Protein AF-0000000079472221 (afdb_homodimer)

Solvent-accessible surface area (backbone atoms only — not comparable to full-atom values): 28780 Å² total; per-residue (Å²): 134,81,76,73,74,73,69,71,73,80,81,75,68,73,44,75,20,65,43,86,76,27,29,28,32,70,46,74,36,81,76,69,71,46,50,29,30,34,33,38,31,68,40,67,71,76,47,96,68,21,25,32,34,39,39,28,46,52,11,60,56,41,32,51,29,51,51,36,52,39,63,61,59,20,52,22,78,91,79,65,36,44,21,38,30,30,43,35,16,46,28,56,69,81,77,53,60,68,56,70,63,62,47,39,19,38,22,27,62,69,69,64,90,84,57,50,72,69,50,60,74,45,33,27,36,23,66,41,43,50,46,38,50,70,42,61,49,41,53,55,48,53,76,77,40,60,63,21,83,80,41,26,31,39,38,17,49,31,51,37,10,33,29,52,50,48,37,48,51,73,64,53,73,47,35,31,36,44,28,28,45,43,45,53,48,49,81,83,34,50,68,64,77,46,59,68,93,60,70,74,33,65,83,28,39,37,37,42,32,38,22,51,57,37,58,52,58,92,36,71,69,38,48,73,42,32,50,50,62,53,50,52,51,47,49,51,52,42,42,73,26,46,25,49,67,44,80,47,70,39,80,92,14,33,83,85,52,28,59,60,69,41,45,51,58,50,47,52,53,49,31,64,74,43,50,108,134,81,77,71,75,73,69,71,74,79,80,75,67,74,44,74,20,66,42,86,76,26,29,30,32,72,46,74,37,82,76,69,72,46,51,30,28,35,35,37,32,71,41,67,70,75,47,95,67,20,22,31,34,38,39,27,46,52,11,60,55,41,32,53,30,52,50,37,53,38,63,61,57,21,51,21,78,90,79,65,34,42,21,38,30,30,43,34,16,46,28,55,69,82,76,53,60,66,56,70,64,61,47,39,19,38,22,28,62,69,70,63,91,83,57,52,72,68,51,60,73,44,34,28,36,24,66,42,41,51,47,39,51,70,42,59,50,41,54,55,49,54,74,78,40,59,62,21,85,81,40,25,31,40,39,16,51,30,51,37,10,33,28,51,49,48,37,47,50,73,63,54,74,46,35,30,36,43,27,29,44,42,44,52,47,50,82,83,34,48,67,65,76,44,58,69,94,62,71,73,34,65,83,29,38,37,36,41,34,41,20,50,56,38,56,55,56,92,36,70,68,40,48,71,43,30,50,49,62,52,50,53,51,48,49,53,54,42,40,73,24,45,25,49,68,44,78,47,72,38,82,92,15,32,84,83,52,27,58,61,69,41,44,51,57,51,49,52,54,49,30,63,74,42,51,108

Sequence (552 aa):
MTEERNIMKTTYTTQAARLPQAFETEISSAGTGRTYRIQTAAIGEMPPEGYPVLFVLDGEAFFPALFNIMQSLMNNPVTRSRAPCLIVGVGYAGGGVRDLAQRAADYTPPLRSNASEDEQRQFGQADRFAEFIDSELTAFLESKYRLDKNETAVFGHSFGALFGLYSLLSHRRFRRHWLVSPSIWWHNRRILDFMPSENRLNGIDVCLNIGALERRSDCKRREERDMAGLSERMVAELDKHGAAVFFREYPNANHGNVPFHSLTDCVEYLRKAWQRMTEERNIMKTTYTTQAARLPQAFETEISSAGTGRTYRIQTAAIGEMPPEGYPVLFVLDGEAFFPALFNIMQSLMNNPVTRSRAPCLIVGVGYAGGGVRDLAQRAADYTPPLRSNASEDEQRQFGQADRFAEFIDSELTAFLESKYRLDKNETAVFGHSFGALFGLYSLLSHRRFRRHWLVSPSIWWHNRRILDFMPSENRLNGIDVCLNIGALERRSDCKRREERDMAGLSERMVAELDKHGAAVFFREYPNANHGNVPFHSLTDCVEYLRKAWQR

Nearest PDB structures (foldseek):
  2qm0-assembly1_A  TM=8.572E-01  e=1.634E-21  Bacillus cereus ATCC 14579
  6gi2-assembly2_B  TM=8.687E-01  e=1.017E-17  Pseudomonas aeruginosa
  6gi0-assembly2_B  TM=8.442E-01  e=1.529E-17  Pseudomonas aeruginosa
  2gzr-assembly1_A  TM=8.153E-01  e=3.075E-17  Escherichia coli
  2gzs-assembly1_A  TM=8.093E-01  e=1.319E-16  Escherichia coli

pLDDT: mean 92.14, std 11.93, range [32.09, 98.94]

Radius of gyration: 24.87 Å; Cα contacts (8 Å, |Δi|>4): 1186; chains: 2; bounding box: 57×82×80 Å

InterPro domains:
  IPR000801 Esterase-like [PF00756] (48-260)
  IPR029058 Alpha/Beta hydrolase fold [G3DSA:3.40.50.1820] (13-273)
  IPR029058 Alpha/Beta hydrolase fold [SSF53474] (14-271)
  IPR052558 Siderophore Hydrolyzing Esterase D [PTHR40841] (16-276)

Secondary structure (DSSP, 8-state):
----------PPP-EEEEEEEEEEEEEE-TTTS-EEEEEEEEESPPPTT-EEEEEEESHHHHHHHHHHHHHHHTEETTTTEE--EEEEEEEETT-SS--HHHHHHHHSPPPPTT--HHHHHHS--HHHHHHIIIIIIHHHHHTT--EEEEEEEEEEETHHHHHHHHHHHHH---SEEEEES--TTHHHHGGGGG--SS---TT-EEEEEEEGGGS--SSHHHHHH-HHHHHHHHHHHHHHTT-EEEEEEETT--TTTHHHHHHHHHHHHHHHHT--/----------PPP-EEEEEEEEEEEEEE-TTTS-EEEEEEEEESPPPTT-EEEEEEESHHHHHHHHHHHHHHHTEETTTTEE--EEEEEEEETT-SS--HHHHHHHHSPPPPTT--HHHHHHS--HHHHHHIIIIIIHHHHHTT--EEEEEEEEEEETHHHHHHHHHHHHH---SEEEEES--TTHHHHGGGGG--SS---TT-EEEEEEEGGGS--SSHHHHHH-HHHHHHHHHHHHHHTT-EEEEEEETT--TTTHHHHHHHHHHHHHHHHT--

Foldseek 3Di:
DPPPPPPVPPDDDDDDDDDPQKDWDWDQDPLLRFIKIKIKHKAADADPLWFQEEEEELQLQPVVVLVVLLNDPQDDVVVPFPFIHMYMYIGGPPPDSHDQQSLQAQLAAAADPPDDPVCNNRHHNVVSNVCCVVPVVVVVVVVPIRYNQQRYEYEAAASGLSSVLQCCLAPNRHQEYEHELYQCPPNNSVSVVSHDPALDNARHEYEYEYEPVLCDDPDVVSVSSNSVVVSVVVQVSNVVSHYHYHYYYDYPDHSVCRSVVCSNVVSVVSSVVRTD/DPPPPPPVPPDDDDDDDDDPQKDWDWDQDPLLRFIKIKIKHKAADADPLWFQEEEEELQLQPVVVLVVLLNDPQDDVVVPFPFIHMYMYIGGPPPDSHDQQSLQAQLAAAADPPDDPVCNNRHHNVVSNVCCVVPVVVVVVVVPIRYNQQRYEYEAAASGLSSVLQCCLAPNRHQEYEHELYQCPPNNSVSVVSHDPALPNASHEYEYEYEPVLCDPPDVVSVSSNSVVVSVVVQVSNVVSHYHYHYYYDYPDHSVCRSVVCSNVVSVVSSVVRTD

Organism: Neisseria cinerea (NCBI:txid483)

Structure (mmCIF, N/CA/C/O backbone):
data_AF-0000000079472221-model_v1
#
loop_
_entity.id
_entity.type
_entity.pdbx_description
1 polymer 'Alpha/beta hydrolase'
#
loop_
_atom_site.group_PDB
_atom_site.id
_atom_site.type_symbol
_atom_site.label_atom_id
_atom_site.label_alt_id
_atom_site.label_comp_id
_atom_site.label_asym_id
_atom_site.label_entity_id
_atom_site.label_seq_id
_atom_site.pdbx_PDB_ins_code
_atom_site.Cartn_x
_atom_site.Cartn_y
_atom_site.Cartn_z
_atom_site.occupancy
_atom_site.B_iso_or_equiv
_atom_site.auth_seq_id
_atom_site.auth_comp_id
_atom_site.auth_asym_id
_atom_site.auth_atom_id
_atom_site.pdbx_PDB_model_num
ATOM 1 N N . MET A 1 1 ? -32.906 44.625 -5.617 1 32.09 1 MET A N 1
ATOM 2 C CA . MET A 1 1 ? -32.125 44.031 -6.703 1 32.09 1 MET A CA 1
ATOM 3 C C . MET A 1 1 ? -30.984 43.156 -6.152 1 32.09 1 MET A C 1
ATOM 5 O O . MET A 1 1 ? -30.031 43.688 -5.555 1 32.09 1 MET A O 1
ATOM 9 N N . THR A 1 2 ? -31.281 41.969 -5.57 1 33.34 2 THR A N 1
ATOM 10 C CA . THR A 1 2 ? -30.438 41.031 -4.867 1 33.34 2 THR A CA 1
ATOM 11 C C . THR A 1 2 ? -29.297 40.531 -5.766 1 33.34 2 THR A C 1
ATOM 13 O O . THR A 1 2 ? -29.531 40.031 -6.863 1 33.34 2 THR A O 1
ATOM 16 N N . GLU A 1 3 ? -28.172 41.219 -5.812 1 33.16 3 GLU A N 1
ATOM 17 C CA . GLU A 1 3 ? -26.984 40.812 -6.551 1 33.16 3 GLU A CA 1
ATOM 18 C C . GLU A 1 3 ? -26.703 39.312 -6.359 1 33.16 3 GLU A C 1
ATOM 20 O O . GLU A 1 3 ? -26.469 38.875 -5.234 1 33.16 3 GLU A O 1
ATOM 25 N N . GLU A 1 4 ? -27.375 38.469 -7.09 1 38.38 4 GLU A N 1
ATOM 26 C CA . GLU A 1 4 ? -26.938 37.094 -7.191 1 38.38 4 GLU A CA 1
ATOM 27 C C . GLU A 1 4 ? -25.406 37 -7.293 1 38.38 4 GLU A C 1
ATOM 29 O O . GLU A 1 4 ? -24.812 37.531 -8.242 1 38.38 4 GLU A O 1
ATOM 34 N N . ARG A 1 5 ? -24.734 37.188 -6.211 1 35.75 5 ARG A N 1
ATOM 35 C CA . ARG A 1 5 ? -23.312 36.875 -6.227 1 35.75 5 ARG A CA 1
ATOM 36 C C . ARG A 1 5 ? -23.016 35.688 -7.16 1 35.75 5 ARG A C 1
ATOM 38 O O . ARG A 1 5 ? -23.578 34.625 -7.012 1 35.75 5 ARG A O 1
ATOM 45 N N . ASN A 1 6 ? -22.844 35.906 -8.375 1 38.22 6 ASN A N 1
ATOM 46 C CA . ASN A 1 6 ? -22.266 35 -9.359 1 38.22 6 ASN A CA 1
ATOM 47 C C . ASN A 1 6 ? -21.125 34.156 -8.773 1 38.22 6 ASN A C 1
ATOM 49 O O . ASN A 1 6 ? -19.984 34.625 -8.734 1 38.22 6 ASN A O 1
ATOM 53 N N . ILE A 1 7 ? -21.359 33.562 -7.727 1 42.47 7 ILE A N 1
ATOM 54 C CA . ILE A 1 7 ? -20.297 32.656 -7.281 1 42.47 7 ILE A CA 1
ATOM 55 C C . ILE A 1 7 ? -19.734 31.875 -8.477 1 42.47 7 ILE A C 1
ATOM 57 O O . ILE A 1 7 ? -20.469 31.125 -9.133 1 42.47 7 ILE A O 1
ATOM 61 N N . MET A 1 8 ? -18.969 32.531 -9.289 1 44.47 8 MET A N 1
ATOM 62 C CA . MET A 1 8 ? -18.234 31.844 -10.352 1 44.47 8 MET A CA 1
ATOM 63 C C . MET A 1 8 ? -17.938 30.391 -9.977 1 44.47 8 MET A C 1
ATOM 65 O O . MET A 1 8 ? -17.266 30.125 -8.977 1 44.47 8 MET A O 1
ATOM 69 N N . LYS A 1 9 ? -18.859 29.625 -10.375 1 57.19 9 LYS A N 1
ATOM 70 C CA . LYS A 1 9 ? -18.688 28.188 -10.219 1 57.19 9 LYS A CA 1
ATOM 71 C C . LYS A 1 9 ? -17.359 27.719 -10.805 1 57.19 9 LYS A C 1
ATOM 73 O O . LYS A 1 9 ? -17.156 27.781 -12.023 1 57.19 9 LYS A O 1
ATOM 78 N N . THR A 1 10 ? -16.172 27.969 -9.984 1 69.38 10 THR A N 1
ATOM 79 C CA . THR A 1 10 ? -14.914 27.406 -10.469 1 69.38 10 THR A CA 1
ATOM 80 C C . THR A 1 10 ? -15.133 26.016 -11.039 1 69.38 10 THR A C 1
ATOM 82 O O . THR A 1 10 ? -15.703 25.141 -10.375 1 69.38 10 THR A O 1
ATOM 85 N N . THR A 1 11 ? -15.047 25.875 -12.273 1 77.12 11 THR A N 1
ATOM 86 C CA . THR A 1 11 ? -15.195 24.594 -12.953 1 77.12 11 THR A CA 1
ATOM 87 C C . THR A 1 11 ? -13.914 23.781 -12.836 1 77.12 11 THR A C 1
ATOM 89 O O . THR A 1 11 ? -12.812 24.297 -13.047 1 77.12 11 THR A O 1
ATOM 92 N N . TYR A 1 12 ? -14.094 22.641 -12.164 1 85.44 12 TYR A N 1
ATOM 93 C CA . TYR A 1 12 ? -12.969 21.719 -12.023 1 85.44 12 TYR A CA 1
ATOM 94 C C . TYR A 1 12 ? -13.031 20.625 -13.078 1 85.44 12 TYR A C 1
ATOM 96 O O . TYR A 1 12 ? -14.102 20.078 -13.352 1 85.44 12 TYR A O 1
ATOM 104 N N . THR A 1 13 ? -11.945 20.5 -13.766 1 87.25 13 THR A N 1
ATOM 105 C CA . THR A 1 13 ? -11.844 19.344 -14.648 1 87.25 13 THR A CA 1
ATOM 106 C C . THR A 1 13 ? -11.367 18.109 -13.875 1 87.25 13 THR A C 1
ATOM 108 O O . THR A 1 13 ? -10.352 18.172 -13.172 1 87.25 13 THR A O 1
ATOM 111 N N . THR A 1 14 ? -12.18 17.047 -13.953 1 90.75 14 THR A N 1
ATOM 112 C CA . THR A 1 14 ? -11.875 15.812 -13.25 1 90.75 14 THR A CA 1
ATOM 113 C C . THR A 1 14 ? -11.68 14.664 -14.234 1 90.75 14 THR A C 1
ATOM 115 O O . THR A 1 14 ? -12.406 14.562 -15.227 1 90.75 14 THR A O 1
ATOM 118 N N . GLN A 1 15 ? -10.648 13.875 -14.031 1 92.31 15 GLN A N 1
ATOM 119 C CA . GLN A 1 15 ? -10.398 12.695 -14.852 1 92.31 15 GLN A CA 1
ATOM 120 C C . GLN A 1 15 ? -10.023 11.5 -13.984 1 92.31 15 GLN A C 1
ATOM 122 O O . GLN A 1 15 ? -9.805 11.641 -12.781 1 92.31 15 GLN A O 1
ATOM 127 N N . ALA A 1 16 ? -9.969 10.336 -14.578 1 92.69 16 ALA A N 1
ATOM 128 C CA . ALA A 1 16 ? -9.523 9.148 -13.859 1 92.69 16 ALA A CA 1
ATOM 129 C C . ALA A 1 16 ? -8.102 9.328 -13.328 1 92.69 16 ALA A C 1
ATOM 131 O O . ALA A 1 16 ? -7.234 9.859 -14.023 1 92.69 16 ALA A O 1
ATOM 132 N N . ALA A 1 17 ? -7.934 8.938 -12.102 1 95.19 17 ALA A N 1
ATOM 133 C CA . ALA A 1 17 ? -6.598 9.062 -11.531 1 95.19 17 ALA A CA 1
ATOM 134 C C . ALA A 1 17 ? -5.617 8.109 -12.203 1 95.19 17 ALA A C 1
ATOM 136 O O . ALA A 1 17 ? -5.945 6.945 -12.445 1 95.19 17 ALA A O 1
ATOM 137 N N . ARG A 1 18 ? -4.453 8.602 -12.422 1 92.44 18 ARG A N 1
ATOM 138 C CA . ARG A 1 18 ? -3.408 7.793 -13.047 1 92.44 18 ARG A CA 1
ATOM 139 C C . ARG A 1 18 ? -2.295 7.477 -12.047 1 92.44 18 ARG A C 1
ATOM 141 O O . ARG A 1 18 ? -2.133 8.18 -11.047 1 92.44 18 ARG A O 1
ATOM 148 N N . LEU A 1 19 ? -1.627 6.332 -12.266 1 93.12 19 LEU A N 1
ATOM 149 C CA . LEU A 1 19 ? -0.364 6.031 -11.602 1 93.12 19 LEU A CA 1
ATOM 150 C C . LEU A 1 19 ? 0.819 6.461 -12.461 1 93.12 19 LEU A C 1
ATOM 152 O O . LEU A 1 19 ? 1.166 5.785 -13.43 1 93.12 19 LEU A O 1
ATOM 156 N N . PRO A 1 20 ? 1.405 7.551 -12.008 1 88.38 20 PRO A N 1
ATOM 157 C CA . PRO A 1 20 ? 2.512 8.023 -12.844 1 88.38 20 PRO A CA 1
ATOM 158 C C . PRO A 1 20 ? 3.617 6.984 -13.008 1 88.38 20 PRO A C 1
ATOM 160 O O . PRO A 1 20 ? 3.963 6.289 -12.047 1 88.38 20 PRO A O 1
ATOM 163 N N . GLN A 1 21 ? 4.094 6.707 -14.156 1 90.62 21 GLN A N 1
ATOM 164 C CA . GLN A 1 21 ? 5.211 5.836 -14.508 1 90.62 21 GLN A CA 1
ATOM 165 C C . GLN A 1 21 ? 4.766 4.383 -14.609 1 90.62 21 GLN A C 1
ATOM 167 O O . GLN A 1 21 ? 5.594 3.482 -14.766 1 90.62 21 GLN A O 1
ATOM 172 N N . ALA A 1 22 ? 3.488 4.145 -14.344 1 96.44 22 ALA A N 1
ATOM 173 C CA . ALA A 1 22 ? 2.939 2.807 -14.57 1 96.44 22 ALA A CA 1
ATOM 174 C C . ALA A 1 22 ? 2.09 2.77 -15.836 1 96.44 22 ALA A C 1
ATOM 176 O O . ALA A 1 22 ? 1.464 3.768 -16.203 1 96.44 22 ALA A O 1
ATOM 177 N N . PHE A 1 23 ? 2.049 1.612 -16.438 1 97.94 23 PHE A N 1
ATOM 178 C CA . PHE A 1 23 ? 1.324 1.43 -17.703 1 97.94 23 PHE A CA 1
ATOM 179 C C . PHE A 1 23 ? 0.415 0.209 -17.625 1 97.94 23 PHE A C 1
ATOM 181 O O . PHE A 1 23 ? 0.603 -0.661 -16.766 1 97.94 23 PHE A O 1
ATOM 188 N N . GLU A 1 24 ? -0.598 0.242 -18.469 1 96.75 24 GLU A N 1
ATOM 189 C CA . GLU A 1 24 ? -1.482 -0.917 -18.531 1 96.75 24 GLU A CA 1
ATOM 190 C C . GLU A 1 24 ? -1.726 -1.353 -19.969 1 96.75 24 GLU A C 1
ATOM 192 O O . GLU A 1 24 ? -1.678 -0.532 -20.891 1 96.75 24 GLU A O 1
ATOM 197 N N . THR A 1 25 ? -1.893 -2.648 -20.109 1 97.25 25 THR A N 1
ATOM 198 C CA . THR A 1 25 ? -2.186 -3.299 -21.391 1 97.25 25 THR A CA 1
ATOM 199 C C . THR A 1 25 ? -3.137 -4.473 -21.188 1 97.25 25 THR A C 1
ATOM 201 O O . THR A 1 25 ? -3.01 -5.223 -20.219 1 97.25 25 THR A O 1
ATOM 204 N N . GLU A 1 26 ? -4.059 -4.613 -22.125 1 96.44 26 GLU A N 1
ATOM 205 C CA . GLU A 1 26 ? -4.891 -5.812 -22.141 1 96.44 26 GLU A CA 1
ATOM 206 C C . GLU A 1 26 ? -4.328 -6.863 -23.094 1 96.44 26 GLU A C 1
ATOM 208 O O . GLU A 1 26 ? -3.979 -6.551 -24.234 1 96.44 26 GLU A O 1
ATOM 213 N N . ILE A 1 27 ? -4.207 -8.047 -22.578 1 97.25 27 ILE A N 1
ATOM 214 C CA . ILE A 1 27 ? -3.746 -9.172 -23.391 1 97.25 27 ILE A CA 1
ATOM 215 C C . ILE A 1 27 ? -4.824 -10.25 -23.438 1 97.25 27 ILE A C 1
ATOM 217 O O . ILE A 1 27 ? -5.188 -10.82 -22.406 1 97.25 27 ILE A O 1
ATOM 221 N N . SER A 1 28 ? -5.328 -10.492 -24.578 1 96.62 28 SER A N 1
ATOM 222 C CA . SER A 1 28 ? -6.227 -11.625 -24.766 1 96.62 28 SER A CA 1
ATOM 223 C C . SER A 1 28 ? -5.453 -12.906 -25.062 1 96.62 28 SER A C 1
ATOM 225 O O . SER A 1 28 ? -4.797 -13.016 -26.109 1 96.62 28 SER A O 1
ATOM 227 N N . SER A 1 29 ? -5.605 -13.797 -24.188 1 96.88 29 SER A N 1
ATOM 228 C CA . SER A 1 29 ? -4.82 -15.023 -24.297 1 96.88 29 SER A CA 1
ATOM 229 C C . SER A 1 29 ? -5.578 -16.094 -25.078 1 96.88 29 SER A C 1
ATOM 231 O O . SER A 1 29 ? -6.703 -16.453 -24.719 1 96.88 29 SER A O 1
ATOM 233 N N . ALA A 1 30 ? -4.922 -16.656 -26.031 1 94.31 30 ALA A N 1
ATOM 234 C CA . ALA A 1 30 ? -5.477 -17.797 -26.734 1 94.31 30 ALA A CA 1
ATOM 235 C C . ALA A 1 30 ? -5.375 -19.078 -25.906 1 94.31 30 ALA A C 1
ATOM 237 O O . ALA A 1 30 ? -6.227 -19.969 -26 1 94.31 30 ALA A O 1
ATOM 238 N N . GLY A 1 31 ? -4.398 -19.094 -25.094 1 94.81 31 GLY A N 1
ATOM 239 C CA . GLY A 1 31 ? -4.145 -20.281 -24.297 1 94.81 31 GLY A CA 1
ATOM 240 C C . GLY A 1 31 ? -5.168 -20.484 -23.188 1 94.81 31 GLY A C 1
ATOM 241 O O . GLY A 1 31 ? -5.59 -21.609 -22.938 1 94.81 31 GLY A O 1
ATOM 242 N N . THR A 1 32 ? -5.617 -19.391 -22.547 1 96.94 32 THR A N 1
ATOM 243 C CA . THR A 1 32 ? -6.531 -19.5 -21.422 1 96.94 32 THR A CA 1
ATOM 244 C C . THR A 1 32 ? -7.949 -19.125 -21.828 1 96.94 32 THR A C 1
ATOM 246 O O . THR A 1 32 ? -8.914 -19.453 -21.141 1 96.94 32 THR A O 1
ATOM 249 N N . GLY A 1 33 ? -8.086 -18.359 -22.938 1 96.5 33 GLY A N 1
ATOM 250 C CA . GLY A 1 33 ? -9.375 -17.812 -23.359 1 96.5 33 GLY A CA 1
ATOM 251 C C . GLY A 1 33 ? -9.812 -16.609 -22.547 1 96.5 33 GLY A C 1
ATOM 252 O O . GLY A 1 33 ? -10.969 -16.203 -22.609 1 96.5 33 GLY A O 1
ATOM 253 N N . ARG A 1 34 ? -8.938 -16.031 -21.75 1 96.62 34 ARG A N 1
ATOM 254 C CA . ARG A 1 34 ? -9.242 -14.898 -20.891 1 96.62 34 ARG A CA 1
ATOM 255 C C . ARG A 1 34 ? -8.5 -13.648 -21.344 1 96.62 34 ARG A C 1
ATOM 257 O O . ARG A 1 34 ? -7.531 -13.734 -22.109 1 96.62 34 ARG A O 1
ATOM 264 N N . THR A 1 35 ? -9 -12.531 -20.953 1 96.75 35 THR A N 1
ATOM 265 C CA . THR A 1 35 ? -8.336 -11.25 -21.188 1 96.75 35 THR A CA 1
ATOM 266 C C . THR A 1 35 ? -7.777 -10.695 -19.875 1 96.75 35 THR A C 1
ATOM 268 O O . THR A 1 35 ? -8.523 -10.469 -18.922 1 96.75 35 THR A O 1
ATOM 271 N N . TYR A 1 36 ? -6.473 -10.5 -19.891 1 97.5 36 TYR A N 1
ATOM 272 C CA . TYR A 1 36 ? -5.781 -10.039 -18.688 1 97.5 36 TYR A CA 1
ATOM 273 C C . TYR A 1 36 ? -5.477 -8.547 -18.781 1 97.5 36 TYR A C 1
ATOM 275 O O . TYR A 1 36 ? -5.137 -8.031 -19.844 1 97.5 36 TYR A O 1
ATOM 283 N N . ARG A 1 37 ? -5.703 -7.84 -17.688 1 96.94 37 ARG A N 1
ATOM 284 C CA . ARG A 1 37 ? -5.172 -6.492 -17.516 1 96.94 37 ARG A CA 1
ATOM 285 C C . ARG A 1 37 ? -3.783 -6.527 -16.891 1 96.94 37 ARG A C 1
ATOM 287 O O . ARG A 1 37 ? -3.635 -6.883 -15.711 1 96.94 37 ARG A O 1
ATOM 294 N N . ILE A 1 38 ? -2.812 -6.133 -17.703 1 98.25 38 ILE A N 1
ATOM 295 C CA . ILE A 1 38 ? -1.42 -6.152 -17.266 1 98.25 38 ILE A CA 1
ATOM 296 C C . ILE A 1 38 ? -0.97 -4.738 -16.906 1 98.25 38 ILE A C 1
ATOM 298 O O . ILE A 1 38 ? -1.094 -3.816 -17.719 1 98.25 38 ILE A O 1
ATOM 302 N N . GLN A 1 39 ? -0.512 -4.574 -15.672 1 98 39 GLN A N 1
ATOM 303 C CA . GLN A 1 39 ? 0.078 -3.314 -15.234 1 98 39 GLN A CA 1
ATOM 304 C C . GLN A 1 39 ? 1.585 -3.451 -15.039 1 98 39 GLN A C 1
ATOM 306 O O . GLN A 1 39 ? 2.055 -4.434 -14.461 1 98 39 GLN A O 1
ATOM 311 N N . THR A 1 40 ? 2.354 -2.494 -15.586 1 98.69 40 THR A N 1
ATOM 312 C CA . THR A 1 40 ? 3.807 -2.584 -15.5 1 98.69 40 THR A CA 1
ATOM 313 C C . THR A 1 40 ? 4.406 -1.248 -15.07 1 98.69 40 THR A C 1
ATOM 315 O O . THR A 1 40 ? 3.855 -0.188 -15.375 1 98.69 40 THR A O 1
ATOM 318 N N . ALA A 1 41 ? 5.445 -1.333 -14.398 1 98.38 41 ALA A N 1
ATOM 319 C CA . ALA A 1 41 ? 6.254 -0.159 -14.078 1 98.38 41 ALA A CA 1
ATOM 320 C C . ALA A 1 41 ? 7.719 -0.54 -13.867 1 98.38 41 ALA A C 1
ATOM 322 O O . ALA A 1 41 ? 8.023 -1.497 -13.156 1 98.38 41 ALA A O 1
ATOM 323 N N . ALA A 1 42 ? 8.57 0.194 -14.516 1 98.06 42 ALA A N 1
ATOM 324 C CA . ALA A 1 42 ? 10.008 0.049 -14.289 1 98.06 42 ALA A CA 1
ATOM 325 C C . ALA A 1 42 ? 10.5 1.042 -13.242 1 98.06 42 ALA A C 1
ATOM 327 O O . ALA A 1 42 ? 10.156 2.227 -13.289 1 98.06 42 ALA A O 1
ATOM 328 N N . ILE A 1 43 ? 11.219 0.547 -12.305 1 96.69 43 ILE A N 1
ATOM 329 C CA . ILE A 1 43 ? 11.797 1.381 -11.258 1 96.69 43 ILE A CA 1
ATOM 330 C C . ILE A 1 43 ? 13.32 1.37 -11.375 1 96.69 43 ILE A C 1
ATOM 332 O O . ILE A 1 43 ? 13.945 0.305 -11.391 1 96.69 43 ILE A O 1
ATOM 336 N N . GLY A 1 4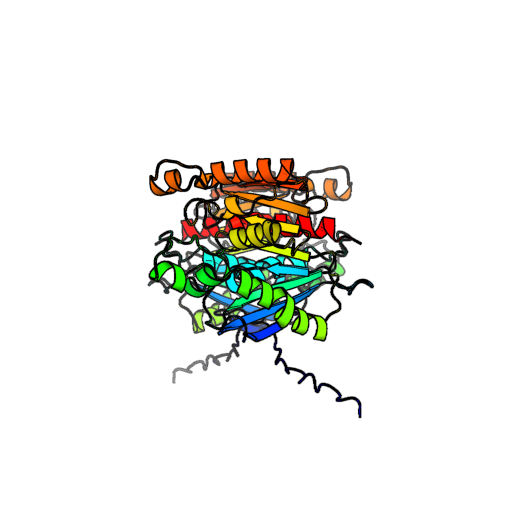4 ? 13.875 2.525 -11.453 1 95 44 GLY A N 1
ATOM 337 C CA . GLY A 1 44 ? 15.32 2.639 -11.562 1 95 44 GLY A CA 1
ATOM 338 C C . GLY A 1 44 ? 15.836 2.369 -12.961 1 95 44 GLY A C 1
ATOM 339 O O . GLY A 1 44 ? 15.078 1.947 -13.836 1 95 44 GLY A O 1
ATOM 340 N N . GLU A 1 45 ? 17.141 2.527 -13.117 1 94.56 45 GLU A N 1
ATOM 341 C CA . GLU A 1 45 ? 17.797 2.305 -14.406 1 94.56 45 GLU A CA 1
ATOM 342 C C . GLU A 1 45 ? 17.953 0.813 -14.688 1 94.56 45 GLU A C 1
ATOM 344 O O . GLU A 1 45 ? 18.297 0.038 -13.789 1 94.56 45 GLU A O 1
ATOM 349 N N . MET A 1 46 ? 17.719 0.473 -15.867 1 96.19 46 MET A N 1
ATOM 350 C CA . MET A 1 46 ? 17.797 -0.928 -16.266 1 96.19 46 MET A CA 1
ATOM 351 C C . MET A 1 46 ? 19.234 -1.445 -16.156 1 96.19 46 MET A C 1
ATOM 353 O O . MET A 1 46 ? 20.141 -0.906 -16.781 1 96.19 46 MET A O 1
ATOM 357 N N . PRO A 1 47 ? 19.406 -2.51 -15.438 1 96.12 47 PRO A N 1
ATOM 358 C CA . PRO A 1 47 ? 20.75 -3.113 -15.391 1 96.12 47 PRO A CA 1
ATOM 359 C C . PRO A 1 47 ? 21.156 -3.76 -16.719 1 96.12 47 PRO A C 1
ATOM 361 O O . PRO A 1 47 ? 20.297 -4.027 -17.562 1 96.12 47 PRO A O 1
ATOM 364 N N . PRO A 1 48 ? 22.469 -4.051 -16.797 1 95.75 48 PRO A N 1
ATOM 365 C CA . PRO A 1 48 ? 22.938 -4.703 -18.031 1 95.75 48 PRO A CA 1
ATOM 366 C C . PRO A 1 48 ? 22.297 -6.074 -18.25 1 95.75 48 PRO A C 1
ATOM 368 O O . PRO A 1 48 ? 22.016 -6.453 -19.391 1 95.75 48 PRO A O 1
ATOM 371 N N . GLU A 1 49 ? 22 -6.746 -17.219 1 96.56 49 GLU A N 1
ATOM 372 C CA . GLU A 1 49 ? 21.422 -8.086 -17.312 1 96.56 49 GLU A CA 1
ATOM 373 C C . GLU A 1 49 ? 19.906 -8.023 -17.531 1 96.56 49 GLU A C 1
ATOM 375 O O . GLU A 1 49 ? 19.266 -9.055 -17.75 1 96.56 49 GLU A O 1
ATOM 380 N N . GLY A 1 50 ? 19.359 -6.836 -17.438 1 98.25 50 GLY A N 1
ATOM 381 C CA . GLY A 1 50 ? 17.906 -6.668 -17.484 1 98.25 50 GLY A CA 1
ATOM 382 C C . GLY A 1 50 ? 17.297 -6.488 -16.109 1 98.25 50 GLY A C 1
ATOM 383 O O . GLY A 1 50 ? 17.953 -6.68 -15.094 1 98.25 50 GLY A O 1
ATOM 384 N N . TYR A 1 51 ? 16.031 -6.121 -16.062 1 98.56 51 TYR A N 1
ATOM 385 C CA . TYR A 1 51 ? 15.336 -5.91 -14.797 1 98.56 51 TYR A CA 1
ATOM 386 C C . TYR A 1 51 ? 15.047 -7.238 -14.102 1 98.56 51 TYR A C 1
ATOM 388 O O . TYR A 1 51 ? 14.508 -8.156 -14.727 1 98.56 51 TYR A O 1
ATOM 396 N N . PRO A 1 52 ? 15.438 -7.414 -12.836 1 98.62 52 PRO A N 1
ATOM 397 C CA . PRO A 1 52 ? 14.648 -8.375 -12.062 1 98.62 52 PRO A CA 1
ATOM 398 C C . PRO A 1 52 ? 13.148 -8.086 -12.109 1 98.62 52 PRO A C 1
ATOM 400 O O . PRO A 1 52 ? 12.742 -6.934 -12.273 1 98.62 52 PRO A O 1
ATOM 403 N N . VAL A 1 53 ? 12.305 -9.148 -12.016 1 98.75 53 VAL A N 1
ATOM 404 C CA . VAL A 1 53 ? 10.883 -8.961 -12.25 1 98.75 53 VAL A CA 1
ATOM 405 C C . VAL A 1 53 ? 10.078 -9.492 -11.07 1 98.75 53 VAL A C 1
ATOM 407 O O . VAL A 1 53 ? 10.32 -10.609 -10.602 1 98.75 53 VAL A O 1
ATOM 410 N N . LEU A 1 54 ? 9.219 -8.664 -10.547 1 98.88 54 LEU A N 1
ATOM 411 C CA . LEU A 1 54 ? 8.203 -9.109 -9.594 1 98.88 54 LEU A CA 1
ATOM 412 C C . LEU A 1 54 ? 6.852 -9.258 -10.281 1 98.88 54 LEU A C 1
ATOM 414 O O . LEU A 1 54 ? 6.277 -8.281 -10.758 1 98.88 54 LEU A O 1
ATOM 418 N N . PHE A 1 55 ? 6.324 -10.469 -10.359 1 98.94 55 PHE A N 1
ATOM 419 C CA . PHE A 1 55 ? 4.961 -10.734 -10.797 1 98.94 55 PHE A CA 1
ATOM 420 C C . PHE A 1 55 ? 3.994 -10.688 -9.625 1 98.94 55 PHE A C 1
ATOM 422 O O . PHE A 1 55 ? 4.172 -11.406 -8.633 1 98.94 55 PHE A O 1
ATOM 429 N N . VAL A 1 56 ? 3.01 -9.852 -9.742 1 98.88 56 VAL A N 1
ATOM 430 C CA . VAL A 1 56 ? 1.997 -9.688 -8.703 1 98.88 56 VAL A CA 1
ATOM 431 C C . VAL A 1 56 ? 0.677 -10.297 -9.164 1 98.88 56 VAL A C 1
ATOM 433 O O . VAL A 1 56 ? 0.023 -9.766 -10.07 1 98.88 56 VAL A O 1
ATOM 436 N N . LEU A 1 57 ? 0.291 -11.398 -8.539 1 98.62 57 LEU A N 1
ATOM 437 C CA . LEU A 1 57 ? -1.016 -11.984 -8.82 1 98.62 57 LEU A CA 1
ATOM 438 C C . LEU A 1 57 ? -2.125 -11.188 -8.141 1 98.62 57 LEU A C 1
ATOM 440 O O . LEU A 1 57 ? -1.885 -10.508 -7.141 1 98.62 57 LEU A O 1
ATOM 444 N N . ASP A 1 58 ? -3.365 -11.289 -8.742 1 97.62 58 ASP A N 1
ATOM 445 C CA . ASP A 1 58 ? -4.426 -10.375 -8.32 1 97.62 58 ASP A CA 1
ATOM 446 C C . ASP A 1 58 ? -3.973 -8.922 -8.422 1 97.62 58 ASP A C 1
ATOM 448 O O . ASP A 1 58 ? -4.035 -8.18 -7.438 1 97.62 58 ASP A O 1
ATOM 452 N N . GLY A 1 59 ? -3.598 -8.523 -9.633 1 97.44 59 GLY A N 1
ATOM 453 C CA . GLY A 1 59 ? -2.949 -7.246 -9.875 1 97.44 59 GLY A CA 1
ATOM 454 C C . GLY A 1 59 ? -3.764 -6.062 -9.383 1 97.44 59 GLY A C 1
ATOM 455 O O . GLY A 1 59 ? -3.215 -5.117 -8.805 1 97.44 59 GLY A O 1
ATOM 456 N N . GLU A 1 60 ? -5.039 -6.113 -9.531 1 95 60 GLU A N 1
ATOM 457 C CA . GLU A 1 60 ? -5.891 -5.004 -9.109 1 95 60 GLU A CA 1
ATOM 458 C C . GLU A 1 60 ? -5.848 -4.82 -7.594 1 95 60 GLU A C 1
ATOM 460 O O . GLU A 1 60 ? -5.941 -3.699 -7.094 1 95 60 GLU A O 1
ATOM 465 N N . ALA A 1 61 ? -5.676 -5.867 -6.953 1 95.81 61 ALA A N 1
ATOM 466 C CA . ALA A 1 61 ? -5.781 -5.852 -5.496 1 95.81 61 ALA A CA 1
ATOM 467 C C . ALA A 1 61 ? -4.461 -5.438 -4.855 1 95.81 61 ALA A C 1
ATOM 469 O O . ALA A 1 61 ? -4.441 -4.93 -3.729 1 95.81 61 ALA A O 1
ATOM 470 N N . PHE A 1 62 ? -3.34 -5.672 -5.641 1 98.12 62 PHE A N 1
ATOM 471 C CA . PHE A 1 62 ? -2.1 -5.527 -4.887 1 98.12 62 PHE A CA 1
ATOM 472 C C . PHE A 1 62 ? -1.099 -4.664 -5.648 1 98.12 62 PHE A C 1
ATOM 474 O O . PHE A 1 62 ? -0.186 -4.09 -5.051 1 98.12 62 PHE A O 1
ATOM 481 N N . PHE A 1 63 ? -1.225 -4.516 -6.965 1 98.19 63 PHE A N 1
ATOM 482 C CA . PHE A 1 63 ? -0.211 -3.842 -7.77 1 98.19 63 PHE A CA 1
ATOM 483 C C . PHE A 1 63 ? -0.08 -2.379 -7.367 1 98.19 63 PHE A C 1
ATOM 485 O O . PHE A 1 63 ? 1.026 -1.892 -7.125 1 98.19 63 PHE A O 1
ATOM 492 N N . PRO A 1 64 ? -1.184 -1.618 -7.23 1 97.38 64 PRO A N 1
ATOM 493 C CA . PRO A 1 64 ? -1.015 -0.199 -6.906 1 97.38 64 PRO A CA 1
ATOM 494 C C . PRO A 1 64 ? -0.265 0.024 -5.598 1 97.38 64 PRO A C 1
ATOM 496 O O . PRO A 1 64 ? 0.613 0.887 -5.523 1 97.38 64 PRO A O 1
ATOM 499 N N . ALA A 1 65 ? -0.6 -0.789 -4.609 1 98.31 65 ALA A N 1
ATOM 500 C CA . ALA A 1 65 ? 0.038 -0.613 -3.307 1 98.31 65 ALA A CA 1
ATOM 501 C C . ALA A 1 65 ? 1.513 -1 -3.361 1 98.31 65 ALA A C 1
ATOM 503 O O . ALA A 1 65 ? 2.375 -0.248 -2.902 1 98.31 65 ALA A O 1
ATOM 504 N N . LEU A 1 66 ? 1.821 -2.141 -3.967 1 98.69 66 LEU A N 1
ATOM 505 C CA . LEU A 1 66 ? 3.205 -2.59 -4.07 1 98.69 66 LEU A CA 1
ATOM 506 C C . LEU A 1 66 ? 4.039 -1.603 -4.883 1 98.69 66 LEU A C 1
ATOM 508 O O . LEU A 1 66 ? 5.137 -1.223 -4.469 1 98.69 66 LEU A O 1
ATOM 512 N N . PHE A 1 67 ? 3.455 -1.158 -5.945 1 98.25 67 PHE A N 1
ATOM 513 C CA . PHE A 1 67 ? 4.148 -0.209 -6.809 1 98.25 67 PHE A CA 1
ATOM 514 C C . PHE A 1 67 ? 4.461 1.078 -6.055 1 98.25 67 PHE A C 1
ATOM 516 O O . PHE A 1 67 ? 5.59 1.574 -6.105 1 98.25 67 PHE A O 1
ATOM 523 N N . ASN A 1 68 ? 3.477 1.562 -5.395 1 97 68 ASN A N 1
ATOM 524 C CA . ASN A 1 68 ? 3.641 2.816 -4.664 1 97 68 ASN A CA 1
ATOM 525 C C . ASN A 1 68 ? 4.719 2.707 -3.592 1 97 68 ASN A C 1
ATOM 527 O O . ASN A 1 68 ? 5.562 3.598 -3.457 1 97 68 ASN A O 1
ATOM 531 N N . ILE A 1 69 ? 4.746 1.626 -2.844 1 97.75 69 ILE A N 1
ATOM 532 C CA . ILE A 1 69 ? 5.758 1.386 -1.822 1 97.75 69 ILE A CA 1
ATOM 533 C C . ILE A 1 69 ? 7.129 1.244 -2.477 1 97.75 69 ILE A C 1
ATOM 535 O O . ILE A 1 69 ? 8.109 1.827 -2.01 1 97.75 69 ILE A O 1
ATOM 539 N N . MET A 1 70 ? 7.203 0.579 -3.572 1 97.69 70 MET A N 1
ATOM 540 C CA . MET A 1 70 ? 8.461 0.334 -4.27 1 97.69 70 MET A CA 1
ATOM 541 C C . MET A 1 70 ? 9.047 1.634 -4.816 1 97.69 70 MET A C 1
ATOM 543 O O . MET A 1 70 ? 10.258 1.825 -4.809 1 97.69 70 MET A O 1
ATOM 547 N N . GLN A 1 71 ? 8.195 2.518 -5.281 1 93.94 71 GLN A N 1
ATOM 548 C CA . GLN A 1 71 ? 8.656 3.803 -5.793 1 93.94 71 GLN A CA 1
ATOM 549 C C . GLN A 1 71 ? 9.453 4.559 -4.734 1 93.94 71 GLN A C 1
ATOM 551 O O . GLN A 1 71 ? 10.398 5.289 -5.059 1 93.94 71 GLN A O 1
ATOM 556 N N . SER A 1 72 ? 9.07 4.309 -3.535 1 92.06 72 SER A N 1
ATOM 557 C CA . SER A 1 72 ? 9.672 5.07 -2.445 1 92.06 72 SER A CA 1
ATOM 558 C C . SER A 1 72 ? 10.906 4.367 -1.889 1 92.06 72 SER A C 1
ATOM 560 O O . SER A 1 72 ? 11.82 5.02 -1.384 1 92.06 72 SER A O 1
ATOM 562 N N . LEU A 1 73 ? 10.93 3.051 -2.029 1 95.31 73 LEU A N 1
ATOM 563 C CA . LEU A 1 73 ? 11.914 2.338 -1.219 1 95.31 73 LEU A CA 1
ATOM 564 C C . LEU A 1 73 ? 12.984 1.702 -2.098 1 95.31 73 LEU A C 1
ATOM 566 O O . LEU A 1 73 ? 14.109 1.488 -1.651 1 95.31 73 LEU A O 1
ATOM 570 N N . MET A 1 74 ? 12.703 1.395 -3.332 1 96.06 74 MET A N 1
ATOM 571 C CA . MET A 1 74 ? 13.625 0.611 -4.156 1 96.06 74 MET A CA 1
ATOM 572 C C . MET A 1 74 ? 14.789 1.466 -4.641 1 96.06 74 MET A C 1
ATOM 574 O O . MET A 1 74 ? 15.922 0.993 -4.703 1 96.06 74 MET A O 1
ATOM 578 N N . ASN A 1 75 ? 14.492 2.656 -5.051 1 88.31 75 ASN A N 1
ATOM 579 C CA . ASN A 1 75 ? 15.492 3.635 -5.461 1 88.31 75 ASN A CA 1
ATOM 580 C C . ASN A 1 75 ? 15.359 4.938 -4.68 1 88.31 75 ASN A C 1
ATOM 582 O O . ASN A 1 75 ? 14.461 5.734 -4.941 1 88.31 75 ASN A O 1
ATOM 586 N N . ASN A 1 76 ? 16.203 5.078 -3.752 1 82.12 76 ASN A N 1
ATOM 587 C CA . ASN A 1 76 ? 16.141 6.23 -2.857 1 82.12 76 ASN A CA 1
ATOM 588 C C . ASN A 1 76 ? 17.531 6.801 -2.596 1 82.12 76 ASN A C 1
ATOM 590 O O . ASN A 1 76 ? 18.344 6.176 -1.91 1 82.12 76 ASN A O 1
ATOM 594 N N . PRO A 1 77 ? 17.734 7.938 -3.088 1 78.31 77 PRO A N 1
ATOM 595 C CA . PRO A 1 77 ? 19.078 8.516 -2.93 1 78.31 77 PRO A CA 1
ATOM 596 C C . PRO A 1 77 ? 19.406 8.844 -1.476 1 78.31 77 PRO A C 1
ATOM 598 O O . PRO A 1 77 ? 20.578 8.789 -1.076 1 78.31 77 PRO A O 1
ATOM 601 N N . VAL A 1 78 ? 18.438 9.148 -0.699 1 73.06 78 VAL A N 1
ATOM 602 C CA . VAL A 1 78 ? 18.656 9.516 0.694 1 73.06 78 VAL A CA 1
ATOM 603 C C . VAL A 1 78 ? 19.188 8.312 1.471 1 73.06 78 VAL A C 1
ATOM 605 O O . VAL A 1 78 ? 20.156 8.43 2.223 1 73.06 78 VAL A O 1
ATOM 608 N N . THR A 1 79 ? 18.641 7.125 1.146 1 75.75 79 THR A N 1
ATOM 609 C CA . THR A 1 79 ? 19.078 5.91 1.828 1 75.75 79 THR A CA 1
ATOM 610 C C . THR A 1 79 ? 20.141 5.18 1.012 1 75.75 79 THR A C 1
ATOM 612 O O . THR A 1 79 ? 20.625 4.121 1.416 1 75.75 79 THR A O 1
ATOM 615 N N . ARG A 1 80 ? 20.422 5.691 -0.131 1 81.56 80 ARG A N 1
ATOM 616 C CA . ARG A 1 80 ? 21.391 5.113 -1.059 1 81.56 80 ARG A CA 1
ATOM 617 C C . ARG A 1 80 ? 20.938 3.746 -1.548 1 81.56 80 ARG A C 1
ATOM 619 O O . ARG A 1 80 ? 21.75 2.84 -1.73 1 81.56 80 ARG A O 1
ATOM 626 N N . SER A 1 81 ? 19.656 3.613 -1.615 1 89 81 SER A N 1
ATOM 627 C CA . SER A 1 81 ? 19.094 2.383 -2.164 1 89 81 SER A CA 1
ATOM 628 C C . SER A 1 81 ? 19.062 2.416 -3.688 1 89 81 SER A C 1
ATOM 630 O O . SER A 1 81 ? 18.562 3.367 -4.285 1 89 81 SER A O 1
ATOM 632 N N . ARG A 1 82 ? 19.656 1.418 -4.324 1 94.56 82 ARG A N 1
ATOM 633 C CA . ARG A 1 82 ? 19.656 1.235 -5.77 1 94.56 82 ARG A CA 1
ATOM 634 C C . ARG A 1 82 ? 19.266 -0.192 -6.145 1 94.56 82 ARG A C 1
ATOM 636 O O . ARG A 1 82 ? 20.141 -1.031 -6.395 1 94.56 82 ARG A O 1
ATOM 643 N N . ALA A 1 83 ? 18.016 -0.433 -6.227 1 97.44 83 ALA A N 1
ATOM 644 C CA . ALA A 1 83 ? 17.469 -1.756 -6.504 1 97.44 83 ALA A CA 1
ATOM 645 C C . ALA A 1 83 ? 16.469 -1.703 -7.664 1 97.44 83 ALA A C 1
ATOM 647 O O . ALA A 1 83 ? 15.266 -1.821 -7.461 1 97.44 83 ALA A O 1
ATOM 648 N N . PRO A 1 84 ? 16.953 -1.596 -8.898 1 97.69 84 PRO A N 1
ATOM 649 C CA . PRO A 1 84 ? 16.062 -1.517 -10.055 1 97.69 84 PRO A CA 1
ATOM 650 C C . PRO A 1 84 ? 15.258 -2.795 -10.273 1 97.69 84 PRO A C 1
ATOM 652 O O . PRO A 1 84 ? 15.758 -3.895 -10.016 1 97.69 84 PRO A O 1
ATOM 655 N N . CYS A 1 85 ? 14.047 -2.602 -10.734 1 98.44 85 CYS A N 1
ATOM 656 C CA . CYS A 1 85 ? 13.211 -3.768 -10.992 1 98.44 85 CYS A CA 1
ATOM 657 C C . CYS A 1 85 ? 12.039 -3.404 -11.898 1 98.44 85 CYS A C 1
ATOM 659 O O . CYS A 1 85 ? 11.797 -2.225 -12.156 1 98.44 85 CYS A O 1
ATOM 661 N N . LEU A 1 86 ? 11.445 -4.414 -12.453 1 98.75 86 LEU A N 1
ATOM 662 C CA . LEU A 1 86 ? 10.156 -4.332 -13.141 1 98.75 86 LEU A CA 1
ATOM 663 C C . LEU A 1 86 ? 9.062 -5 -12.328 1 98.75 86 LEU A C 1
ATOM 665 O O . LEU A 1 86 ? 9.203 -6.156 -11.922 1 98.75 86 LEU A O 1
ATOM 669 N N . ILE A 1 87 ? 8.047 -4.238 -11.977 1 98.88 87 ILE A N 1
ATOM 670 C CA . ILE A 1 87 ? 6.883 -4.828 -11.328 1 98.88 87 ILE A CA 1
ATOM 671 C C . ILE A 1 87 ? 5.773 -5.047 -12.352 1 98.88 87 ILE A C 1
ATOM 673 O O . ILE A 1 87 ? 5.5 -4.168 -13.18 1 98.88 87 ILE A O 1
ATOM 677 N N . VAL A 1 88 ? 5.168 -6.238 -12.359 1 98.88 88 VAL A N 1
ATOM 678 C CA . VAL A 1 88 ? 4.137 -6.656 -13.297 1 98.88 88 VAL A CA 1
ATOM 679 C C . VAL A 1 88 ? 2.916 -7.168 -12.539 1 98.88 88 VAL A C 1
ATOM 681 O O . VAL A 1 88 ? 2.992 -8.188 -11.844 1 98.88 88 VAL A O 1
ATOM 684 N N . GLY A 1 89 ? 1.83 -6.418 -12.633 1 98.69 89 GLY A N 1
ATOM 685 C CA . GLY A 1 89 ? 0.568 -6.887 -12.086 1 98.69 89 GLY A CA 1
ATOM 686 C C . GLY A 1 89 ? -0.271 -7.652 -13.094 1 98.69 89 GLY A C 1
ATOM 687 O O . GLY A 1 89 ? -0.478 -7.195 -14.219 1 98.69 89 GLY A O 1
ATOM 688 N N . VAL A 1 90 ? -0.708 -8.797 -12.719 1 98.56 90 VAL A N 1
ATOM 689 C CA . VAL A 1 90 ? -1.554 -9.625 -13.578 1 98.56 90 VAL A CA 1
ATOM 690 C C . VAL A 1 90 ? -2.973 -9.672 -13.016 1 98.56 90 VAL A C 1
ATOM 692 O O . VAL A 1 90 ? -3.229 -10.344 -12.016 1 98.56 90 VAL A O 1
ATOM 695 N N . GLY A 1 91 ? -3.83 -8.891 -13.609 1 97.19 91 GLY A N 1
ATOM 696 C CA . GLY A 1 91 ? -5.242 -8.883 -13.266 1 97.19 91 GLY A CA 1
ATOM 697 C C . GLY A 1 91 ? -6.145 -9.25 -14.43 1 97.19 91 GLY A C 1
ATOM 698 O O . GLY A 1 91 ? -5.699 -9.883 -15.391 1 97.19 91 GLY A O 1
ATOM 699 N N . TYR A 1 92 ? -7.398 -8.945 -14.32 1 96.62 92 TYR A N 1
ATOM 700 C CA . TYR A 1 92 ? -8.383 -9.273 -15.344 1 96.62 92 TYR A CA 1
ATOM 701 C C . TYR A 1 92 ? -9.07 -8.023 -15.875 1 96.62 92 TYR A C 1
ATOM 703 O O . TYR A 1 92 ? -9.258 -7.055 -15.133 1 96.62 92 TYR A O 1
ATOM 711 N N . ALA A 1 93 ? -9.477 -7.883 -17.188 1 89.94 93 ALA A N 1
ATOM 712 C CA . ALA A 1 93 ? -10.078 -6.73 -17.844 1 89.94 93 ALA A CA 1
ATOM 713 C C . ALA A 1 93 ? -11.5 -6.496 -17.359 1 89.94 93 ALA A C 1
ATOM 715 O O . ALA A 1 93 ? -12.078 -5.43 -17.594 1 89.94 93 ALA A O 1
ATOM 716 N N . GLY A 1 94 ? -12.133 -6.879 -16.297 1 81.44 94 GLY A N 1
ATOM 717 C CA . GLY A 1 94 ? -13.516 -6.77 -15.875 1 81.44 94 GLY A CA 1
ATOM 718 C C . GLY A 1 94 ? -13.75 -5.656 -14.867 1 81.44 94 GLY A C 1
ATOM 719 O O . GLY A 1 94 ? -14.891 -5.316 -14.562 1 81.44 94 GLY A O 1
ATOM 720 N N . GLY A 1 95 ? -12.719 -4.973 -14.43 1 72.62 95 GLY A N 1
ATOM 721 C CA . GLY A 1 95 ? -12.82 -3.762 -13.633 1 72.62 95 GLY A CA 1
ATOM 722 C C . GLY A 1 95 ? -12.914 -4.035 -12.141 1 72.62 95 GLY A C 1
ATOM 723 O O . GLY A 1 95 ? -12.766 -3.125 -11.328 1 72.62 95 GLY A O 1
ATOM 724 N N . GLY A 1 96 ? -13.203 -5.238 -11.656 1 81.81 96 GLY A N 1
ATOM 725 C CA . GLY A 1 96 ? -13.289 -5.527 -10.234 1 81.81 96 GLY A CA 1
ATOM 726 C C . GLY A 1 96 ? -11.938 -5.715 -9.578 1 81.81 96 GLY A C 1
ATOM 727 O O . GLY A 1 96 ? -10.938 -5.93 -10.266 1 81.81 96 GLY A O 1
ATOM 728 N N . VAL A 1 97 ? -11.961 -5.461 -8.258 1 84.06 97 VAL A N 1
ATOM 729 C CA . VAL A 1 97 ? -10.734 -5.621 -7.496 1 84.06 97 VAL A CA 1
ATOM 730 C C . VAL A 1 97 ? -10.242 -7.066 -7.598 1 84.06 97 VAL A C 1
ATOM 732 O O . VAL A 1 97 ? -9.039 -7.316 -7.648 1 84.06 97 VAL A O 1
ATOM 735 N N . ARG A 1 98 ? -11.242 -7.988 -7.66 1 86.94 98 ARG A N 1
ATOM 736 C CA . ARG A 1 98 ? -10.961 -9.406 -7.84 1 86.94 98 ARG A CA 1
ATOM 737 C C . ARG A 1 98 ? -12.008 -10.07 -8.727 1 86.94 98 ARG A C 1
ATOM 739 O O . ARG A 1 98 ? -13.195 -9.727 -8.664 1 86.94 98 ARG A O 1
ATOM 746 N N . ASP A 1 99 ? -11.523 -10.891 -9.547 1 92.19 99 ASP A N 1
ATOM 747 C CA . ASP A 1 99 ? -12.414 -11.797 -10.273 1 92.19 99 ASP A CA 1
ATOM 748 C C . ASP A 1 99 ? -12.352 -13.203 -9.695 1 92.19 99 ASP A C 1
ATOM 750 O O . ASP A 1 99 ? -11.492 -14 -10.078 1 92.19 99 ASP A O 1
ATOM 754 N N . LEU A 1 100 ? -13.312 -13.531 -8.891 1 92.94 100 LEU A N 1
ATOM 755 C CA . LEU A 1 100 ? -13.25 -14.75 -8.078 1 92.94 100 LEU A CA 1
ATOM 756 C C . LEU A 1 100 ? -13.328 -15.992 -8.953 1 92.94 100 LEU A C 1
ATOM 758 O O . LEU A 1 100 ? -12.672 -17 -8.672 1 92.94 100 LEU A O 1
ATOM 762 N N . ALA A 1 101 ? -14.055 -15.906 -10.008 1 95 101 ALA A N 1
ATOM 763 C CA . ALA A 1 101 ? -14.219 -17.062 -10.883 1 95 101 ALA A CA 1
ATOM 764 C C . ALA A 1 101 ? -12.961 -17.297 -11.711 1 95 101 ALA A C 1
ATOM 766 O O . ALA A 1 101 ? -12.438 -18.422 -11.758 1 95 101 ALA A O 1
ATOM 767 N N . GLN A 1 102 ? -12.438 -16.297 -12.312 1 96.5 102 GLN A N 1
ATOM 768 C CA . GLN A 1 102 ? -11.289 -16.469 -13.195 1 96.5 102 GLN A CA 1
ATOM 769 C C . GLN A 1 102 ? -10.039 -16.828 -12.406 1 96.5 102 GLN A C 1
ATOM 771 O O . GLN A 1 102 ? -9.25 -17.672 -12.828 1 96.5 102 GLN A O 1
ATOM 776 N N . ARG A 1 103 ? -9.93 -16.219 -11.25 1 97.19 103 ARG A N 1
ATOM 777 C CA . ARG A 1 103 ? -8.742 -16.531 -10.469 1 97.19 103 ARG A CA 1
ATOM 778 C C . ARG A 1 103 ? -8.812 -17.953 -9.914 1 97.19 103 ARG A C 1
ATOM 780 O O . ARG A 1 103 ? -7.785 -18.609 -9.758 1 97.19 103 ARG A O 1
ATOM 787 N N . ALA A 1 104 ? -10.047 -18.422 -9.609 1 98 104 ALA A N 1
ATOM 788 C CA . ALA A 1 104 ? -10.18 -19.797 -9.148 1 98 104 ALA A CA 1
ATOM 789 C C . ALA A 1 104 ? -9.711 -20.781 -10.211 1 98 104 ALA A C 1
ATOM 791 O O . ALA A 1 104 ? -9.016 -21.75 -9.906 1 98 104 ALA A O 1
ATOM 792 N N . ALA A 1 105 ? -10 -20.5 -11.398 1 98.12 105 ALA A N 1
ATOM 793 C CA . ALA A 1 105 ? -9.578 -21.359 -12.508 1 98.12 105 ALA A CA 1
ATOM 794 C C . ALA A 1 105 ? -8.07 -21.25 -12.742 1 98.12 105 ALA A C 1
ATOM 796 O O . ALA A 1 105 ? -7.371 -22.266 -12.797 1 98.12 105 ALA A O 1
ATOM 797 N N . ASP A 1 106 ? -7.547 -20.047 -12.789 1 98.44 106 ASP A N 1
ATOM 798 C CA . ASP A 1 106 ? -6.16 -19.781 -13.156 1 98.44 106 ASP A CA 1
ATOM 799 C C . ASP A 1 106 ? -5.203 -20.234 -12.055 1 98.44 106 ASP A C 1
ATOM 801 O O . ASP A 1 106 ? -4.078 -20.656 -12.344 1 98.44 106 ASP A O 1
ATOM 805 N N . TYR A 1 107 ? -5.625 -20.172 -10.766 1 98.75 107 TYR A N 1
ATOM 806 C CA . TYR A 1 107 ? -4.652 -20.25 -9.688 1 98.75 107 TYR A CA 1
ATOM 807 C C . TYR A 1 107 ? -4.652 -21.641 -9.055 1 98.75 107 TYR A C 1
ATOM 809 O O . TYR A 1 107 ? -3.754 -21.984 -8.281 1 98.75 107 TYR A O 1
ATOM 817 N N . THR A 1 108 ? -5.621 -22.516 -9.438 1 98.75 108 THR A N 1
ATOM 818 C CA . THR A 1 108 ? -5.688 -23.812 -8.781 1 98.75 108 THR A CA 1
ATOM 819 C C . THR A 1 108 ? -5.016 -24.891 -9.641 1 98.75 108 THR A C 1
ATOM 821 O O . THR A 1 108 ? -5.145 -24.875 -10.867 1 98.75 108 THR A O 1
ATOM 824 N N . PRO A 1 109 ? -4.25 -25.797 -8.984 1 98.25 109 PRO A N 1
ATOM 825 C CA . PRO A 1 109 ? -3.604 -26.906 -9.688 1 98.25 109 PRO A CA 1
ATOM 826 C C . PRO A 1 109 ? -4.605 -27.859 -10.328 1 98.25 109 PRO A C 1
ATOM 828 O O . PRO A 1 109 ? -5.785 -27.859 -9.969 1 98.25 109 PRO A O 1
ATOM 831 N N . PRO A 1 110 ? -4.109 -28.672 -11.289 1 98 110 PRO A N 1
ATOM 832 C CA . PRO A 1 110 ? -4.988 -29.688 -11.875 1 98 110 PRO A CA 1
ATOM 833 C C . PRO A 1 110 ? -5.668 -30.562 -10.82 1 98 110 PRO A C 1
ATOM 835 O O . PRO A 1 110 ? -5.051 -30.922 -9.812 1 98 110 PRO A O 1
ATOM 838 N N . LEU A 1 111 ? -6.91 -30.875 -11.094 1 97.94 111 LEU A N 1
ATOM 839 C CA . LEU A 1 111 ? -7.719 -31.656 -10.156 1 97.94 111 LEU A CA 1
ATOM 840 C C . LEU A 1 111 ? -7.383 -33.125 -10.234 1 97.94 111 LEU A C 1
ATOM 842 O O . LEU A 1 111 ? -6.77 -33.594 -11.203 1 97.94 111 LEU A O 1
ATOM 846 N N . ARG A 1 112 ? -7.781 -33.844 -9.109 1 96.69 112 ARG A N 1
ATOM 847 C CA . ARG A 1 112 ? -7.688 -35.281 -9.141 1 96.69 112 ARG A CA 1
ATOM 848 C C . ARG A 1 112 ? -8.727 -35.875 -10.086 1 96.69 112 ARG A C 1
ATOM 850 O O . ARG A 1 112 ? -9.672 -35.188 -10.484 1 96.69 112 ARG A O 1
ATOM 857 N N . SER A 1 113 ? -8.5 -37.094 -10.414 1 93.56 113 SER A N 1
ATOM 858 C CA . SER A 1 113 ? -9.305 -37.781 -11.43 1 93.56 113 SER A CA 1
ATOM 859 C C . SER A 1 113 ? -10.758 -37.906 -10.984 1 93.56 113 SER A C 1
ATOM 861 O O . SER A 1 113 ? -11.664 -38 -11.812 1 93.56 113 SER A O 1
ATOM 863 N N . ASN A 1 114 ? -11.023 -37.875 -9.719 1 93.5 114 ASN A N 1
ATOM 864 C CA . ASN A 1 114 ? -12.367 -38.094 -9.203 1 93.5 114 ASN A CA 1
ATOM 865 C C . ASN A 1 114 ? -13.133 -36.781 -9.031 1 93.5 114 ASN A C 1
ATOM 867 O O . ASN A 1 114 ? -14.234 -36.781 -8.484 1 93.5 114 ASN A O 1
ATOM 871 N N . ALA A 1 115 ? -12.555 -35.688 -9.484 1 96 115 ALA A N 1
ATOM 872 C CA . ALA A 1 115 ? -13.227 -34.406 -9.359 1 96 115 ALA A CA 1
ATOM 873 C C . ALA A 1 115 ? -14.516 -34.375 -10.188 1 96 115 ALA A C 1
ATOM 875 O O . ALA A 1 115 ? -14.578 -34.938 -11.266 1 96 115 ALA A O 1
ATOM 876 N N . SER A 1 116 ? -15.586 -33.688 -9.734 1 96.56 116 SER A N 1
ATOM 877 C CA . SER A 1 116 ? -16.859 -33.531 -10.43 1 96.56 116 SER A CA 1
ATOM 878 C C . SER A 1 116 ? -16.719 -32.656 -11.68 1 96.56 116 SER A C 1
ATOM 880 O O . SER A 1 116 ? -15.734 -31.938 -11.82 1 96.56 116 SER A O 1
ATOM 882 N N . GLU A 1 117 ? -17.672 -32.75 -12.516 1 95.19 117 GLU A N 1
ATOM 883 C CA . GLU A 1 117 ? -17.703 -31.906 -13.719 1 95.19 117 GLU A CA 1
ATOM 884 C C . GLU A 1 117 ? -17.766 -30.422 -13.359 1 95.19 117 GLU A C 1
ATOM 886 O O . GLU A 1 117 ? -17.125 -29.594 -14.023 1 95.19 117 GLU A O 1
ATOM 891 N N . ASP A 1 118 ? -18.5 -30.156 -12.32 1 95.62 118 ASP A N 1
ATOM 892 C CA . ASP A 1 118 ? -18.609 -28.781 -11.875 1 95.62 118 ASP A CA 1
ATOM 893 C C . ASP A 1 118 ? -17.266 -28.234 -11.398 1 95.62 118 ASP A C 1
ATOM 895 O O . ASP A 1 118 ? -16.875 -27.109 -11.734 1 95.62 118 ASP A O 1
ATOM 899 N N . GLU A 1 119 ? -16.562 -28.984 -10.664 1 96.69 119 GLU A N 1
ATOM 900 C CA . GLU A 1 119 ? -15.227 -28.609 -10.203 1 96.69 119 GLU A CA 1
ATOM 901 C C . GLU A 1 119 ? -14.281 -28.391 -11.383 1 96.69 119 GLU A C 1
ATOM 903 O O . GLU A 1 119 ? -13.508 -27.438 -11.398 1 96.69 119 GLU A O 1
ATOM 908 N N . GLN A 1 120 ? -14.359 -29.25 -12.352 1 95.12 120 GLN A N 1
ATOM 909 C CA . GLN A 1 120 ? -13.469 -29.203 -13.508 1 95.12 120 GLN A CA 1
ATOM 910 C C . GLN A 1 120 ? -13.711 -27.922 -14.32 1 95.12 120 GLN A C 1
ATOM 912 O O . GLN A 1 120 ? -12.781 -27.391 -14.938 1 95.12 120 GLN A O 1
ATOM 917 N N . ARG A 1 121 ? -14.875 -27.469 -14.273 1 94.44 121 ARG A N 1
ATOM 918 C CA . ARG A 1 121 ? -15.219 -26.25 -15 1 94.44 121 ARG A CA 1
ATOM 919 C C . ARG A 1 121 ? -14.727 -25.016 -14.258 1 94.44 121 ARG A C 1
ATOM 921 O O . ARG A 1 121 ? -14.391 -24 -14.883 1 94.44 121 ARG A O 1
ATOM 928 N N . GLN A 1 122 ? -14.578 -25.109 -12.953 1 97.06 122 GLN A N 1
ATOM 929 C CA . GLN A 1 122 ? -14.359 -23.922 -12.133 1 97.06 122 GLN A CA 1
ATOM 930 C C . GLN A 1 122 ? -12.891 -23.797 -11.727 1 97.06 122 GLN A C 1
ATOM 932 O O . GLN A 1 122 ? -12.422 -22.703 -11.391 1 97.06 122 GLN A O 1
ATOM 937 N N . PHE A 1 123 ? -12.18 -24.891 -11.742 1 98.19 123 PHE A N 1
ATOM 938 C CA . PHE A 1 123 ? -10.859 -24.922 -11.109 1 98.19 123 PHE A CA 1
ATOM 939 C C . PHE A 1 123 ? -9.859 -25.672 -11.984 1 98.19 123 PHE A C 1
ATOM 941 O O . PHE A 1 123 ? -10.227 -26.234 -13.016 1 98.19 123 PHE A O 1
ATOM 948 N N . GLY A 1 124 ? -8.562 -25.578 -11.695 1 98.31 124 GLY A N 1
ATOM 949 C CA . GLY A 1 124 ? -7.578 -26.562 -12.133 1 98.31 124 GLY A CA 1
ATOM 950 C C . GLY A 1 124 ? -6.848 -26.156 -13.398 1 98.31 124 GLY A C 1
ATOM 951 O O . GLY A 1 124 ? -6.262 -26.984 -14.078 1 98.31 124 GLY A O 1
ATOM 952 N N . GLN A 1 125 ? -6.812 -24.875 -13.727 1 98.06 125 GLN A N 1
ATOM 953 C CA . GLN A 1 125 ? -6.234 -24.453 -15 1 98.06 125 GLN A CA 1
ATOM 954 C C . GLN A 1 125 ? -4.898 -23.75 -14.797 1 98.06 125 GLN A C 1
ATOM 956 O O . GLN A 1 125 ? -4.496 -22.922 -15.609 1 98.06 125 GLN A O 1
ATOM 961 N N . ALA A 1 126 ? -4.176 -24.109 -13.734 1 98.31 126 ALA A N 1
ATOM 962 C CA . ALA A 1 126 ? -2.918 -23.469 -13.383 1 98.31 126 ALA A CA 1
ATOM 963 C C . ALA A 1 126 ? -1.871 -23.672 -14.477 1 98.31 126 ALA A C 1
ATOM 965 O O . ALA A 1 126 ? -1.039 -22.781 -14.719 1 98.31 126 ALA A O 1
ATOM 966 N N . ASP A 1 127 ? -1.899 -24.812 -15.18 1 98 127 ASP A N 1
ATOM 967 C CA . ASP A 1 127 ? -0.931 -25.062 -16.25 1 98 127 ASP A CA 1
ATOM 968 C C . ASP A 1 127 ? -1.123 -24.094 -17.406 1 98 127 ASP A C 1
ATOM 970 O O . ASP A 1 127 ? -0.15 -23.562 -17.953 1 98 127 ASP A O 1
ATOM 974 N N . ARG A 1 128 ? -2.334 -23.891 -17.75 1 97.75 128 ARG A N 1
ATOM 975 C CA . ARG A 1 128 ? -2.617 -22.953 -18.828 1 97.75 128 ARG A CA 1
ATOM 976 C C . ARG A 1 128 ? -2.205 -21.531 -18.438 1 97.75 128 ARG A C 1
ATOM 978 O O . ARG A 1 128 ? -1.665 -20.797 -19.266 1 97.75 128 ARG A O 1
ATOM 985 N N . PHE A 1 129 ? -2.488 -21.172 -17.234 1 98.12 129 PHE A N 1
ATOM 986 C CA . PHE A 1 129 ? -2.117 -19.844 -16.75 1 98.12 129 PHE A CA 1
ATOM 987 C C . PHE A 1 129 ? -0.602 -19.688 -16.719 1 98.12 129 PHE A C 1
ATOM 989 O O . PHE A 1 129 ? -0.074 -18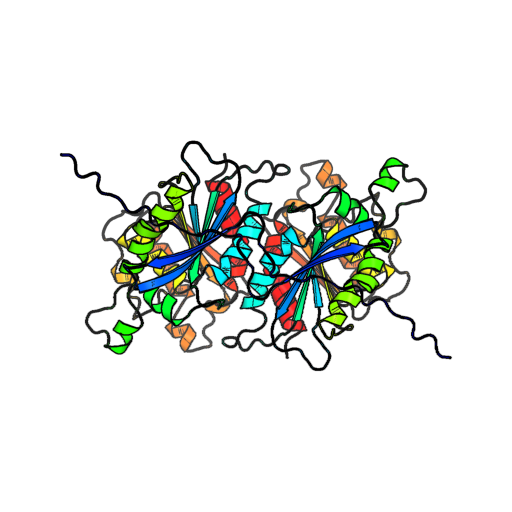.641 -17.125 1 98.12 129 PHE A O 1
ATOM 996 N N . ALA A 1 130 ? 0.114 -20.719 -16.266 1 97.81 130 ALA A N 1
ATOM 997 C CA . ALA A 1 130 ? 1.574 -20.703 -16.266 1 97.81 130 ALA A CA 1
ATOM 998 C C . ALA A 1 130 ? 2.123 -20.516 -17.672 1 97.81 130 ALA A C 1
ATOM 1000 O O . ALA A 1 130 ? 3.07 -19.75 -17.875 1 97.81 130 ALA A O 1
ATOM 1001 N N . GLU A 1 131 ? 1.529 -21.188 -18.578 1 97.12 131 GLU A N 1
ATOM 1002 C CA . GLU A 1 131 ? 1.949 -21.047 -19.969 1 97.12 131 GLU A CA 1
ATOM 1003 C C . GLU A 1 131 ? 1.702 -19.641 -20.484 1 97.12 131 GLU A C 1
ATOM 1005 O O . GLU A 1 131 ? 2.504 -19.094 -21.25 1 97.12 131 GLU A O 1
ATOM 1010 N N . PHE A 1 132 ? 0.595 -19.062 -20.109 1 97.62 132 PHE A N 1
ATOM 1011 C CA . PHE A 1 132 ? 0.329 -17.672 -20.469 1 97.62 132 PHE A CA 1
ATOM 1012 C C . PHE A 1 132 ? 1.455 -16.766 -19.984 1 97.62 132 PHE A C 1
ATOM 1014 O O . PHE A 1 132 ? 1.959 -15.938 -20.75 1 97.62 132 PHE A O 1
ATOM 1021 N N . ILE A 1 133 ? 1.893 -16.906 -18.719 1 97.69 133 ILE A N 1
ATOM 1022 C CA . ILE A 1 133 ? 2.947 -16.078 -18.141 1 97.69 133 ILE A CA 1
ATOM 1023 C C . ILE A 1 133 ? 4.254 -16.312 -18.891 1 97.69 133 ILE A C 1
ATOM 1025 O O . ILE A 1 133 ? 4.914 -15.359 -19.312 1 97.69 133 ILE A O 1
ATOM 1029 N N . ASP A 1 134 ? 4.598 -17.547 -19.188 1 96.25 134 ASP A N 1
ATOM 1030 C CA . ASP A 1 134 ? 5.895 -17.938 -19.75 1 96.25 134 ASP A CA 1
ATOM 1031 C C . ASP A 1 134 ? 6.012 -17.531 -21.219 1 96.25 134 ASP A C 1
ATOM 1033 O O . ASP A 1 134 ? 7.109 -17.266 -21.703 1 96.25 134 ASP A O 1
ATOM 1037 N N . SER A 1 135 ? 4.879 -17.453 -21.859 1 96.12 135 SER A N 1
ATOM 1038 C CA . SER A 1 135 ? 4.938 -17.25 -23.297 1 96.12 135 SER A CA 1
ATOM 1039 C C . SER A 1 135 ? 4.363 -15.898 -23.688 1 96.12 135 SER A C 1
ATOM 1041 O O . SER A 1 135 ? 5.102 -14.922 -23.844 1 96.12 135 SER A O 1
ATOM 1043 N N . GLU A 1 136 ? 3.035 -15.766 -23.547 1 96.88 136 GLU A N 1
ATOM 1044 C CA . GLU A 1 136 ? 2.381 -14.57 -24.062 1 96.88 136 GLU A CA 1
ATOM 1045 C C . GLU A 1 136 ? 2.789 -13.336 -23.266 1 96.88 136 GLU A C 1
ATOM 1047 O O . GLU A 1 136 ? 3.182 -12.32 -23.844 1 96.88 136 GLU A O 1
ATOM 1052 N N . LEU A 1 137 ? 2.711 -13.422 -22 1 97.62 137 LEU A N 1
ATOM 1053 C CA . LEU A 1 137 ? 3.049 -12.273 -21.156 1 97.62 137 LEU A CA 1
ATOM 1054 C C . LEU A 1 137 ? 4.535 -11.938 -21.266 1 97.62 137 LEU A C 1
ATOM 1056 O O . LEU A 1 137 ? 4.906 -10.773 -21.422 1 97.62 137 LEU A O 1
ATOM 1060 N N . THR A 1 138 ? 5.398 -12.945 -21.219 1 96.81 138 THR A N 1
ATOM 1061 C CA . THR A 1 138 ? 6.84 -12.727 -21.297 1 96.81 138 THR A CA 1
ATOM 1062 C C . THR A 1 138 ? 7.219 -12.109 -22.641 1 96.81 138 THR A C 1
ATOM 1064 O O . THR A 1 138 ? 8.055 -11.203 -22.703 1 96.81 138 THR A O 1
ATOM 1067 N N . ALA A 1 139 ? 6.586 -12.602 -23.719 1 96.44 139 ALA A N 1
ATOM 1068 C CA . ALA A 1 139 ? 6.852 -12.023 -25.031 1 96.44 139 ALA A CA 1
ATOM 1069 C C . ALA A 1 139 ? 6.508 -10.539 -25.062 1 96.44 139 ALA A C 1
ATOM 1071 O O . ALA A 1 139 ? 7.27 -9.727 -25.594 1 96.44 139 ALA A O 1
ATOM 1072 N N . PHE A 1 140 ? 5.406 -10.203 -24.484 1 97.19 140 PHE A N 1
ATOM 1073 C CA . PHE A 1 140 ? 5.008 -8.805 -24.391 1 97.19 140 PHE A CA 1
ATOM 1074 C C . PHE A 1 140 ? 6.023 -8 -23.594 1 97.19 140 PHE A C 1
ATOM 1076 O O . PHE A 1 140 ? 6.477 -6.941 -24.047 1 97.19 140 PHE A O 1
ATOM 1083 N N . LEU A 1 141 ? 6.387 -8.461 -22.453 1 98.06 141 LEU A N 1
ATOM 1084 C CA . LEU A 1 141 ? 7.324 -7.746 -21.594 1 98.06 141 LEU A CA 1
ATOM 1085 C C . LEU A 1 141 ? 8.672 -7.562 -22.281 1 98.06 141 LEU A C 1
ATOM 1087 O O . LEU A 1 141 ? 9.258 -6.48 -22.234 1 98.06 141 LEU A O 1
ATOM 1091 N N . GLU A 1 142 ? 9.109 -8.57 -22.984 1 96.94 142 GLU A N 1
ATOM 1092 C CA . GLU A 1 142 ? 10.414 -8.539 -23.656 1 96.94 142 GLU A CA 1
ATOM 1093 C C . GLU A 1 142 ? 10.398 -7.602 -24.859 1 96.94 142 GLU A C 1
ATOM 1095 O O . GLU A 1 142 ? 11.461 -7.188 -25.328 1 96.94 142 GLU A O 1
ATOM 1100 N N . SER A 1 143 ? 9.242 -7.359 -25.359 1 96 143 SER A N 1
ATOM 1101 C CA . SER A 1 143 ? 9.148 -6.383 -26.453 1 96 143 SER A CA 1
ATOM 1102 C C . SER A 1 143 ? 9.422 -4.969 -25.938 1 96 143 SER A C 1
ATOM 1104 O O . SER A 1 143 ? 9.703 -4.066 -26.734 1 96 143 SER A O 1
ATOM 1106 N N . LYS A 1 144 ? 9.43 -4.785 -24.625 1 95.25 144 LYS A N 1
ATOM 1107 C CA . LYS A 1 144 ? 9.547 -3.445 -24.047 1 95.25 144 LYS A CA 1
ATOM 1108 C C . LYS A 1 144 ? 10.781 -3.332 -23.156 1 95.25 144 LYS A C 1
ATOM 1110 O O . LYS A 1 144 ? 11.359 -2.254 -23.031 1 95.25 144 LYS A O 1
ATOM 1115 N N . TYR A 1 145 ? 11.094 -4.492 -22.562 1 96.81 145 TYR A N 1
ATOM 1116 C CA . TYR A 1 145 ? 12.148 -4.484 -21.547 1 96.81 145 TYR A CA 1
ATOM 1117 C C . TYR A 1 145 ? 13.117 -5.645 -21.766 1 96.81 145 TYR A C 1
ATOM 1119 O O . TYR A 1 145 ? 12.766 -6.645 -22.391 1 96.81 145 TYR A O 1
ATOM 1127 N N . ARG A 1 146 ? 14.344 -5.441 -21.312 1 98.12 146 ARG A N 1
ATOM 1128 C CA . ARG A 1 146 ? 15.195 -6.602 -21.047 1 98.12 146 ARG A CA 1
ATOM 1129 C C . ARG A 1 146 ? 14.93 -7.188 -19.672 1 98.12 146 ARG A C 1
ATOM 1131 O O . ARG A 1 146 ? 14.852 -6.453 -18.688 1 98.12 146 ARG A O 1
ATOM 1138 N N . LEU A 1 147 ? 14.75 -8.406 -19.594 1 98.31 147 LEU A N 1
ATOM 1139 C CA . LEU A 1 147 ? 14.406 -9.062 -18.344 1 98.31 147 LEU A CA 1
ATOM 1140 C C . LEU A 1 147 ? 15.562 -9.93 -17.844 1 98.31 147 LEU A C 1
ATOM 1142 O O . LEU A 1 147 ? 16.219 -10.609 -18.641 1 98.31 147 LEU A O 1
ATOM 1146 N N . ASP A 1 148 ? 15.875 -9.883 -16.609 1 97.81 148 ASP A N 1
ATOM 1147 C CA . ASP A 1 148 ? 16.75 -10.867 -15.969 1 97.81 148 ASP A CA 1
ATOM 1148 C C . ASP A 1 148 ? 15.977 -12.125 -15.602 1 97.81 148 ASP A C 1
ATOM 1150 O O . ASP A 1 148 ? 15.359 -12.195 -14.531 1 97.81 148 ASP A O 1
ATOM 1154 N N . LYS A 1 149 ? 16.062 -13.086 -16.375 1 94.12 149 LYS A N 1
ATOM 1155 C CA . LYS A 1 149 ? 15.258 -14.297 -16.234 1 94.12 149 LYS A CA 1
ATOM 1156 C C . LYS A 1 149 ? 15.695 -15.102 -15.016 1 94.12 149 LYS A C 1
ATOM 1158 O O . LYS A 1 149 ? 14.984 -16 -14.562 1 94.12 149 LYS A O 1
ATOM 1163 N N . ASN A 1 150 ? 16.859 -14.789 -14.461 1 95.38 150 ASN A N 1
ATOM 1164 C CA . ASN A 1 150 ? 17.359 -15.5 -13.289 1 95.38 150 ASN A CA 1
ATOM 1165 C C . ASN A 1 150 ? 16.891 -14.836 -12 1 95.38 150 ASN A C 1
ATOM 1167 O O . ASN A 1 150 ? 17.078 -15.383 -10.914 1 95.38 150 ASN A O 1
ATOM 1171 N N . GLU A 1 151 ? 16.312 -13.641 -12.094 1 97.56 151 GLU A N 1
ATOM 1172 C CA . GLU A 1 151 ? 15.82 -12.906 -10.93 1 97.56 151 GLU A CA 1
ATOM 1173 C C . GLU A 1 151 ? 14.352 -12.531 -11.086 1 97.56 151 GLU A C 1
ATOM 1175 O O . GLU A 1 151 ? 14.023 -11.375 -11.336 1 97.56 151 GLU A O 1
ATOM 1180 N N . THR A 1 152 ? 13.562 -13.555 -10.867 1 98 152 THR A N 1
ATOM 1181 C CA . THR A 1 152 ? 12.109 -13.398 -10.938 1 98 152 THR A CA 1
ATOM 1182 C C . THR A 1 152 ? 11.469 -13.727 -9.594 1 98 152 THR A C 1
ATOM 1184 O O . THR A 1 152 ? 11.914 -14.633 -8.891 1 98 152 THR A O 1
ATOM 1187 N N . ALA A 1 153 ? 10.531 -12.953 -9.242 1 98.75 153 ALA A N 1
ATOM 1188 C CA . ALA A 1 153 ? 9.781 -13.133 -8 1 98.75 153 ALA A CA 1
ATOM 1189 C C . ALA A 1 153 ? 8.273 -13.141 -8.266 1 98.75 153 ALA A C 1
ATOM 1191 O O . ALA A 1 153 ? 7.809 -12.562 -9.25 1 98.75 153 ALA A O 1
ATOM 1192 N N . VAL A 1 154 ? 7.508 -13.836 -7.418 1 98.81 154 VAL A N 1
ATOM 1193 C CA . VAL A 1 154 ? 6.051 -13.844 -7.508 1 98.81 154 VAL A CA 1
ATOM 1194 C C . VAL A 1 154 ? 5.449 -13.531 -6.141 1 98.81 154 VAL A C 1
ATOM 1196 O O . VAL A 1 154 ? 5.938 -14.008 -5.113 1 98.81 154 VAL A O 1
ATOM 1199 N N . PHE A 1 155 ? 4.516 -12.617 -6.117 1 98.94 155 PHE A N 1
ATOM 1200 C CA . PHE A 1 155 ? 3.68 -12.32 -4.961 1 98.94 155 PHE A CA 1
ATOM 1201 C C . PHE A 1 155 ? 2.283 -12.906 -5.141 1 98.94 155 PHE A C 1
ATOM 1203 O O . PHE A 1 155 ? 1.632 -12.664 -6.16 1 98.94 155 PHE A O 1
ATOM 1210 N N . GLY A 1 156 ? 1.823 -13.656 -4.137 1 98.81 156 GLY A N 1
ATOM 1211 C CA . GLY A 1 156 ? 0.485 -14.219 -4.203 1 98.81 156 GLY A CA 1
ATOM 1212 C C . GLY A 1 156 ? -0.17 -14.359 -2.844 1 98.81 156 GLY A C 1
ATOM 1213 O O . GLY A 1 156 ? 0.511 -14.602 -1.843 1 98.81 156 GLY A O 1
ATOM 1214 N N . HIS A 1 157 ? -1.464 -14.258 -2.832 1 98.44 157 HIS A N 1
ATOM 1215 C CA . HIS A 1 157 ? -2.289 -14.398 -1.639 1 98.44 157 HIS A CA 1
ATOM 1216 C C . HIS A 1 157 ? -3.377 -15.445 -1.84 1 98.44 157 HIS A C 1
ATOM 1218 O O . HIS A 1 157 ? -4.039 -15.469 -2.879 1 98.44 157 HIS A O 1
ATOM 1224 N N . SER A 1 158 ? -3.604 -16.328 -0.797 1 97.62 158 SER A N 1
ATOM 1225 C CA . SER A 1 158 ? -4.66 -17.328 -0.854 1 97.62 158 SER A CA 1
ATOM 1226 C C . SER A 1 158 ? -4.504 -18.234 -2.072 1 97.62 158 SER A C 1
ATOM 1228 O O . SER A 1 158 ? -3.463 -18.875 -2.248 1 97.62 158 SER A O 1
ATOM 1230 N N . PHE A 1 159 ? -5.422 -18.188 -3.047 1 98.44 159 PHE A N 1
ATOM 1231 C CA . PHE A 1 159 ? -5.297 -18.969 -4.27 1 98.44 159 PHE A CA 1
ATOM 1232 C C . PHE A 1 159 ? -4.098 -18.5 -5.086 1 98.44 159 PHE A C 1
ATOM 1234 O O . PHE A 1 159 ? -3.436 -19.312 -5.742 1 98.44 159 PHE A O 1
ATOM 1241 N N . GLY A 1 160 ? -3.764 -17.172 -4.996 1 98.69 160 GLY A N 1
ATOM 1242 C CA . GLY A 1 160 ? -2.549 -16.703 -5.641 1 98.69 160 GLY A CA 1
ATOM 1243 C C . GLY A 1 160 ? -1.29 -17.328 -5.078 1 98.69 160 GLY A C 1
ATOM 1244 O O . GLY A 1 160 ? -0.375 -17.688 -5.828 1 98.69 160 GLY A O 1
ATOM 1245 N N . ALA A 1 161 ? -1.3 -17.5 -3.803 1 98.81 161 ALA A N 1
ATOM 1246 C CA . ALA A 1 161 ? -0.171 -18.156 -3.148 1 98.81 161 ALA A CA 1
ATOM 1247 C C . ALA A 1 161 ? -0.148 -19.656 -3.465 1 98.81 161 ALA A C 1
ATOM 1249 O O . ALA A 1 161 ? 0.924 -20.25 -3.576 1 98.81 161 ALA A O 1
ATOM 1250 N N . LEU A 1 162 ? -1.316 -20.234 -3.615 1 98.69 162 LEU A N 1
ATOM 1251 C CA . LEU A 1 162 ? -1.412 -21.625 -4.047 1 98.69 162 LEU A CA 1
ATOM 1252 C C . LEU A 1 162 ? -0.785 -21.812 -5.422 1 98.69 162 LEU A C 1
ATOM 1254 O O . LEU A 1 162 ? -0.007 -22.75 -5.633 1 98.69 162 LEU A O 1
ATOM 1258 N N . PHE A 1 163 ? -1.041 -20.922 -6.309 1 98.75 163 PHE A N 1
ATOM 1259 C CA . PHE A 1 163 ? -0.408 -20.969 -7.621 1 98.75 163 PHE A CA 1
ATOM 1260 C C . PHE A 1 163 ? 1.104 -20.812 -7.496 1 98.75 163 PHE A C 1
ATOM 1262 O O . PHE A 1 163 ? 1.859 -21.5 -8.188 1 98.75 163 PHE A O 1
ATOM 1269 N N . GLY A 1 164 ? 1.515 -19.859 -6.648 1 98.5 164 GLY A N 1
ATOM 1270 C CA . GLY A 1 164 ? 2.939 -19.703 -6.402 1 98.5 164 GLY A CA 1
ATOM 1271 C C . GLY A 1 164 ? 3.613 -21 -5.988 1 98.5 164 GLY A C 1
ATOM 1272 O O . GLY A 1 164 ? 4.684 -21.344 -6.5 1 98.5 164 GLY A O 1
ATOM 1273 N N . LEU A 1 165 ? 2.984 -21.703 -5.09 1 97.81 165 LEU A N 1
ATOM 1274 C CA . LEU A 1 165 ? 3.514 -23 -4.66 1 97.81 165 LEU A CA 1
ATOM 1275 C C . LEU A 1 165 ? 3.525 -24 -5.816 1 97.81 165 LEU A C 1
ATOM 1277 O O . LEU A 1 165 ? 4.5 -24.719 -6 1 97.81 165 LEU A O 1
ATOM 1281 N N . TYR A 1 166 ? 2.477 -24.031 -6.539 1 97.62 166 TYR A N 1
ATOM 1282 C CA . TYR A 1 166 ? 2.391 -24.953 -7.664 1 97.62 166 TYR A CA 1
ATOM 1283 C C . TYR A 1 166 ? 3.48 -24.656 -8.688 1 97.62 166 TYR A C 1
ATOM 1285 O O . TYR A 1 166 ? 4.125 -25.578 -9.195 1 97.62 166 TYR A O 1
ATOM 1293 N N . SER A 1 167 ? 3.646 -23.375 -8.953 1 95 167 SER A N 1
ATOM 1294 C CA . SER A 1 167 ? 4.684 -22.953 -9.898 1 95 167 SER A CA 1
ATOM 1295 C C . SER A 1 167 ? 6.066 -23.375 -9.414 1 95 167 SER A C 1
ATOM 1297 O O . SER A 1 167 ? 6.926 -23.75 -10.219 1 95 167 SER A O 1
ATOM 1299 N N . LEU A 1 168 ? 6.273 -23.328 -8.18 1 94.88 168 LEU A N 1
ATOM 1300 C CA . LEU A 1 168 ? 7.527 -23.734 -7.551 1 94.88 168 LEU A CA 1
ATOM 1301 C C . LEU A 1 168 ? 7.73 -25.234 -7.66 1 94.88 168 LEU A C 1
ATOM 1303 O O . LEU A 1 168 ? 8.781 -25.703 -8.117 1 94.88 168 LEU A O 1
ATOM 1307 N N . LEU A 1 169 ? 6.738 -25.984 -7.371 1 94.25 169 LEU A N 1
ATOM 1308 C CA . LEU A 1 169 ? 6.867 -27.422 -7.188 1 94.25 169 LEU A CA 1
ATOM 1309 C C . LEU A 1 169 ? 6.789 -28.156 -8.523 1 94.25 169 LEU A C 1
ATOM 1311 O O . LEU A 1 169 ? 7.367 -29.234 -8.688 1 94.25 169 LEU A O 1
ATOM 1315 N N . SER A 1 170 ? 6.18 -27.562 -9.461 1 89.75 170 SER A N 1
ATOM 1316 C CA . SER A 1 170 ? 6 -28.234 -10.75 1 89.75 170 SER A CA 1
ATOM 1317 C C . SER A 1 170 ? 7.027 -27.766 -11.766 1 89.75 170 SER A C 1
ATOM 1319 O O . SER A 1 170 ? 7.523 -28.562 -12.57 1 89.75 170 SER A O 1
ATOM 1321 N N . HIS A 1 171 ? 7.328 -26.469 -11.797 1 83.81 171 HIS A N 1
ATOM 1322 C CA . HIS A 1 171 ? 8.094 -25.953 -12.93 1 83.81 171 HIS A CA 1
ATOM 1323 C C . HIS A 1 171 ? 9.227 -25.047 -12.461 1 83.81 171 HIS A C 1
ATOM 1325 O O . HIS A 1 171 ? 10.047 -24.609 -13.273 1 83.81 171 HIS A O 1
ATOM 1331 N N . ARG A 1 172 ? 9.367 -24.766 -11.273 1 85.56 172 ARG A N 1
ATOM 1332 C CA . ARG A 1 172 ? 10.375 -23.859 -10.719 1 85.56 172 ARG A CA 1
ATOM 1333 C C . ARG A 1 172 ? 10.469 -22.578 -11.547 1 85.56 172 ARG A C 1
ATOM 1335 O O . ARG A 1 172 ? 11.562 -22.188 -11.961 1 85.56 172 ARG A O 1
ATOM 1342 N N . ARG A 1 173 ? 9.383 -21.922 -11.695 1 88 173 ARG A N 1
ATOM 1343 C CA . ARG A 1 173 ? 9.234 -20.812 -12.641 1 88 173 ARG A CA 1
ATOM 1344 C C . ARG A 1 173 ? 9.898 -19.547 -12.102 1 88 173 ARG A C 1
ATOM 1346 O O . ARG A 1 173 ? 10.43 -18.75 -12.875 1 88 173 ARG A O 1
ATOM 1353 N N . PHE A 1 174 ? 9.906 -19.359 -10.805 1 96.25 174 PHE A N 1
ATOM 1354 C CA . PHE A 1 174 ? 10.43 -18.141 -10.188 1 96.25 174 PHE A CA 1
ATOM 1355 C C . PHE A 1 174 ? 11.539 -18.484 -9.203 1 96.25 174 PHE A C 1
ATOM 1357 O O . PHE A 1 174 ? 11.516 -19.531 -8.562 1 96.25 174 PHE A O 1
ATOM 1364 N N . ARG A 1 175 ? 12.5 -17.578 -9.102 1 97.25 175 ARG A N 1
ATOM 1365 C CA . ARG A 1 175 ? 13.586 -17.734 -8.141 1 97.25 175 ARG A CA 1
ATOM 1366 C C . ARG A 1 175 ? 13.125 -17.406 -6.73 1 97.25 175 ARG A C 1
ATOM 1368 O O . ARG A 1 175 ? 13.602 -17.984 -5.758 1 97.25 175 ARG A O 1
ATOM 1375 N N . ARG A 1 176 ? 12.203 -16.469 -6.613 1 98.38 176 ARG A N 1
ATOM 1376 C CA . ARG A 1 176 ? 11.75 -15.969 -5.312 1 98.38 176 ARG A CA 1
ATOM 1377 C C . ARG A 1 176 ? 10.234 -15.984 -5.219 1 98.38 176 ARG A C 1
ATOM 1379 O O . ARG A 1 176 ? 9.539 -15.656 -6.188 1 98.38 176 ARG A O 1
ATOM 1386 N N . HIS A 1 177 ? 9.734 -16.406 -3.996 1 98.69 177 HIS A N 1
ATOM 1387 C CA . HIS A 1 177 ? 8.297 -16.562 -3.779 1 98.69 177 HIS A CA 1
ATOM 1388 C C . HIS A 1 177 ? 7.855 -15.852 -2.5 1 98.69 177 HIS A C 1
ATOM 1390 O O . HIS A 1 177 ? 8.352 -16.172 -1.414 1 98.69 177 HIS A O 1
ATOM 1396 N N . TRP A 1 178 ? 7.051 -14.875 -2.623 1 98.88 178 TRP A N 1
ATOM 1397 C CA . TRP A 1 178 ? 6.371 -14.281 -1.474 1 98.88 178 TRP A CA 1
ATOM 1398 C C . TRP A 1 178 ? 4.906 -14.711 -1.428 1 98.88 178 TRP A C 1
ATOM 1400 O O . TRP A 1 178 ? 4.066 -14.125 -2.111 1 98.88 178 TRP A O 1
ATOM 1410 N N . LEU A 1 179 ? 4.625 -15.695 -0.62 1 98.88 179 LEU A N 1
ATOM 1411 C CA . LEU A 1 179 ? 3.34 -16.375 -0.619 1 98.88 179 LEU A CA 1
ATOM 1412 C C . LEU A 1 179 ? 2.611 -16.172 0.704 1 98.88 179 LEU A C 1
ATOM 1414 O O . LEU A 1 179 ? 3.076 -16.625 1.753 1 98.88 179 LEU A O 1
ATOM 1418 N N . VAL A 1 180 ? 1.458 -15.516 0.601 1 98.69 180 VAL A N 1
ATOM 1419 C CA . VAL A 1 180 ? 0.734 -15.094 1.795 1 98.69 180 VAL A CA 1
ATOM 1420 C C . VAL A 1 180 ? -0.519 -15.953 1.971 1 98.69 180 VAL A C 1
ATOM 1422 O O . VAL A 1 180 ? -1.407 -15.945 1.115 1 98.69 180 VAL A O 1
ATOM 1425 N N . SER A 1 181 ? -0.585 -16.688 3.066 1 97.88 181 SER A N 1
ATOM 1426 C CA . SER A 1 181 ? -1.722 -17.531 3.443 1 97.88 181 SER A CA 1
ATOM 1427 C C . SER A 1 181 ? -2.133 -18.453 2.303 1 97.88 181 SER A C 1
ATOM 1429 O O . SER A 1 181 ? -3.297 -18.469 1.899 1 97.88 181 SER A O 1
ATOM 1431 N N . PRO A 1 182 ? -1.221 -19.266 1.877 1 98.44 182 PRO A N 1
ATOM 1432 C CA . PRO A 1 182 ? -1.551 -20.156 0.76 1 98.44 182 PRO A CA 1
ATOM 1433 C C . PRO A 1 182 ? -2.689 -21.109 1.088 1 98.44 182 PRO A C 1
ATOM 1435 O O . PRO A 1 182 ? -2.768 -21.625 2.209 1 98.44 182 PRO A O 1
ATOM 1438 N N . SER A 1 183 ? -3.537 -21.344 0.137 1 98 183 SER A N 1
ATOM 1439 C CA . SER A 1 183 ? -4.676 -22.234 0.297 1 98 183 SER A CA 1
ATOM 1440 C C . SER A 1 183 ? -4.262 -23.688 0.109 1 98 183 SER A C 1
ATOM 1442 O O . SER A 1 183 ? -4.809 -24.391 -0.746 1 98 183 SER A O 1
ATOM 1444 N N . ILE A 1 184 ? -3.455 -24.156 0.968 1 97.69 184 ILE A N 1
ATOM 1445 C CA . ILE A 1 184 ? -2.9 -25.5 0.883 1 97.69 184 ILE A CA 1
ATOM 1446 C C . ILE A 1 184 ? -4.004 -26.531 1.108 1 97.69 184 ILE A C 1
ATOM 1448 O O . ILE A 1 184 ? -3.965 -27.641 0.544 1 97.69 184 ILE A O 1
ATOM 1452 N N . TRP A 1 185 ? -5.07 -26.219 1.834 1 95.94 185 TRP A N 1
ATOM 1453 C CA . TRP A 1 185 ? -6.207 -27.062 2.172 1 95.94 185 TRP A CA 1
ATOM 1454 C C . TRP A 1 185 ? -7.008 -27.422 0.926 1 95.94 185 TRP A C 1
ATOM 1456 O O . TRP A 1 185 ? -7.758 -28.406 0.924 1 95.94 185 TRP A O 1
ATOM 1466 N N . TRP A 1 186 ? -6.918 -26.688 -0.091 1 96.88 186 TRP A N 1
ATOM 1467 C CA . TRP A 1 186 ? -7.777 -26.766 -1.268 1 96.88 186 TRP A CA 1
ATOM 1468 C C . TRP A 1 186 ? -7.727 -28.141 -1.896 1 96.88 186 TRP A C 1
ATOM 1470 O O . TRP A 1 186 ? -6.652 -28.734 -2.029 1 96.88 186 TRP A O 1
ATOM 1480 N N . HIS A 1 187 ? -8.93 -28.672 -2.211 1 96.88 187 HIS A N 1
ATOM 1481 C CA . HIS A 1 187 ? -9.102 -29.953 -2.889 1 96.88 187 HIS A CA 1
ATOM 1482 C C . HIS A 1 187 ? -8.32 -31.062 -2.191 1 96.88 187 HIS A C 1
ATOM 1484 O O . HIS A 1 187 ? -7.523 -31.75 -2.826 1 96.88 187 HIS A O 1
ATOM 1490 N N . ASN A 1 188 ? -8.523 -31.156 -0.863 1 94.88 188 ASN A N 1
ATOM 1491 C CA . ASN A 1 188 ? -7.91 -32.188 -0.016 1 94.88 188 ASN A CA 1
ATOM 1492 C C . ASN A 1 188 ? -6.387 -32.125 -0.09 1 94.88 188 ASN A C 1
ATOM 1494 O O . ASN A 1 188 ? -5.734 -33.125 -0.321 1 94.88 188 ASN A O 1
ATOM 1498 N N . ARG A 1 189 ? -5.797 -30.891 -0.02 1 96.62 189 ARG A N 1
ATOM 1499 C CA . ARG A 1 189 ? -4.359 -30.641 0.023 1 96.62 189 ARG A CA 1
ATOM 1500 C C . ARG A 1 189 ? -3.684 -31.125 -1.258 1 96.62 189 ARG A C 1
ATOM 1502 O O . ARG A 1 189 ? -2.596 -31.703 -1.212 1 96.62 189 ARG A O 1
ATOM 1509 N N . ARG A 1 190 ? -4.309 -30.844 -2.365 1 97.25 190 ARG A N 1
ATOM 1510 C CA . ARG A 1 190 ? -3.873 -31.266 -3.693 1 97.25 190 ARG A CA 1
ATOM 1511 C C . ARG A 1 190 ? -2.426 -30.859 -3.949 1 97.25 190 ARG A C 1
ATOM 1513 O O . ARG A 1 190 ? -1.666 -31.609 -4.57 1 97.25 190 ARG A O 1
ATOM 1520 N N . ILE A 1 191 ? -1.979 -29.766 -3.424 1 97.38 191 ILE A N 1
ATOM 1521 C CA . ILE A 1 191 ? -0.667 -29.203 -3.717 1 97.38 191 ILE A CA 1
ATOM 1522 C C . ILE A 1 191 ? 0.427 -30.125 -3.197 1 97.38 191 ILE A C 1
ATOM 1524 O O . ILE A 1 191 ? 1.522 -30.188 -3.762 1 97.38 191 ILE A O 1
ATOM 1528 N N . LEU A 1 192 ? 0.14 -30.922 -2.205 1 94.81 192 LEU A N 1
ATOM 1529 C CA . LEU A 1 192 ? 1.131 -31.797 -1.594 1 94.81 192 LEU A CA 1
ATOM 1530 C C . LEU A 1 192 ? 1.488 -32.938 -2.529 1 94.81 192 LEU A C 1
ATOM 1532 O O . LEU A 1 192 ? 2.559 -33.531 -2.404 1 94.81 192 LEU A O 1
ATOM 1536 N N . ASP A 1 193 ? 0.641 -33.25 -3.492 1 94.75 193 ASP A N 1
ATOM 1537 C CA . ASP A 1 193 ? 0.892 -34.312 -4.457 1 94.75 193 ASP A CA 1
ATOM 1538 C C . ASP A 1 193 ? 2.029 -33.938 -5.406 1 94.75 193 ASP A C 1
ATOM 1540 O O . ASP A 1 193 ? 2.576 -34.781 -6.098 1 94.75 193 ASP A O 1
ATOM 1544 N N . PHE A 1 194 ? 2.4 -32.656 -5.414 1 94.25 194 PHE A N 1
ATOM 1545 C CA . PHE A 1 194 ? 3.393 -32.219 -6.379 1 94.25 194 PHE A CA 1
ATOM 1546 C C . PHE A 1 194 ? 4.754 -32.031 -5.715 1 94.25 194 PHE A C 1
ATOM 1548 O O . PHE A 1 194 ? 5.703 -31.578 -6.344 1 94.25 194 PHE A O 1
ATOM 1555 N N . MET A 1 195 ? 4.832 -32.438 -4.453 1 91.44 195 MET A N 1
ATOM 1556 C CA . MET A 1 195 ? 6.117 -32.344 -3.76 1 91.44 195 MET A CA 1
ATOM 1557 C C . MET A 1 195 ? 7.156 -33.219 -4.453 1 91.44 195 MET A C 1
ATOM 1559 O O . MET A 1 195 ? 6.859 -34.344 -4.852 1 91.44 195 MET A O 1
ATOM 1563 N N . PRO A 1 196 ? 8.297 -32.656 -4.684 1 83.06 196 PRO A N 1
ATOM 1564 C CA . PRO A 1 196 ? 9.336 -33.438 -5.352 1 83.06 196 PRO A CA 1
ATOM 1565 C C . PRO A 1 196 ? 9.898 -34.531 -4.465 1 83.06 196 PRO A C 1
ATOM 1567 O O . PRO A 1 196 ? 9.812 -34.469 -3.236 1 83.06 196 PRO A O 1
ATOM 1570 N N . SER A 1 197 ? 10.391 -35.625 -5.117 1 74.62 197 SER A N 1
ATOM 1571 C CA . SER A 1 197 ? 11.023 -36.719 -4.387 1 74.62 197 SER A CA 1
ATOM 1572 C C . SER A 1 197 ? 12.422 -36.344 -3.924 1 74.62 197 SER A C 1
ATOM 1574 O O . SER A 1 197 ? 12.875 -36.781 -2.865 1 74.62 197 SER A O 1
ATOM 1576 N N . GLU A 1 198 ? 13.234 -35.531 -4.75 1 73.38 198 GLU A N 1
ATOM 1577 C CA . GLU A 1 198 ? 14.617 -35.219 -4.422 1 73.38 198 GLU A CA 1
ATOM 1578 C C . GLU A 1 198 ? 14.781 -33.719 -4.137 1 73.38 198 GLU A C 1
ATOM 1580 O O . GLU A 1 198 ? 13.859 -32.938 -4.363 1 73.38 198 GLU A O 1
ATOM 1585 N N . ASN A 1 199 ? 15.883 -33.438 -3.48 1 65.81 199 ASN A N 1
ATOM 1586 C CA . ASN A 1 199 ? 16.266 -32.094 -3.107 1 65.81 199 ASN A CA 1
ATOM 1587 C C . ASN A 1 199 ? 16.531 -31.234 -4.336 1 65.81 199 ASN A C 1
ATOM 1589 O O . ASN A 1 199 ? 17.672 -31.141 -4.797 1 65.81 199 ASN A O 1
ATOM 1593 N N . ARG A 1 200 ? 15.484 -30.734 -4.82 1 81.81 200 ARG A N 1
ATOM 1594 C CA . ARG A 1 200 ? 15.641 -30.031 -6.09 1 81.81 200 ARG A CA 1
ATOM 1595 C C 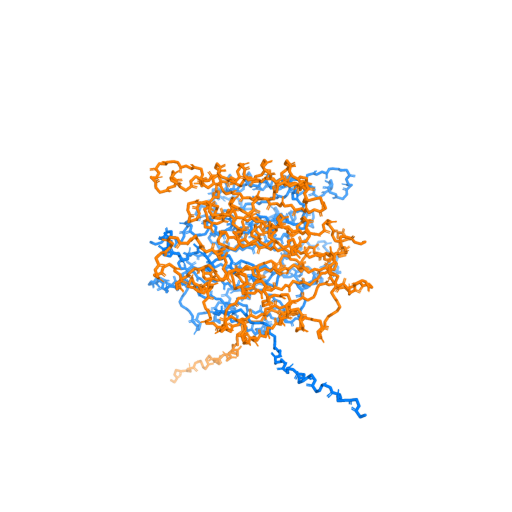. ARG A 1 200 ? 15.234 -28.562 -5.961 1 81.81 200 ARG A C 1
ATOM 1597 O O . ARG A 1 200 ? 14.922 -27.906 -6.961 1 81.81 200 ARG A O 1
ATOM 1604 N N . LEU A 1 201 ? 15.242 -28.047 -4.684 1 91.44 201 LEU A N 1
ATOM 1605 C CA . LEU A 1 201 ? 14.75 -26.672 -4.57 1 91.44 201 LEU A CA 1
ATOM 1606 C C . LEU A 1 201 ? 15.875 -25.734 -4.156 1 91.44 201 LEU A C 1
ATOM 1608 O O . LEU A 1 201 ? 15.609 -24.625 -3.67 1 91.44 201 LEU A O 1
ATOM 1612 N N . ASN A 1 202 ? 17.125 -26.156 -4.414 1 90.94 202 ASN A N 1
ATOM 1613 C CA . ASN A 1 202 ? 18.266 -25.297 -4.105 1 90.94 202 ASN A CA 1
ATOM 1614 C C . ASN A 1 202 ? 18.234 -24.016 -4.938 1 90.94 202 ASN A C 1
ATOM 1616 O O . ASN A 1 202 ? 17.953 -24.047 -6.133 1 90.94 202 ASN A O 1
ATOM 1620 N N . GLY A 1 203 ? 18.484 -22.938 -4.27 1 92.81 203 GLY A N 1
ATOM 1621 C CA . GLY A 1 203 ? 18.562 -21.656 -4.969 1 92.81 203 GLY A CA 1
ATOM 1622 C C . GLY A 1 203 ? 17.234 -20.922 -5.02 1 92.81 203 GLY A C 1
ATOM 1623 O O . GLY A 1 203 ? 17.156 -19.797 -5.523 1 92.81 203 GLY A O 1
ATOM 1624 N N . ILE A 1 204 ? 16.234 -21.531 -4.48 1 95.94 204 ILE A N 1
ATOM 1625 C CA . ILE A 1 204 ? 14.906 -20.922 -4.484 1 95.94 204 ILE A CA 1
ATOM 1626 C C . ILE A 1 204 ? 14.602 -20.344 -3.105 1 95.94 204 ILE A C 1
ATOM 1628 O O . ILE A 1 204 ? 14.844 -21 -2.084 1 95.94 204 ILE A O 1
ATOM 1632 N N . ASP A 1 205 ? 14.133 -19.109 -3.074 1 97.94 205 ASP A N 1
ATOM 1633 C CA . ASP A 1 205 ? 13.695 -18.453 -1.846 1 97.94 205 ASP A CA 1
ATOM 1634 C C . ASP A 1 205 ? 12.172 -18.453 -1.729 1 97.94 205 ASP A C 1
ATOM 1636 O O . ASP A 1 205 ? 11.469 -18.141 -2.689 1 97.94 205 ASP A O 1
ATOM 1640 N N . VAL A 1 206 ? 11.719 -18.891 -0.548 1 98.25 206 VAL A N 1
ATOM 1641 C CA . VAL A 1 206 ? 10.281 -18.891 -0.312 1 98.25 206 VAL A CA 1
ATOM 1642 C C . VAL A 1 206 ? 9.969 -18.188 1.008 1 98.25 206 VAL A C 1
ATOM 1644 O O . VAL A 1 206 ? 10.406 -18.641 2.072 1 98.25 206 VAL A O 1
ATOM 1647 N N . CYS A 1 207 ? 9.25 -17.094 0.916 1 98.25 207 CYS A N 1
ATOM 1648 C CA . CYS A 1 207 ? 8.688 -16.453 2.1 1 98.25 207 CYS A CA 1
ATOM 1649 C C . CYS A 1 207 ? 7.215 -16.812 2.262 1 98.25 207 CYS A C 1
ATOM 1651 O O . CYS A 1 207 ? 6.383 -16.391 1.457 1 98.25 207 CYS A O 1
ATOM 1653 N N . LEU A 1 208 ? 6.953 -17.578 3.266 1 98 208 LEU A N 1
ATOM 1654 C CA . LEU A 1 208 ? 5.578 -17.953 3.58 1 98 208 LEU A CA 1
ATOM 1655 C C . LEU A 1 208 ? 5.07 -17.203 4.801 1 98 208 LEU A C 1
ATOM 1657 O O . LEU A 1 208 ? 5.746 -17.141 5.828 1 98 208 LEU A O 1
ATOM 1661 N N . ASN A 1 209 ? 3.865 -16.578 4.641 1 96.81 209 ASN A N 1
ATOM 1662 C CA . ASN A 1 209 ? 3.305 -15.766 5.711 1 96.81 209 ASN A CA 1
ATOM 1663 C C . ASN A 1 209 ? 1.855 -16.141 6 1 96.81 209 ASN A C 1
ATOM 1665 O O . ASN A 1 209 ? 1.151 -16.641 5.121 1 96.81 209 ASN A O 1
ATOM 1669 N N . ILE A 1 210 ? 1.494 -15.922 7.277 1 97.12 210 ILE A N 1
ATOM 1670 C CA . ILE A 1 210 ? 0.101 -16.094 7.672 1 97.12 210 ILE A CA 1
ATOM 1671 C C . ILE A 1 210 ? -0.286 -15.016 8.68 1 97.12 210 ILE A C 1
ATOM 1673 O O . ILE A 1 210 ? 0.579 -14.312 9.211 1 97.12 210 ILE A O 1
ATOM 1677 N N . GLY A 1 211 ? -1.562 -14.828 8.797 1 96.19 211 GLY A N 1
ATOM 1678 C CA . GLY A 1 211 ? -2.068 -14.062 9.93 1 96.19 211 GLY A CA 1
ATOM 1679 C C . GLY A 1 211 ? -2.326 -14.906 11.156 1 96.19 211 GLY A C 1
ATOM 1680 O O . GLY A 1 211 ? -2.848 -16.016 11.055 1 96.19 211 GLY A O 1
ATOM 1681 N N . ALA A 1 212 ? -2.014 -14.359 12.297 1 94 212 ALA A N 1
ATOM 1682 C CA . ALA A 1 212 ? -2.152 -15.094 13.555 1 94 212 ALA A CA 1
ATOM 1683 C C . ALA A 1 212 ? -3.607 -15.469 13.812 1 94 212 ALA A C 1
ATOM 1685 O O . ALA A 1 212 ? -3.891 -16.516 14.406 1 94 212 ALA A O 1
ATOM 1686 N N . LEU A 1 213 ? -4.535 -14.688 13.32 1 90.38 213 LEU A N 1
ATOM 1687 C CA . LEU A 1 213 ? -5.953 -14.922 13.57 1 90.38 213 LEU A CA 1
ATOM 1688 C C . LEU A 1 213 ? -6.488 -16.031 12.664 1 90.38 213 LEU A C 1
ATOM 1690 O O . LEU A 1 213 ? -7.648 -16.422 12.789 1 90.38 213 LEU A O 1
ATOM 1694 N N . GLU A 1 214 ? -5.641 -16.516 11.812 1 92 214 GLU A N 1
ATOM 1695 C CA . GLU A 1 214 ? -6.023 -17.656 10.984 1 92 214 GLU A CA 1
ATOM 1696 C C . GLU A 1 214 ? -5.883 -18.969 11.742 1 92 214 GLU A C 1
ATOM 1698 O O . GLU A 1 214 ? -6.344 -20.016 11.281 1 92 214 GLU A O 1
ATOM 1703 N N . ARG A 1 215 ? -5.152 -18.875 12.891 1 86.69 215 ARG A N 1
ATOM 1704 C CA . ARG A 1 215 ? -4.988 -20.062 13.719 1 86.69 215 ARG A CA 1
ATOM 1705 C C . ARG A 1 215 ? -6.285 -20.406 14.445 1 86.69 215 ARG A C 1
ATOM 1707 O O . ARG A 1 215 ? -6.551 -21.578 14.727 1 86.69 215 ARG A O 1
ATOM 1714 N N . ARG A 1 216 ? -7.082 -19.359 14.789 1 70.38 216 ARG A N 1
ATOM 1715 C CA . ARG A 1 216 ? -8.141 -19.484 15.789 1 70.38 216 ARG A CA 1
ATOM 1716 C C . ARG A 1 216 ? -9.211 -20.469 15.344 1 70.38 216 ARG A C 1
ATOM 1718 O O . ARG A 1 216 ? -9.516 -20.578 14.156 1 70.38 216 ARG A O 1
ATOM 1725 N N . SER A 1 217 ? -9.461 -21.328 16.266 1 64.12 217 SER A N 1
ATOM 1726 C CA . SER A 1 217 ? -10.164 -22.594 16.109 1 64.12 217 SER A CA 1
ATOM 1727 C C . SER A 1 217 ? -11.641 -22.469 16.469 1 64.12 217 SER A C 1
ATOM 1729 O O . SER A 1 217 ? -12.414 -23.422 16.312 1 64.12 217 SER A O 1
ATOM 1731 N N . ASP A 1 218 ? -12.055 -21.281 16.75 1 67.19 218 ASP A N 1
ATOM 1732 C CA . ASP A 1 218 ? -13.422 -21.344 17.25 1 67.19 218 ASP A CA 1
ATOM 1733 C C . ASP A 1 218 ? -14.422 -21.516 16.109 1 67.19 218 ASP A C 1
ATOM 1735 O O . ASP A 1 218 ? -15.633 -21.531 16.328 1 67.19 218 ASP A O 1
ATOM 1739 N N . CYS A 1 219 ? -13.891 -21.688 14.914 1 68.44 219 CYS A N 1
ATOM 1740 C CA . CYS A 1 219 ? -14.758 -21.891 13.758 1 68.44 219 CYS A CA 1
ATOM 1741 C C . CYS A 1 219 ? -14.43 -23.188 13.039 1 68.44 219 CYS A C 1
ATOM 1743 O O . CYS A 1 219 ? -13.258 -23.469 12.758 1 68.44 219 CYS A O 1
ATOM 1745 N N . LYS A 1 220 ? -15.414 -24.062 12.953 1 72.31 220 LYS A N 1
ATOM 1746 C CA . LYS A 1 220 ? -15.25 -25.375 12.336 1 72.31 220 LYS A CA 1
ATOM 1747 C C . LYS A 1 220 ? -14.547 -25.25 10.984 1 72.31 220 LYS A C 1
ATOM 1749 O O . LYS A 1 220 ? -13.656 -26.031 10.672 1 72.31 220 LYS A O 1
ATOM 1754 N N . ARG A 1 221 ? -14.938 -24.25 10.258 1 72.31 221 ARG A N 1
ATOM 1755 C CA . ARG A 1 221 ? -14.344 -24.062 8.938 1 72.31 221 ARG A CA 1
ATOM 1756 C C . ARG A 1 221 ? -12.844 -23.781 9.047 1 72.31 221 ARG A C 1
ATOM 1758 O O . ARG A 1 221 ? -12.055 -24.312 8.266 1 72.31 221 ARG A O 1
ATOM 1765 N N . ARG A 1 222 ? -12.477 -23.016 9.953 1 75.06 222 ARG A N 1
ATOM 1766 C CA . ARG A 1 222 ? -11.07 -22.656 10.156 1 75.06 222 ARG A CA 1
ATOM 1767 C C . ARG A 1 222 ? -10.281 -23.859 10.672 1 75.06 222 ARG A C 1
ATOM 1769 O O . ARG A 1 222 ? -9.125 -24.047 10.297 1 75.06 222 ARG A O 1
ATOM 1776 N N . GLU A 1 223 ? -10.984 -24.578 11.398 1 74.88 223 GLU A N 1
ATOM 1777 C CA . GLU A 1 223 ? -10.352 -25.797 11.898 1 74.88 223 GLU A CA 1
ATOM 1778 C C . GLU A 1 223 ? -10.07 -26.781 10.773 1 74.88 223 GLU A C 1
ATOM 1780 O O . GLU A 1 223 ? -8.992 -27.375 10.719 1 74.88 223 GLU A O 1
ATOM 1785 N N . GLU A 1 224 ? -10.953 -26.859 9.977 1 78.31 224 GLU A N 1
ATOM 1786 C CA . GLU A 1 224 ? -10.82 -27.797 8.867 1 78.31 224 GLU A CA 1
ATOM 1787 C C . GLU A 1 224 ? -9.742 -27.344 7.891 1 78.31 224 GLU A C 1
ATOM 1789 O O . GLU A 1 224 ? -8.992 -28.172 7.355 1 78.31 224 GLU A O 1
ATOM 1794 N N . ARG A 1 225 ? -9.609 -26.094 7.734 1 82.38 225 ARG A N 1
ATOM 1795 C CA . ARG A 1 225 ? -8.648 -25.578 6.773 1 82.38 225 ARG A CA 1
ATOM 1796 C C . ARG A 1 225 ? -7.246 -25.547 7.367 1 82.38 225 ARG A C 1
ATOM 1798 O O . ARG A 1 225 ? -6.254 -25.641 6.641 1 82.38 225 ARG A O 1
ATOM 1805 N N . ASP A 1 226 ? -7.176 -25.453 8.609 1 89.31 226 ASP A N 1
ATOM 1806 C CA . ASP A 1 226 ? -5.91 -25.453 9.328 1 89.31 226 ASP A CA 1
ATOM 1807 C C . ASP A 1 226 ? -4.832 -24.688 8.562 1 89.31 226 ASP A C 1
ATOM 1809 O O . ASP A 1 226 ? -3.756 -25.219 8.289 1 89.31 226 ASP A O 1
ATOM 1813 N N . MET A 1 227 ? -5.109 -23.406 8.227 1 90.94 227 MET A N 1
ATOM 1814 C CA . MET A 1 227 ? -4.227 -22.578 7.414 1 90.94 227 MET A CA 1
ATOM 1815 C C . MET A 1 227 ? -2.832 -22.5 8.031 1 90.94 227 MET A C 1
ATOM 1817 O O . MET A 1 227 ? -1.833 -22.688 7.336 1 90.94 227 MET A O 1
ATOM 1821 N N . ALA A 1 228 ? -2.811 -22.266 9.32 1 92.06 228 ALA A N 1
ATOM 1822 C CA . ALA A 1 228 ? -1.533 -22.094 10.008 1 92.06 228 ALA A CA 1
ATOM 1823 C C . ALA A 1 228 ? -0.754 -23.406 10.055 1 92.06 228 ALA A C 1
ATOM 1825 O O . ALA A 1 228 ? 0.422 -23.453 9.688 1 92.06 228 ALA A O 1
ATOM 1826 N N . GLY A 1 229 ? -1.417 -24.5 10.461 1 93.69 229 GLY A N 1
ATOM 1827 C CA . GLY A 1 229 ? -0.753 -25.797 10.547 1 93.69 229 GLY A CA 1
ATOM 1828 C C . GLY A 1 229 ? -0.239 -26.281 9.203 1 93.69 229 GLY A C 1
ATOM 1829 O O . GLY A 1 229 ? 0.883 -26.797 9.117 1 93.69 229 GLY A O 1
ATOM 1830 N N . LEU A 1 230 ? -0.974 -26.141 8.219 1 95.5 230 LEU A N 1
ATOM 1831 C CA . LEU A 1 230 ? -0.573 -26.578 6.887 1 95.5 230 LEU A CA 1
ATOM 1832 C C . LEU A 1 230 ? 0.575 -25.719 6.355 1 95.5 230 LEU A C 1
ATOM 1834 O O . LEU A 1 230 ? 1.474 -26.234 5.684 1 95.5 230 LEU A O 1
ATOM 1838 N N . SER A 1 231 ? 0.576 -24.438 6.621 1 96.62 231 SER A N 1
ATOM 1839 C CA . SER A 1 231 ? 1.677 -23.562 6.215 1 96.62 231 SER A CA 1
ATOM 1840 C C . SER A 1 231 ? 2.977 -23.953 6.91 1 96.62 231 SER A C 1
ATOM 1842 O O . SER A 1 231 ? 4.031 -24.016 6.273 1 96.62 231 SER A O 1
ATOM 1844 N N . GLU A 1 232 ? 2.865 -24.281 8.18 1 96.06 232 GLU A N 1
ATOM 1845 C CA . GLU A 1 232 ? 4.043 -24.703 8.93 1 96.06 232 GLU A CA 1
ATOM 1846 C C . GLU A 1 232 ? 4.598 -26.031 8.391 1 96.06 232 GLU A C 1
ATOM 1848 O O . GLU A 1 232 ? 5.816 -26.188 8.273 1 96.06 232 GLU A O 1
ATOM 1853 N N . ARG A 1 233 ? 3.738 -26.922 8.078 1 95.44 233 ARG A N 1
ATOM 1854 C CA . ARG A 1 233 ? 4.168 -28.188 7.492 1 95.44 233 ARG A CA 1
ATOM 1855 C C . ARG A 1 233 ? 4.816 -27.969 6.133 1 95.44 233 ARG A C 1
ATOM 1857 O O . ARG A 1 233 ? 5.828 -28.594 5.812 1 95.44 233 ARG A O 1
ATOM 1864 N N . MET A 1 234 ? 4.258 -27.094 5.371 1 97.19 234 MET A N 1
ATOM 1865 C CA . MET A 1 234 ? 4.82 -26.781 4.062 1 97.19 234 MET A CA 1
ATOM 1866 C C . MET A 1 234 ? 6.215 -26.172 4.199 1 97.19 234 MET A C 1
ATOM 1868 O O . MET A 1 234 ? 7.129 -26.531 3.453 1 97.19 234 MET A O 1
ATOM 1872 N N . VAL A 1 235 ? 6.375 -25.281 5.152 1 97.12 235 VAL A N 1
ATOM 1873 C CA . VAL A 1 235 ? 7.668 -24.656 5.43 1 97.12 235 VAL A CA 1
ATOM 1874 C C . VAL A 1 235 ? 8.703 -25.75 5.715 1 97.12 235 VAL A C 1
ATOM 1876 O O . VAL A 1 235 ? 9.797 -25.734 5.137 1 97.12 235 VAL A O 1
ATOM 1879 N N . ALA A 1 236 ? 8.344 -26.688 6.531 1 95.38 236 ALA A N 1
ATOM 1880 C CA . ALA A 1 236 ? 9.25 -27.781 6.898 1 95.38 236 ALA A CA 1
ATOM 1881 C C . ALA A 1 236 ? 9.609 -28.625 5.68 1 95.38 236 ALA A C 1
ATOM 1883 O O . ALA A 1 236 ? 10.773 -28.984 5.488 1 95.38 236 ALA A O 1
ATOM 1884 N N . GLU A 1 237 ? 8.641 -28.891 4.875 1 94.62 237 GLU A N 1
ATOM 1885 C CA . GLU A 1 237 ? 8.867 -29.719 3.686 1 94.62 237 GLU A CA 1
ATOM 1886 C C . GLU A 1 237 ? 9.773 -29 2.686 1 94.62 237 GLU A C 1
ATOM 1888 O O . GLU A 1 237 ? 10.695 -29.609 2.129 1 94.62 237 GLU A O 1
ATOM 1893 N N . LEU A 1 238 ? 9.516 -27.719 2.453 1 96.5 238 LEU A N 1
ATOM 1894 C CA . LEU A 1 238 ? 10.328 -26.953 1.517 1 96.5 238 LEU A CA 1
ATOM 1895 C C . LEU A 1 238 ? 11.773 -26.859 1.993 1 96.5 238 LEU A C 1
ATOM 1897 O O . LEU A 1 238 ? 12.703 -26.984 1.196 1 96.5 238 LEU A O 1
ATOM 1901 N N . ASP A 1 239 ? 11.898 -26.656 3.297 1 94.94 239 ASP A N 1
ATOM 1902 C CA . ASP A 1 239 ? 13.227 -26.578 3.885 1 94.94 239 ASP A CA 1
ATOM 1903 C C . ASP A 1 239 ? 13.977 -27.891 3.715 1 94.94 239 ASP A C 1
ATOM 1905 O O . ASP A 1 239 ? 15.148 -27.906 3.334 1 94.94 239 ASP A O 1
ATOM 1909 N N . LYS A 1 240 ? 13.305 -28.969 3.951 1 92.94 240 LYS A N 1
ATOM 1910 C CA . LYS A 1 240 ? 13.875 -30.297 3.811 1 92.94 240 LYS A CA 1
ATOM 1911 C C . LYS A 1 240 ? 14.367 -30.547 2.385 1 92.94 240 LYS A C 1
ATOM 1913 O O . LYS A 1 240 ? 15.344 -31.266 2.174 1 92.94 240 LYS A O 1
ATOM 1918 N N . HIS A 1 241 ? 13.742 -29.906 1.47 1 93.5 241 HIS A N 1
ATOM 1919 C CA . HIS A 1 241 ? 14.062 -30.156 0.069 1 93.5 241 HIS A CA 1
ATOM 1920 C C . HIS A 1 241 ? 15.023 -29.094 -0.464 1 93.5 241 HIS A C 1
ATOM 1922 O O . HIS A 1 241 ? 15.242 -29 -1.674 1 93.5 241 HIS A O 1
ATOM 1928 N N . GLY A 1 242 ? 15.5 -28.156 0.417 1 93.5 242 GLY A N 1
ATOM 1929 C CA . GLY A 1 242 ? 16.656 -27.344 0.07 1 93.5 242 GLY A CA 1
ATOM 1930 C C . GLY A 1 242 ? 16.312 -25.891 -0.163 1 93.5 242 GLY A C 1
ATOM 1931 O O . GLY A 1 242 ? 17.203 -25.062 -0.37 1 93.5 242 GLY A O 1
ATOM 1932 N N . ALA A 1 243 ? 15.016 -25.516 -0.17 1 95.69 243 ALA A N 1
ATOM 1933 C CA . ALA A 1 243 ? 14.641 -24.125 -0.36 1 95.69 243 ALA A CA 1
ATOM 1934 C C . ALA A 1 243 ? 15.078 -23.266 0.829 1 95.69 243 ALA A C 1
ATOM 1936 O O . ALA A 1 243 ? 15.156 -23.766 1.957 1 95.69 243 ALA A O 1
ATOM 1937 N N . ALA A 1 244 ? 15.484 -22.062 0.539 1 97 244 ALA A N 1
ATOM 1938 C CA . ALA A 1 244 ? 15.625 -21.094 1.615 1 97 244 ALA A CA 1
ATOM 1939 C C . ALA A 1 244 ? 14.266 -20.531 2.031 1 97 244 ALA A C 1
ATOM 1941 O O . ALA A 1 244 ? 13.68 -19.719 1.315 1 97 244 ALA A O 1
ATOM 1942 N N . VAL A 1 245 ? 13.781 -20.922 3.229 1 97.38 245 VAL A N 1
ATOM 1943 C CA . VAL A 1 245 ? 12.406 -20.609 3.604 1 97.38 245 VAL A CA 1
ATOM 1944 C C . VAL A 1 245 ? 12.398 -19.641 4.785 1 97.38 245 VAL A C 1
ATOM 1946 O O . VAL A 1 245 ? 13.156 -19.812 5.746 1 97.38 245 VAL A O 1
ATOM 1949 N N . PHE A 1 246 ? 11.578 -18.625 4.598 1 95.62 246 PHE A N 1
ATOM 1950 C CA . PHE A 1 246 ? 11.281 -17.688 5.676 1 95.62 246 PHE A CA 1
ATOM 1951 C C . PHE A 1 246 ? 9.789 -17.719 6.012 1 95.62 246 PHE A C 1
ATOM 1953 O O . PHE A 1 246 ? 8.945 -17.609 5.125 1 95.62 246 PHE A O 1
ATOM 1960 N N . PHE A 1 247 ? 9.516 -17.953 7.289 1 97.06 247 PHE A N 1
ATOM 1961 C CA . PHE A 1 247 ? 8.133 -17.984 7.746 1 97.06 247 PHE A CA 1
ATOM 1962 C C . PHE A 1 247 ? 7.836 -16.812 8.672 1 97.06 247 PHE A C 1
ATOM 1964 O O . PHE A 1 247 ? 8.625 -16.516 9.578 1 97.06 247 PHE A O 1
ATOM 1971 N N . ARG A 1 248 ? 6.715 -16.156 8.43 1 95.75 248 ARG A N 1
ATOM 1972 C CA . ARG A 1 248 ? 6.328 -15.023 9.273 1 95.75 248 ARG A CA 1
ATOM 1973 C C . ARG A 1 248 ? 4.84 -15.078 9.602 1 95.75 248 ARG A C 1
ATOM 1975 O O . ARG A 1 248 ? 4.016 -15.367 8.734 1 95.75 248 ARG A O 1
ATOM 1982 N N . GLU A 1 249 ? 4.594 -14.82 10.852 1 96.19 249 GLU A N 1
ATOM 1983 C CA . GLU A 1 249 ? 3.223 -14.664 11.328 1 96.19 249 GLU A CA 1
ATOM 1984 C C . GLU A 1 249 ? 2.955 -13.227 11.773 1 96.19 249 GLU A C 1
ATOM 1986 O O . GLU A 1 249 ? 3.715 -12.664 12.555 1 96.19 249 GLU A O 1
ATOM 1991 N N . TYR A 1 250 ? 1.992 -12.57 11.227 1 95.25 250 TYR A N 1
ATOM 1992 C CA . TYR A 1 250 ? 1.641 -11.195 11.578 1 95.25 250 TYR A CA 1
ATOM 1993 C C . TYR A 1 250 ? 0.589 -11.172 12.68 1 95.25 250 TYR A C 1
ATOM 1995 O O . TYR A 1 250 ? -0.519 -11.68 12.5 1 95.25 250 TYR A O 1
ATOM 2003 N N . PRO A 1 251 ? 0.96 -10.391 13.688 1 90.94 251 PRO A N 1
ATOM 2004 C CA . PRO A 1 251 ? 0.005 -10.344 14.797 1 90.94 251 PRO A CA 1
ATOM 2005 C C . PRO A 1 251 ? -1.268 -9.57 14.438 1 90.94 251 PRO A C 1
ATOM 2007 O O . PRO A 1 251 ? -1.223 -8.625 13.648 1 90.94 251 PRO A O 1
ATOM 2010 N N . ASN A 1 252 ? -2.396 -9.859 14.805 1 86 252 ASN A N 1
ATOM 2011 C CA . ASN A 1 252 ? -3.701 -9.219 14.664 1 86 252 ASN A CA 1
ATOM 2012 C C . ASN A 1 252 ? -4.184 -9.25 13.219 1 86 252 ASN A C 1
ATOM 2014 O O . ASN A 1 252 ? -5.035 -8.445 12.828 1 86 252 ASN A O 1
ATOM 2018 N N . ALA A 1 253 ? -3.521 -10.094 12.414 1 94.06 253 ALA A N 1
ATOM 2019 C CA . ALA A 1 253 ? -3.926 -10.195 11.016 1 94.06 253 ALA A CA 1
ATOM 2020 C C . ALA A 1 253 ? -4.77 -11.438 10.773 1 94.06 253 ALA A C 1
ATOM 2022 O O . ALA A 1 253 ? -4.516 -12.492 11.367 1 94.06 253 ALA A O 1
ATOM 2023 N N . ASN A 1 254 ? -5.777 -11.281 10.008 1 92.19 254 ASN A N 1
ATOM 2024 C CA . ASN A 1 254 ? -6.617 -12.375 9.523 1 92.19 254 ASN A CA 1
ATOM 2025 C C . ASN A 1 254 ? -6.398 -12.633 8.039 1 92.19 254 ASN A C 1
ATOM 2027 O O . ASN A 1 254 ? -5.527 -12.023 7.414 1 92.19 254 ASN A O 1
ATOM 2031 N N . HIS A 1 255 ? -7.152 -13.57 7.477 1 92.88 255 HIS A N 1
ATOM 2032 C CA . HIS A 1 255 ? -6.953 -13.984 6.094 1 92.88 255 HIS A CA 1
ATOM 2033 C C . HIS A 1 255 ? -7.125 -12.812 5.133 1 92.88 255 HIS A C 1
ATOM 2035 O O . HIS A 1 255 ? -6.441 -12.734 4.109 1 92.88 255 HIS A O 1
ATOM 2041 N N . GLY A 1 256 ? -7.969 -11.898 5.516 1 93 256 GLY A N 1
ATOM 2042 C CA . GLY A 1 256 ? -8.305 -10.805 4.613 1 93 256 GLY A CA 1
ATOM 2043 C C . GLY A 1 256 ? -7.281 -9.68 4.633 1 93 256 GLY A C 1
ATOM 2044 O O . GLY A 1 256 ? -7 -9.078 3.6 1 93 256 GLY A O 1
ATOM 2045 N N . ASN A 1 257 ? -6.652 -9.383 5.789 1 95.38 257 ASN A N 1
ATOM 2046 C CA . ASN A 1 257 ? -5.812 -8.195 5.863 1 95.38 257 ASN A CA 1
ATOM 2047 C C . ASN A 1 257 ? -4.332 -8.555 5.922 1 95.38 257 ASN A C 1
ATOM 2049 O O . ASN A 1 257 ? -3.467 -7.695 5.754 1 95.38 257 ASN A O 1
ATOM 2053 N N . VAL A 1 258 ? -3.971 -9.82 6.039 1 96.94 258 VAL A N 1
ATOM 2054 C CA . VAL A 1 258 ? -2.586 -10.234 6.23 1 96.94 258 VAL A CA 1
ATOM 2055 C C . VAL A 1 258 ? -1.762 -9.883 4.996 1 96.94 258 VAL A C 1
ATOM 2057 O O . VAL A 1 258 ? -0.597 -9.492 5.109 1 96.94 258 VAL A O 1
ATOM 2060 N N . PRO A 1 259 ? -2.301 -10 3.768 1 97.88 259 PRO A N 1
ATOM 2061 C CA . PRO A 1 259 ? -1.437 -9.625 2.645 1 97.88 259 PRO A CA 1
ATOM 2062 C C . PRO A 1 259 ? -0.988 -8.164 2.705 1 97.88 259 PRO A C 1
ATOM 2064 O O . PRO A 1 259 ? 0.132 -7.844 2.303 1 97.88 259 PRO A O 1
ATOM 2067 N N . PHE A 1 260 ? -1.789 -7.305 3.264 1 97.75 260 PHE A N 1
ATOM 2068 C CA . PHE A 1 260 ? -1.456 -5.887 3.305 1 97.75 260 PHE A CA 1
ATOM 2069 C C . PHE A 1 260 ? -0.448 -5.598 4.41 1 97.75 260 PHE A C 1
ATOM 2071 O O . PHE A 1 260 ? 0.372 -4.684 4.289 1 97.75 260 PHE A O 1
ATOM 2078 N N . HIS A 1 261 ? -0.464 -6.375 5.457 1 96.75 261 HIS A N 1
ATOM 2079 C CA . HIS A 1 261 ? 0.562 -6.266 6.488 1 96.75 261 HIS A CA 1
ATOM 2080 C C . HIS A 1 261 ? 1.916 -6.738 5.969 1 96.75 261 HIS A C 1
ATOM 2082 O O . HIS A 1 261 ? 2.959 -6.332 6.488 1 96.75 261 HIS A O 1
ATOM 2088 N N . SER A 1 262 ? 1.892 -7.504 4.906 1 97.5 262 SER A N 1
ATOM 2089 C CA . SER A 1 262 ? 3.121 -8.141 4.449 1 97.5 262 SER A CA 1
ATOM 2090 C C . SER A 1 262 ? 3.766 -7.352 3.314 1 97.5 262 SER A C 1
ATOM 2092 O O . SER A 1 262 ? 4.902 -7.625 2.928 1 97.5 262 SER A O 1
ATOM 2094 N N . LEU A 1 263 ? 3.111 -6.348 2.76 1 98.12 263 LEU A N 1
ATOM 2095 C CA . LEU A 1 263 ? 3.551 -5.68 1.539 1 98.12 263 LEU A CA 1
ATOM 2096 C C . LEU A 1 263 ? 4.934 -5.066 1.723 1 98.12 263 LEU A C 1
ATOM 2098 O O . LEU A 1 263 ? 5.824 -5.27 0.893 1 98.12 263 LEU A O 1
ATOM 2102 N N . THR A 1 264 ? 5.078 -4.328 2.797 1 97.62 264 THR A N 1
ATOM 2103 C CA . THR A 1 264 ? 6.332 -3.613 3 1 97.62 264 THR A CA 1
ATOM 2104 C C . THR A 1 264 ? 7.48 -4.59 3.225 1 97.62 264 THR A C 1
ATOM 2106 O O . THR A 1 264 ? 8.594 -4.371 2.736 1 97.62 264 THR A O 1
ATOM 2109 N N . ASP A 1 265 ? 7.207 -5.684 3.945 1 97.31 265 ASP A N 1
ATOM 2110 C CA . ASP A 1 265 ? 8.227 -6.707 4.145 1 97.31 265 ASP A CA 1
ATOM 2111 C C . ASP A 1 265 ? 8.633 -7.344 2.82 1 97.31 265 ASP A C 1
ATOM 2113 O O . ASP A 1 265 ? 9.812 -7.645 2.605 1 97.31 265 ASP A O 1
ATOM 2117 N N . CYS A 1 266 ? 7.68 -7.547 1.963 1 98.44 266 CYS A N 1
ATOM 2118 C CA . CYS A 1 266 ? 7.98 -8.07 0.634 1 98.44 266 CYS A CA 1
ATOM 2119 C C . CYS A 1 266 ? 8.922 -7.137 -0.121 1 98.44 266 CYS A C 1
ATOM 2121 O O . CYS A 1 266 ? 9.93 -7.578 -0.666 1 98.44 266 CYS A O 1
ATOM 2123 N N . VAL A 1 267 ? 8.633 -5.852 -0.083 1 98.38 267 VAL A N 1
ATOM 2124 C CA . VAL A 1 267 ? 9.422 -4.855 -0.806 1 98.38 267 VAL A CA 1
ATOM 2125 C C . VAL A 1 267 ? 10.828 -4.781 -0.22 1 98.38 267 VAL A C 1
ATOM 2127 O O . VAL A 1 267 ? 11.812 -4.734 -0.961 1 98.38 267 VAL A O 1
ATOM 2130 N N . GLU A 1 268 ? 10.914 -4.816 1.107 1 96.88 268 GLU A N 1
ATOM 2131 C CA . GLU A 1 268 ? 12.219 -4.75 1.756 1 96.88 268 GLU A CA 1
ATOM 2132 C C . GLU A 1 268 ? 13.062 -5.977 1.424 1 96.88 268 GLU A C 1
ATOM 2134 O O . GLU A 1 268 ? 14.273 -5.867 1.209 1 96.88 268 GLU A O 1
ATOM 2139 N N . TYR A 1 269 ? 12.445 -7.141 1.389 1 97.56 269 TYR A N 1
ATOM 2140 C CA . TYR A 1 269 ? 13.133 -8.367 1.016 1 97.56 269 TYR A CA 1
ATOM 2141 C C . TYR A 1 269 ? 13.703 -8.273 -0.395 1 97.56 269 TYR A C 1
ATOM 2143 O O . TYR A 1 269 ? 14.875 -8.57 -0.621 1 97.56 269 TYR A O 1
ATOM 2151 N N . LEU A 1 270 ? 12.898 -7.805 -1.336 1 98.38 270 LEU A N 1
ATOM 2152 C CA . LEU A 1 270 ? 13.32 -7.711 -2.73 1 98.38 270 LEU A CA 1
ATOM 2153 C C . LEU A 1 270 ? 14.375 -6.617 -2.906 1 98.38 270 LEU A C 1
ATOM 2155 O O . LEU A 1 270 ? 15.289 -6.762 -3.715 1 98.38 270 LEU A O 1
ATOM 2159 N N . ARG A 1 271 ? 14.148 -5.5 -2.193 1 97.25 271 ARG A N 1
ATOM 2160 C CA . ARG A 1 271 ? 15.125 -4.418 -2.234 1 97.25 271 ARG A CA 1
ATOM 2161 C C . ARG A 1 271 ? 16.516 -4.926 -1.871 1 97.25 271 ARG A C 1
ATOM 2163 O O . ARG A 1 271 ? 17.5 -4.613 -2.555 1 97.25 271 ARG A O 1
ATOM 2170 N N . LYS A 1 272 ? 16.625 -5.719 -0.815 1 95.88 272 LYS A N 1
ATOM 2171 C CA . LYS A 1 272 ? 17.891 -6.285 -0.388 1 95.88 272 LYS A CA 1
ATOM 2172 C C . LYS A 1 272 ? 18.438 -7.262 -1.426 1 95.88 272 LYS A C 1
ATOM 2174 O O . LYS A 1 272 ? 19.625 -7.238 -1.746 1 95.88 272 LYS A O 1
ATOM 2179 N N . ALA A 1 273 ? 17.594 -8.07 -1.997 1 97 273 ALA A N 1
ATOM 2180 C CA . ALA A 1 273 ? 18 -9.102 -2.949 1 97 273 ALA A CA 1
ATOM 2181 C C . ALA A 1 273 ? 18.5 -8.484 -4.25 1 97 273 ALA A C 1
ATOM 2183 O O . ALA A 1 273 ? 19.391 -9.039 -4.906 1 97 273 ALA A O 1
ATOM 2184 N N . TRP A 1 274 ? 17.938 -7.27 -4.566 1 97.25 274 TRP A N 1
ATOM 2185 C CA . TRP A 1 274 ? 18.203 -6.719 -5.891 1 97.25 274 TRP A CA 1
ATOM 2186 C C . TRP A 1 274 ? 19.078 -5.473 -5.797 1 97.25 274 TRP A C 1
ATOM 2188 O O . TRP A 1 274 ? 19.219 -4.723 -6.766 1 97.25 274 TRP A O 1
ATOM 2198 N N . GLN A 1 275 ? 19.625 -5.199 -4.578 1 94.12 275 GLN A N 1
ATOM 2199 C CA . GLN A 1 275 ? 20.5 -4.051 -4.387 1 94.12 275 GLN A CA 1
ATOM 2200 C C . GLN A 1 275 ? 21.734 -4.145 -5.277 1 94.12 275 GLN A C 1
ATOM 2202 O O . GLN A 1 275 ? 22.312 -5.227 -5.438 1 94.12 275 GLN A O 1
ATOM 2207 N N . ARG A 1 276 ? 22.125 -2.973 -5.84 1 88.19 276 ARG A N 1
ATOM 2208 C CA . ARG A 1 276 ? 23.328 -2.875 -6.652 1 88.19 276 ARG A CA 1
ATOM 2209 C C . ARG A 1 276 ? 24.344 -1.916 -6.027 1 88.19 276 ARG A C 1
ATOM 2211 O O . ARG A 1 276 ? 23.953 -0.966 -5.34 1 88.19 276 ARG A O 1
ATOM 2218 N N . MET B 1 1 ? 14.391 -20.031 -50.312 1 32.59 1 MET B N 1
ATOM 2219 C CA . MET B 1 1 ? 13.297 -19.094 -50.031 1 32.59 1 MET B CA 1
ATOM 2220 C C . MET B 1 1 ? 12.891 -19.125 -48.562 1 32.59 1 MET B C 1
ATOM 2222 O O . MET B 1 1 ? 12.328 -20.109 -48.094 1 32.59 1 MET B O 1
ATOM 2226 N N . THR B 1 2 ? 13.711 -18.578 -47.625 1 33.53 2 THR B N 1
ATOM 2227 C CA . THR B 1 2 ? 13.617 -18.578 -46.188 1 33.53 2 THR B CA 1
ATOM 2228 C C . THR B 1 2 ? 12.312 -17.922 -45.719 1 33.53 2 THR B C 1
ATOM 2230 O O . THR B 1 2 ? 12.031 -16.781 -46.062 1 33.53 2 THR B O 1
ATOM 2233 N N . GLU B 1 3 ? 11.234 -18.641 -45.562 1 33.53 3 GLU B N 1
ATOM 2234 C CA . GLU B 1 3 ? 9.961 -18.156 -45.062 1 33.53 3 GLU B CA 1
ATOM 2235 C C . GLU B 1 3 ? 10.172 -17.297 -43.812 1 33.53 3 GLU B C 1
ATOM 2237 O O . GLU B 1 3 ? 10.672 -17.766 -42.781 1 33.53 3 GLU B O 1
ATOM 2242 N N . GLU B 1 4 ? 10.516 -16.062 -43.969 1 38.78 4 GLU B N 1
ATOM 2243 C CA . GLU B 1 4 ? 10.406 -15.125 -42.875 1 38.78 4 GLU B CA 1
ATOM 2244 C C . GLU B 1 4 ? 9.117 -15.336 -42.094 1 38.78 4 GLU B C 1
ATOM 2246 O O . GLU B 1 4 ? 8.023 -15.188 -42.625 1 38.78 4 GLU B O 1
ATOM 2251 N N . ARG B 1 5 ? 9.094 -16.359 -41.281 1 36.5 5 ARG B N 1
ATOM 2252 C CA . ARG B 1 5 ? 7.984 -16.453 -40.344 1 36.5 5 ARG B CA 1
ATOM 2253 C C . ARG B 1 5 ? 7.535 -15.062 -39.875 1 36.5 5 ARG B C 1
ATOM 2255 O O . ARG B 1 5 ? 8.336 -14.289 -39.344 1 36.5 5 ARG B O 1
ATOM 2262 N N . ASN B 1 6 ? 6.73 -14.391 -40.594 1 38.66 6 ASN B N 1
ATOM 2263 C CA . ASN B 1 6 ? 5.973 -13.203 -40.188 1 38.66 6 ASN B CA 1
ATOM 2264 C C . ASN B 1 6 ? 5.504 -13.289 -38.75 1 38.66 6 ASN B C 1
ATOM 2266 O O . ASN B 1 6 ? 4.465 -13.891 -38.469 1 38.66 6 ASN B O 1
ATOM 2270 N N . ILE B 1 7 ? 6.375 -13.531 -37.875 1 42.78 7 ILE B N 1
ATOM 2271 C CA . ILE B 1 7 ? 5.914 -13.445 -36.5 1 42.78 7 ILE B CA 1
ATOM 2272 C C . ILE B 1 7 ? 5.039 -12.203 -36.344 1 42.78 7 ILE B C 1
ATOM 2274 O O . ILE B 1 7 ? 5.5 -11.078 -36.531 1 42.78 7 ILE B O 1
ATOM 2278 N N . MET B 1 8 ? 3.828 -12.242 -36.812 1 44.78 8 MET B N 1
ATOM 2279 C CA . MET B 1 8 ? 2.85 -11.188 -36.562 1 44.78 8 MET B CA 1
ATOM 2280 C C . MET B 1 8 ? 3.133 -10.508 -35.219 1 44.78 8 MET B C 1
ATOM 2282 O O . MET B 1 8 ? 3.137 -11.156 -34.188 1 44.78 8 MET B O 1
ATOM 2286 N N . LYS B 1 9 ? 3.875 -9.516 -35.375 1 57.28 9 LYS B N 1
ATOM 2287 C CA . LYS B 1 9 ? 4.145 -8.656 -34.219 1 57.28 9 LYS B CA 1
ATOM 2288 C C . LYS B 1 9 ? 2.85 -8.227 -33.562 1 57.28 9 LYS B C 1
ATOM 2290 O O . LYS B 1 9 ? 2.057 -7.484 -34.125 1 57.28 9 LYS B O 1
ATOM 2295 N N . THR B 1 10 ? 2.227 -9.219 -32.688 1 69.62 10 THR B N 1
ATOM 2296 C CA . THR B 1 10 ? 1.065 -8.773 -31.906 1 69.62 10 THR B CA 1
ATOM 2297 C C . THR B 1 10 ? 1.28 -7.359 -31.375 1 69.62 10 THR B C 1
ATOM 2299 O O . THR B 1 10 ? 2.293 -7.086 -30.734 1 69.62 10 THR B O 1
ATOM 2302 N N . THR B 1 11 ? 0.609 -6.453 -31.891 1 77.31 11 THR B N 1
ATOM 2303 C CA . THR B 1 11 ? 0.675 -5.066 -31.453 1 77.31 11 THR B CA 1
ATOM 2304 C C . THR B 1 11 ? -0.139 -4.863 -30.172 1 77.31 11 THR B C 1
ATOM 2306 O O . THR B 1 11 ? -1.284 -5.312 -30.094 1 77.31 11 THR B O 1
ATOM 2309 N N . TYR B 1 12 ? 0.607 -4.508 -29.141 1 85.5 12 TYR B N 1
ATOM 2310 C CA . TYR B 1 12 ? -0.045 -4.211 -27.875 1 85.5 12 TYR B CA 1
ATOM 2311 C C . TYR B 1 12 ? -0.28 -2.715 -27.719 1 85.5 12 TYR B C 1
ATOM 2313 O O . TYR B 1 12 ? 0.593 -1.906 -28.031 1 85.5 12 TYR B O 1
ATOM 2321 N N . THR B 1 13 ? -1.497 -2.398 -27.438 1 87.25 13 THR B N 1
ATOM 2322 C CA . THR B 1 13 ? -1.764 -1.015 -27.062 1 87.25 13 THR B CA 1
ATOM 2323 C C . THR B 1 13 ? -1.489 -0.794 -25.578 1 87.25 13 THR B C 1
ATOM 2325 O O . THR B 1 13 ? -1.998 -1.531 -24.719 1 87.25 13 THR B O 1
ATOM 2328 N N . THR B 1 14 ? -0.601 0.179 -25.312 1 90.88 14 THR B N 1
ATOM 2329 C CA . THR B 1 14 ? -0.217 0.495 -23.938 1 90.88 14 THR B CA 1
ATOM 2330 C C . THR B 1 14 ? -0.611 1.925 -23.578 1 90.88 14 THR B C 1
ATOM 2332 O O . THR B 1 14 ? -0.488 2.832 -24.406 1 90.88 14 THR B O 1
ATOM 2335 N N . GLN B 1 15 ? -1.191 2.104 -22.406 1 92.31 15 GLN B N 1
ATOM 2336 C CA . GLN B 1 15 ? -1.551 3.426 -21.906 1 92.31 15 GLN B CA 1
ATOM 2337 C C . GLN B 1 15 ? -1.146 3.586 -20.453 1 92.31 15 GLN B C 1
ATOM 2339 O O . GLN B 1 15 ? -0.746 2.617 -19.797 1 92.31 15 GLN B O 1
ATOM 2344 N N . ALA B 1 16 ? -1.246 4.785 -19.953 1 92.69 16 ALA B N 1
ATOM 2345 C CA . ALA B 1 16 ? -0.975 5.023 -18.531 1 92.69 16 ALA B CA 1
ATOM 2346 C C . ALA B 1 16 ? -1.924 4.215 -17.641 1 92.69 16 ALA B C 1
ATOM 2348 O O . ALA B 1 16 ? -3.119 4.117 -17.938 1 92.69 16 ALA B O 1
ATOM 2349 N N . ALA B 1 17 ? -1.344 3.617 -16.656 1 95.31 17 ALA B N 1
ATOM 2350 C CA . ALA B 1 17 ? -2.189 2.832 -15.766 1 95.31 17 ALA B CA 1
ATOM 2351 C C . ALA B 1 17 ? -3.131 3.732 -14.969 1 95.31 17 ALA B C 1
ATOM 2353 O O . ALA B 1 17 ? -2.721 4.781 -14.469 1 95.31 17 ALA B O 1
ATOM 2354 N N . ARG B 1 18 ? -4.324 3.275 -14.828 1 92.44 18 ARG B N 1
ATOM 2355 C CA . ARG B 1 18 ? -5.328 4.02 -14.078 1 92.44 18 ARG B CA 1
ATOM 2356 C C . ARG B 1 18 ? -5.668 3.316 -12.766 1 92.44 18 ARG B C 1
ATOM 2358 O O . ARG B 1 18 ? -5.453 2.111 -12.633 1 92.44 18 ARG B O 1
ATOM 2365 N N . LEU B 1 19 ? -6.074 4.109 -11.773 1 93.12 19 LEU B N 1
ATOM 2366 C CA . LEU B 1 19 ? -6.715 3.584 -10.578 1 93.12 19 LEU B CA 1
ATOM 2367 C C . LEU B 1 19 ? -8.234 3.598 -10.719 1 93.12 19 LEU B C 1
ATOM 2369 O O . LEU B 1 19 ? -8.859 4.652 -10.594 1 93.12 19 LEU B O 1
ATOM 2373 N N . PRO B 1 20 ? -8.727 2.412 -10.914 1 88.44 20 PRO B N 1
ATOM 2374 C CA . PRO B 1 20 ? -10.18 2.393 -11.109 1 88.44 20 PRO B CA 1
ATOM 2375 C C . PRO B 1 20 ? -10.945 2.975 -9.922 1 88.44 20 PRO B C 1
ATOM 2377 O O . PRO B 1 20 ? -10.578 2.723 -8.773 1 88.44 20 PRO B O 1
ATOM 2380 N N . GLN B 1 21 ? -11.867 3.836 -10.102 1 90.56 21 GLN B N 1
ATOM 2381 C CA . GLN B 1 21 ? -12.773 4.422 -9.117 1 90.56 21 GLN B CA 1
ATOM 2382 C C . GLN B 1 21 ? -12.125 5.617 -8.422 1 90.56 21 GLN B C 1
ATOM 2384 O O . GLN B 1 21 ? -12.688 6.164 -7.469 1 90.56 21 GLN B O 1
ATOM 2389 N N . ALA B 1 22 ? -10.883 5.895 -8.766 1 96.44 22 ALA B N 1
ATOM 2390 C CA . ALA B 1 22 ? -10.242 7.105 -8.258 1 96.44 22 ALA B CA 1
ATOM 2391 C C . ALA B 1 22 ? -10.172 8.188 -9.336 1 96.44 22 ALA B C 1
ATOM 2393 O O . ALA B 1 22 ? -10.07 7.875 -10.531 1 96.44 22 ALA B O 1
ATOM 2394 N N . PHE B 1 23 ? -10.188 9.414 -8.898 1 97.94 23 PHE B N 1
ATOM 2395 C CA . PHE B 1 23 ? -10.18 10.555 -9.805 1 97.94 23 PHE B CA 1
ATOM 2396 C C . PHE B 1 23 ? -9.117 11.562 -9.391 1 97.94 23 PHE B C 1
ATOM 2398 O O . PHE B 1 23 ? -8.641 11.547 -8.258 1 97.94 23 PHE B O 1
ATOM 2405 N N . GLU B 1 24 ? -8.719 12.352 -10.375 1 96.75 24 GLU B N 1
ATOM 2406 C CA . GLU B 1 24 ? -7.75 13.398 -10.07 1 96.75 24 GLU B CA 1
ATOM 2407 C C . GLU B 1 24 ? -8.188 14.742 -10.656 1 96.75 24 GLU B C 1
ATOM 2409 O O . GLU B 1 24 ? -8.875 14.789 -11.68 1 96.75 24 GLU B O 1
ATOM 2414 N N . THR B 1 25 ? -7.836 15.781 -9.93 1 97.25 25 THR B N 1
ATOM 2415 C CA . THR B 1 25 ? -8.102 17.172 -10.305 1 97.25 25 THR B CA 1
ATOM 2416 C C . THR B 1 25 ? -6.945 18.078 -9.883 1 97.25 25 THR B C 1
ATOM 2418 O O . THR B 1 25 ? -6.391 17.906 -8.797 1 97.25 25 THR B O 1
ATOM 2421 N N . GLU B 1 26 ? -6.621 19.016 -10.758 1 96.44 26 GLU B N 1
ATOM 2422 C CA . GLU B 1 26 ? -5.668 20.047 -10.367 1 96.44 26 GLU B CA 1
ATOM 2423 C C . GLU B 1 26 ? -6.383 21.297 -9.875 1 96.44 26 GLU B C 1
ATOM 2425 O O . GLU B 1 26 ? -7.324 21.766 -10.508 1 96.44 26 GLU B O 1
ATOM 2430 N N . ILE B 1 27 ? -5.957 21.75 -8.742 1 97.19 27 ILE B N 1
ATOM 2431 C CA . ILE B 1 27 ? -6.496 22.984 -8.172 1 97.19 27 ILE B CA 1
ATOM 2432 C C . ILE B 1 27 ? -5.379 24.016 -8.008 1 97.19 27 ILE B C 1
ATOM 2434 O O . ILE B 1 27 ? -4.426 23.781 -7.262 1 97.19 27 ILE B O 1
ATOM 2438 N N . SER B 1 28 ? -5.492 25.062 -8.688 1 96.56 28 SER B N 1
ATOM 2439 C CA . SER B 1 28 ? -4.586 26.188 -8.477 1 96.56 28 SER B CA 1
ATOM 2440 C C . SER B 1 28 ? -5.094 27.094 -7.371 1 96.56 28 SER B C 1
ATOM 2442 O O . SER B 1 28 ? -6.145 27.734 -7.508 1 96.56 28 SER B O 1
ATOM 2444 N N . SER B 1 29 ? -4.312 27.172 -6.387 1 96.81 29 SER B N 1
ATOM 2445 C CA . SER B 1 29 ? -4.738 27.922 -5.211 1 96.81 29 SER B CA 1
ATOM 2446 C C . SER B 1 29 ? -4.258 29.359 -5.277 1 96.81 29 SER B C 1
ATOM 2448 O O . SER B 1 29 ? -3.061 29.625 -5.414 1 96.81 29 SER B O 1
ATOM 2450 N N . ALA B 1 30 ? -5.156 30.25 -5.059 1 94.06 30 ALA B N 1
ATOM 2451 C CA . ALA B 1 30 ? -4.793 31.672 -4.945 1 94.06 30 ALA B CA 1
ATOM 2452 C C . ALA B 1 30 ? -4.164 31.953 -3.588 1 94.06 30 ALA B C 1
ATOM 2454 O O . ALA B 1 30 ? -3.299 32.844 -3.475 1 94.06 30 ALA B O 1
ATOM 2455 N N . GLY B 1 31 ? -4.566 31.203 -2.648 1 94.75 31 GLY B N 1
ATOM 2456 C CA . GLY B 1 31 ? -4.098 31.422 -1.289 1 94.75 31 GLY B CA 1
ATOM 2457 C C . GLY B 1 31 ? -2.643 31.047 -1.089 1 94.75 31 GLY B C 1
ATOM 2458 O O . GLY B 1 31 ? -1.902 31.75 -0.4 1 94.75 31 GLY B O 1
ATOM 2459 N N . THR B 1 32 ? -2.195 29.953 -1.729 1 96.88 32 THR B N 1
ATOM 2460 C CA . THR B 1 32 ? -0.835 29.469 -1.526 1 96.88 32 THR B CA 1
ATOM 2461 C C . THR B 1 32 ? 0.043 29.797 -2.729 1 96.88 32 THR B C 1
ATOM 2463 O O . THR B 1 32 ? 1.272 29.781 -2.633 1 96.88 32 THR B O 1
ATOM 2466 N N . GLY B 1 33 ? -0.58 30.062 -3.906 1 96.44 33 GLY B N 1
ATOM 2467 C CA . GLY B 1 33 ? 0.155 30.266 -5.145 1 96.44 33 GLY B CA 1
ATOM 2468 C C . GLY B 1 33 ? 0.656 28.969 -5.758 1 96.44 33 GLY B C 1
ATOM 2469 O O . GLY B 1 33 ? 1.488 28.984 -6.668 1 96.44 33 GLY B O 1
ATOM 2470 N N . ARG B 1 34 ? 0.205 27.828 -5.289 1 96.56 34 ARG B N 1
ATOM 2471 C CA . ARG B 1 34 ? 0.643 26.516 -5.758 1 96.56 34 ARG B CA 1
ATOM 2472 C C . ARG B 1 34 ? -0.489 25.781 -6.473 1 96.56 34 ARG B C 1
ATOM 2474 O O . ARG B 1 34 ? -1.659 26.141 -6.324 1 96.56 34 ARG B O 1
ATOM 2481 N N . THR B 1 35 ? -0.131 24.859 -7.285 1 96.69 35 THR B N 1
ATOM 2482 C CA . THR B 1 35 ? -1.093 23.984 -7.934 1 96.69 35 THR B CA 1
ATOM 2483 C C . THR B 1 35 ? -1.015 22.578 -7.34 1 96.69 35 THR B C 1
ATOM 2485 O O . THR B 1 35 ? 0.042 21.938 -7.371 1 96.69 35 THR B O 1
ATOM 2488 N N . TYR B 1 36 ? -2.146 22.156 -6.812 1 97.5 36 TYR B N 1
ATOM 2489 C CA . TYR B 1 36 ? -2.207 20.859 -6.145 1 97.5 36 TYR B CA 1
ATOM 2490 C C . TYR B 1 36 ? -2.842 19.812 -7.043 1 97.5 36 TYR B C 1
ATOM 2492 O O . TYR B 1 36 ? -3.789 20.094 -7.777 1 97.5 36 TYR B O 1
ATOM 2500 N N . ARG B 1 37 ? -2.266 18.625 -7.07 1 96.94 37 ARG B N 1
ATOM 2501 C CA . ARG B 1 37 ? -2.918 17.453 -7.625 1 96.94 37 ARG B CA 1
ATOM 2502 C C . ARG B 1 37 ? -3.74 16.734 -6.562 1 96.94 37 ARG B C 1
ATOM 2504 O O . ARG B 1 37 ? -3.184 16.141 -5.629 1 96.94 37 ARG B O 1
ATOM 2511 N N . ILE B 1 38 ? -5.055 16.781 -6.77 1 98.25 38 ILE B N 1
ATOM 2512 C CA . ILE B 1 38 ? -5.98 16.188 -5.812 1 98.25 38 ILE B CA 1
ATOM 2513 C C . ILE B 1 38 ? -6.488 14.852 -6.355 1 98.25 38 ILE B C 1
ATOM 2515 O O . ILE B 1 38 ? -7.008 14.781 -7.469 1 98.25 38 ILE B O 1
ATOM 2519 N N . GLN B 1 39 ? -6.27 13.789 -5.582 1 98 39 GLN B N 1
ATOM 2520 C CA . GLN B 1 39 ? -6.82 12.477 -5.906 1 98 39 GLN B CA 1
ATOM 2521 C C . GLN B 1 39 ? -7.938 12.094 -4.941 1 98 39 GLN B C 1
ATOM 2523 O O . GLN B 1 39 ? -7.812 12.273 -3.729 1 98 39 GLN B O 1
ATOM 2528 N N . THR B 1 40 ? -9.07 11.633 -5.488 1 98.69 40 THR B N 1
ATOM 2529 C CA . THR B 1 40 ? -10.219 11.305 -4.641 1 98.69 40 THR B CA 1
ATOM 2530 C C . THR B 1 40 ? -10.797 9.945 -5.02 1 98.69 40 THR B C 1
ATOM 2532 O O . THR B 1 40 ? -10.734 9.539 -6.18 1 98.69 40 THR B O 1
ATOM 2535 N N . ALA B 1 41 ? -11.297 9.312 -4.07 1 98.38 41 ALA B N 1
ATOM 2536 C CA . ALA B 1 41 ? -12.078 8.094 -4.293 1 98.38 41 ALA B CA 1
ATOM 2537 C C . ALA B 1 41 ? -13.094 7.879 -3.178 1 98.38 41 ALA B C 1
ATOM 2539 O O . ALA B 1 41 ? -12.766 7.992 -1.995 1 98.38 41 ALA B O 1
ATOM 2540 N N . ALA B 1 42 ? -14.297 7.602 -3.59 1 98.06 42 ALA B N 1
ATOM 2541 C CA . ALA B 1 42 ? -15.336 7.223 -2.639 1 98.06 42 ALA B CA 1
ATOM 2542 C C . ALA B 1 42 ? -15.438 5.703 -2.51 1 98.06 42 ALA B C 1
ATOM 2544 O O . ALA B 1 42 ? -15.438 4.988 -3.516 1 98.06 42 ALA B O 1
ATOM 2545 N N . ILE B 1 43 ? -15.445 5.25 -1.311 1 96.75 43 ILE B N 1
ATOM 2546 C CA . ILE B 1 43 ? -15.586 3.826 -1.031 1 96.75 43 ILE B CA 1
ATOM 2547 C C . ILE B 1 43 ? -16.906 3.566 -0.312 1 96.75 43 ILE B C 1
ATOM 2549 O O . ILE B 1 43 ? -17.188 4.184 0.717 1 96.75 43 ILE B O 1
ATOM 2553 N N . GLY B 1 44 ? -17.672 2.684 -0.858 1 95.06 44 GLY B N 1
ATOM 2554 C CA . GLY B 1 44 ? -18.953 2.35 -0.254 1 95.06 44 GLY B CA 1
ATOM 2555 C C . GLY B 1 44 ? -20.031 3.375 -0.542 1 95.06 44 GLY B C 1
ATOM 2556 O O . GLY B 1 44 ? -19.75 4.441 -1.096 1 95.06 44 GLY B O 1
ATOM 2557 N N . GLU B 1 45 ? -21.219 3.088 -0.075 1 94.62 45 GLU B N 1
ATOM 2558 C CA . GLU B 1 45 ? -22.375 3.969 -0.265 1 94.62 45 GLU B CA 1
ATOM 2559 C C . GLU B 1 4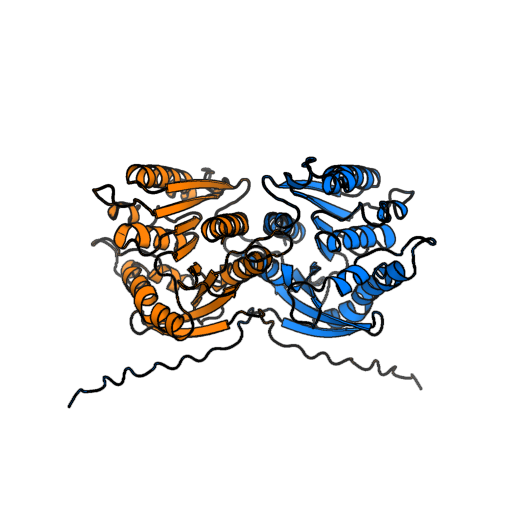5 ? -22.312 5.164 0.682 1 94.62 45 GLU B C 1
ATOM 2561 O O . GLU B 1 45 ? -21.953 5.016 1.854 1 94.62 45 GLU B O 1
ATOM 2566 N N . MET B 1 46 ? -22.641 6.258 0.169 1 96.19 46 MET B N 1
ATOM 2567 C CA . MET B 1 46 ? -22.594 7.488 0.953 1 96.19 46 MET B CA 1
ATOM 2568 C C . MET B 1 46 ? -23.594 7.438 2.098 1 96.19 46 MET B C 1
ATOM 2570 O O . MET B 1 46 ? -24.797 7.281 1.87 1 96.19 46 MET B O 1
ATOM 2574 N N . PRO B 1 47 ? -23.156 7.652 3.293 1 96.12 47 PRO B N 1
ATOM 2575 C CA . PRO B 1 47 ? -24.094 7.738 4.406 1 96.12 47 PRO B CA 1
ATOM 2576 C C . PRO B 1 47 ? -24.953 9 4.355 1 96.12 47 PRO B C 1
ATOM 2578 O O . PRO B 1 47 ? -24.625 9.953 3.652 1 96.12 47 PRO B O 1
ATOM 2581 N N . PRO B 1 48 ? -26.031 8.961 5.172 1 95.75 48 PRO B N 1
ATOM 2582 C CA . PRO B 1 48 ? -26.891 10.148 5.203 1 95.75 48 PRO B CA 1
ATOM 2583 C C . PRO B 1 48 ? -26.172 11.398 5.691 1 95.75 48 PRO B C 1
ATOM 2585 O O . PRO B 1 48 ? -26.438 12.5 5.211 1 95.75 48 PRO B O 1
ATOM 2588 N N . GLU B 1 49 ? -25.25 11.242 6.539 1 96.56 49 GLU B N 1
ATOM 2589 C CA . GLU B 1 49 ? -24.516 12.359 7.109 1 96.56 49 GLU B CA 1
ATOM 2590 C C . GLU B 1 49 ? -23.391 12.812 6.184 1 96.56 49 GLU B C 1
ATOM 2592 O O . GLU B 1 49 ? -22.734 13.82 6.438 1 96.56 49 GLU B O 1
ATOM 2597 N N . GLY B 1 50 ? -23.141 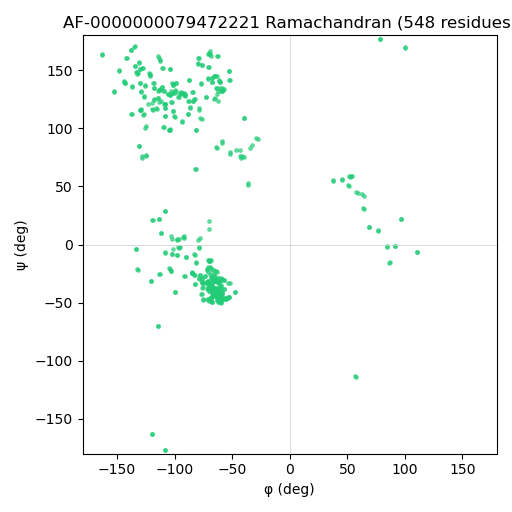12.047 5.137 1 98.31 50 GLY B N 1
ATOM 2598 C CA . GLY B 1 50 ? -22 12.289 4.266 1 98.31 50 GLY B CA 1
ATOM 2599 C C . GLY B 1 50 ? -20.828 11.367 4.559 1 98.31 50 GLY B C 1
ATOM 2600 O O . GLY B 1 50 ? -20.828 10.664 5.566 1 98.31 50 GLY B O 1
ATOM 2601 N N . TYR B 1 51 ? -19.844 11.367 3.688 1 98.56 51 TYR B N 1
ATOM 2602 C CA . TYR B 1 51 ? -18.672 10.516 3.865 1 98.56 51 TYR B CA 1
ATOM 2603 C C . TYR B 1 51 ? -17.781 11.039 4.98 1 98.56 51 TYR B C 1
ATOM 2605 O O . TYR B 1 51 ? -17.438 12.227 5.004 1 98.56 51 TYR B O 1
ATOM 2613 N N . PRO B 1 52 ? -17.422 10.211 5.961 1 98.62 52 PRO B N 1
ATOM 2614 C CA . PRO B 1 52 ? -16.156 10.539 6.625 1 98.62 52 PRO B CA 1
ATOM 2615 C C . PRO B 1 52 ? -14.992 10.703 5.641 1 98.62 52 PRO B C 1
ATOM 2617 O O . PRO B 1 52 ? -15 10.102 4.566 1 98.62 52 PRO B O 1
ATOM 2620 N N . VAL B 1 53 ? -14.008 11.57 5.984 1 98.75 53 VAL B N 1
ATOM 2621 C CA . VAL B 1 53 ? -12.992 11.922 5.004 1 98.75 53 VAL B CA 1
ATOM 2622 C C . VAL B 1 53 ? -11.602 11.672 5.586 1 98.75 53 VAL B C 1
ATOM 2624 O O . VAL B 1 53 ? -11.312 12.078 6.715 1 98.75 53 VAL B O 1
ATOM 2627 N N . LEU B 1 54 ? -10.805 10.93 4.859 1 98.88 54 LEU B N 1
ATOM 2628 C CA . LEU B 1 54 ? -9.375 10.836 5.148 1 98.88 54 LEU B CA 1
ATOM 2629 C C . LEU B 1 54 ? -8.57 11.711 4.199 1 98.88 54 LEU B C 1
ATOM 2631 O O . LEU B 1 54 ? -8.555 11.477 2.988 1 98.88 54 LEU B O 1
ATOM 2635 N N . PHE B 1 55 ? -7.91 12.742 4.711 1 98.94 55 PHE B N 1
ATOM 2636 C CA . PHE B 1 55 ? -6.941 13.531 3.961 1 98.94 55 PHE B CA 1
ATOM 2637 C C . PHE B 1 55 ? -5.551 12.922 4.059 1 98.94 55 PHE B C 1
ATOM 2639 O O . PHE B 1 55 ? -5.035 12.703 5.156 1 98.94 55 PHE B O 1
ATOM 2646 N N . VAL B 1 56 ? -4.98 12.641 2.926 1 98.88 56 VAL B N 1
ATOM 2647 C CA . VAL B 1 56 ? -3.648 12.047 2.846 1 98.88 56 VAL B CA 1
ATOM 2648 C C . VAL B 1 56 ? -2.65 13.086 2.344 1 98.88 56 VAL B C 1
ATOM 2650 O O . VAL B 1 56 ? -2.689 13.484 1.177 1 98.88 56 VAL B O 1
ATOM 2653 N N . LEU B 1 57 ? -1.757 13.523 3.23 1 98.62 57 LEU B N 1
ATOM 2654 C CA . LEU B 1 57 ? -0.684 14.422 2.814 1 98.62 57 LEU B CA 1
ATOM 2655 C C . LEU B 1 57 ? 0.4 13.656 2.061 1 98.62 57 LEU B C 1
ATOM 2657 O O . LEU B 1 57 ? 0.561 12.445 2.25 1 98.62 57 LEU B O 1
ATOM 2661 N N . ASP B 1 58 ? 1.143 14.414 1.185 1 97.62 58 ASP B N 1
ATOM 2662 C CA . ASP B 1 58 ? 2.031 13.742 0.244 1 97.62 58 ASP B CA 1
ATOM 2663 C C . ASP B 1 58 ? 1.278 12.688 -0.563 1 97.62 58 ASP B C 1
ATOM 2665 O O . ASP B 1 58 ? 1.665 11.516 -0.579 1 97.62 58 ASP B O 1
ATOM 2669 N N . GLY B 1 59 ? 0.254 13.141 -1.284 1 97.44 59 GLY B N 1
ATOM 2670 C CA . GLY B 1 59 ? -0.692 12.258 -1.949 1 97.44 59 GLY B CA 1
ATOM 2671 C C . GLY B 1 59 ? -0.031 11.289 -2.91 1 97.44 59 GLY B C 1
ATOM 2672 O O . GLY B 1 59 ? -0.402 10.117 -2.967 1 97.44 59 GLY B O 1
ATOM 2673 N N . GLU B 1 60 ? 0.958 11.719 -3.613 1 94.94 60 GLU B N 1
ATOM 2674 C CA . GLU B 1 60 ? 1.629 10.852 -4.578 1 94.94 60 GLU B CA 1
ATOM 2675 C C . GLU B 1 60 ? 2.326 9.688 -3.879 1 94.94 60 GLU B C 1
ATOM 2677 O O . GLU B 1 60 ? 2.406 8.586 -4.43 1 94.94 60 GLU B O 1
ATOM 2682 N N . ALA B 1 61 ? 2.748 9.938 -2.742 1 95.75 61 ALA B N 1
ATOM 2683 C CA . ALA B 1 61 ? 3.574 8.961 -2.037 1 95.75 61 ALA B CA 1
ATOM 2684 C C . ALA B 1 61 ? 2.709 7.938 -1.309 1 95.75 61 ALA B C 1
ATOM 2686 O O . ALA B 1 61 ? 3.15 6.816 -1.05 1 95.75 61 ALA B O 1
ATOM 2687 N N . PHE B 1 62 ? 1.436 8.375 -0.988 1 98.12 62 PHE B N 1
ATOM 2688 C CA . PHE B 1 62 ? 0.758 7.488 -0.054 1 98.12 62 PHE B CA 1
ATOM 2689 C C . PHE B 1 62 ? -0.654 7.172 -0.533 1 98.12 62 PHE B C 1
ATOM 2691 O O . PHE B 1 62 ? -1.233 6.156 -0.148 1 98.12 62 PHE B O 1
ATOM 2698 N N . PHE B 1 63 ? -1.258 7.996 -1.393 1 98.12 63 PHE B N 1
ATOM 2699 C CA . PHE B 1 63 ? -2.662 7.84 -1.759 1 98.12 63 PHE B CA 1
ATOM 2700 C C . PHE B 1 63 ? -2.893 6.516 -2.475 1 98.12 63 PHE B C 1
ATOM 2702 O O . PHE B 1 63 ? -3.797 5.758 -2.115 1 98.12 63 PHE B O 1
ATOM 2709 N N . PRO B 1 64 ? -2.076 6.145 -3.48 1 97.38 64 PRO B N 1
ATOM 2710 C CA . PRO B 1 64 ? -2.375 4.898 -4.191 1 97.38 64 PRO B CA 1
ATOM 2711 C C . PRO B 1 64 ? -2.379 3.682 -3.271 1 97.38 64 PRO B C 1
ATOM 2713 O O . PRO B 1 64 ? -3.266 2.83 -3.373 1 97.38 64 PRO B O 1
ATOM 2716 N N . ALA B 1 65 ? -1.413 3.652 -2.367 1 98.31 65 ALA B N 1
ATOM 2717 C CA . ALA B 1 65 ? -1.318 2.498 -1.478 1 98.31 65 ALA B CA 1
ATOM 2718 C C . ALA B 1 65 ? -2.484 2.469 -0.493 1 98.31 65 ALA B C 1
ATOM 2720 O O . ALA B 1 65 ? -3.135 1.435 -0.323 1 98.31 65 ALA B O 1
ATOM 2721 N N . LEU B 1 66 ? -2.793 3.604 0.129 1 98.69 66 LEU B N 1
ATOM 2722 C CA . LEU B 1 66 ? -3.893 3.67 1.083 1 98.69 66 LEU B CA 1
AT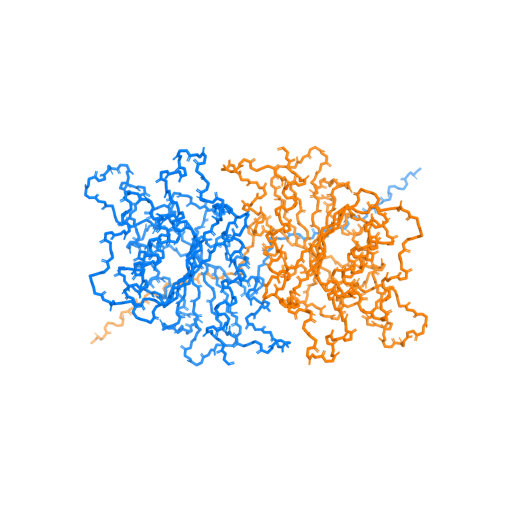OM 2723 C C . LEU B 1 66 ? -5.219 3.344 0.406 1 98.69 66 LEU B C 1
ATOM 2725 O O . LEU B 1 66 ? -6.004 2.545 0.924 1 98.69 66 LEU B O 1
ATOM 2729 N N . PHE B 1 67 ? -5.383 3.891 -0.758 1 98.25 67 PHE B N 1
ATOM 2730 C CA . PHE B 1 67 ? -6.613 3.658 -1.505 1 98.25 67 PHE B CA 1
ATOM 2731 C C . PHE B 1 67 ? -6.777 2.178 -1.825 1 98.25 67 PHE B C 1
ATOM 2733 O O . PHE B 1 67 ? -7.852 1.607 -1.615 1 98.25 67 PHE B O 1
ATOM 2740 N N . ASN B 1 68 ? -5.734 1.608 -2.305 1 97 68 ASN B N 1
ATOM 2741 C CA . ASN B 1 68 ? -5.785 0.202 -2.689 1 97 68 ASN B CA 1
ATOM 2742 C C . ASN B 1 68 ? -6.105 -0.695 -1.498 1 97 68 ASN B C 1
ATOM 2744 O O . ASN B 1 68 ? -6.941 -1.597 -1.603 1 97 68 ASN B O 1
ATOM 2748 N N . ILE B 1 69 ? -5.492 -0.455 -0.358 1 97.75 69 ILE B N 1
ATOM 2749 C CA . ILE B 1 69 ? -5.758 -1.213 0.86 1 97.75 69 ILE B CA 1
ATOM 2750 C C . ILE B 1 69 ? -7.199 -0.983 1.308 1 97.75 69 ILE B C 1
ATOM 2752 O O . ILE B 1 69 ? -7.91 -1.932 1.654 1 97.75 69 ILE B O 1
ATOM 2756 N N . MET B 1 70 ? -7.672 0.219 1.223 1 97.75 70 MET B N 1
ATOM 2757 C CA . MET B 1 70 ? -9.016 0.576 1.663 1 97.75 70 MET B CA 1
ATOM 2758 C C . MET B 1 70 ? -10.07 -0.09 0.787 1 97.75 70 MET B C 1
ATOM 2760 O O . MET B 1 70 ? -11.125 -0.499 1.278 1 97.75 70 MET B O 1
ATOM 2764 N N . GLN B 1 71 ? -9.805 -0.209 -0.496 1 94.06 71 GLN B N 1
ATOM 2765 C CA . GLN B 1 71 ? -10.742 -0.863 -1.401 1 94.06 71 GLN B CA 1
ATOM 2766 C C . GLN B 1 71 ? -11.039 -2.291 -0.95 1 94.06 71 GLN B C 1
ATOM 2768 O O . GLN B 1 71 ? -12.148 -2.789 -1.139 1 94.06 71 GLN B O 1
ATOM 2773 N N . SER B 1 72 ? -10.062 -2.844 -0.332 1 92.19 72 SER B N 1
ATOM 2774 C CA . SER B 1 72 ? -10.18 -4.254 0.032 1 92.19 72 SER B CA 1
ATOM 2775 C C . SER B 1 72 ? -10.758 -4.414 1.434 1 92.19 72 SER B C 1
ATOM 2777 O O . SER B 1 72 ? -11.414 -5.414 1.729 1 92.19 72 SER B O 1
ATOM 2779 N N . LEU B 1 73 ? -10.539 -3.404 2.264 1 95.44 73 LEU B N 1
ATOM 2780 C CA . LEU B 1 73 ? -10.781 -3.678 3.676 1 95.44 73 LEU B CA 1
ATOM 2781 C C . LEU B 1 73 ? -11.969 -2.877 4.191 1 95.44 73 LEU B C 1
ATOM 2783 O O . LEU B 1 73 ? -12.633 -3.287 5.145 1 95.44 73 LEU B O 1
ATOM 2787 N N . MET B 1 74 ? -12.305 -1.759 3.6 1 96.12 74 MET B N 1
ATOM 2788 C CA . MET B 1 74 ? -13.305 -0.854 4.164 1 96.12 74 MET B CA 1
ATOM 2789 C C . MET B 1 74 ? -14.711 -1.378 3.918 1 96.12 74 MET B C 1
ATOM 2791 O O . MET B 1 74 ? -15.586 -1.249 4.777 1 96.12 74 MET B O 1
ATOM 2795 N N . ASN B 1 75 ? -14.953 -1.865 2.756 1 88.75 75 ASN B N 1
ATOM 2796 C CA . ASN B 1 75 ? -16.219 -2.486 2.379 1 88.75 75 ASN B CA 1
ATOM 2797 C C . ASN B 1 75 ? -16.016 -3.893 1.826 1 88.75 75 ASN B C 1
ATOM 2799 O O . ASN B 1 75 ? -15.602 -4.059 0.676 1 88.75 75 ASN B O 1
ATOM 2803 N N . ASN B 1 76 ? -16.25 -4.812 2.641 1 82.19 76 ASN B N 1
ATOM 2804 C CA . ASN B 1 76 ? -16.016 -6.211 2.299 1 82.19 76 ASN B CA 1
ATOM 2805 C C . ASN B 1 76 ? -17.156 -7.105 2.764 1 82.19 76 ASN B C 1
ATOM 2807 O O . ASN B 1 76 ? -17.328 -7.328 3.965 1 82.19 76 ASN B O 1
ATOM 2811 N N . PRO B 1 77 ? -17.828 -7.613 1.838 1 78.5 77 PRO B N 1
ATOM 2812 C CA . PRO B 1 77 ? -18.984 -8.43 2.221 1 78.5 77 PRO B CA 1
ATOM 2813 C C . PRO B 1 77 ? -18.594 -9.727 2.92 1 78.5 77 PRO B C 1
ATOM 2815 O O . PRO B 1 77 ? -19.328 -10.227 3.773 1 78.5 77 PRO B O 1
ATOM 2818 N N . VAL B 1 78 ? -17.453 -10.234 2.611 1 73.25 78 VAL B N 1
ATOM 2819 C CA . VAL B 1 78 ? -17 -11.492 3.193 1 73.25 78 VAL B CA 1
ATOM 2820 C C . VAL B 1 78 ? -16.766 -11.312 4.691 1 73.25 78 VAL B C 1
ATOM 2822 O O . VAL B 1 78 ? -17.203 -12.133 5.5 1 73.25 78 VAL B O 1
ATOM 2825 N N . THR B 1 79 ? -16.219 -10.141 5.059 1 75.94 79 THR B N 1
ATOM 2826 C CA . THR B 1 79 ? -15.938 -9.867 6.465 1 75.94 79 THR B CA 1
ATOM 2827 C C . THR B 1 79 ? -17.062 -9.047 7.086 1 75.94 79 THR B C 1
ATOM 2829 O O . THR B 1 79 ? -17 -8.695 8.266 1 75.94 79 THR B O 1
ATOM 2832 N N . ARG B 1 80 ? -18.016 -8.695 6.293 1 81.69 80 ARG B N 1
ATOM 2833 C CA . ARG B 1 80 ? -19.156 -7.883 6.707 1 81.69 80 ARG B CA 1
ATOM 2834 C C . ARG B 1 80 ? -18.703 -6.492 7.152 1 81.69 80 ARG B C 1
ATOM 2836 O O . ARG B 1 80 ? -19.25 -5.934 8.109 1 81.69 80 ARG B O 1
ATOM 2843 N N . SER B 1 81 ? -17.656 -6.051 6.531 1 89.19 81 SER B N 1
ATOM 2844 C CA . SER B 1 81 ? -17.203 -4.695 6.793 1 89.19 81 SER B CA 1
ATOM 2845 C C . SER B 1 81 ? -17.969 -3.676 5.961 1 89.19 81 SER B C 1
ATOM 2847 O O . SER B 1 81 ? -18.078 -3.814 4.738 1 89.19 81 SER B O 1
ATOM 2849 N N . ARG B 1 82 ? -18.562 -2.691 6.613 1 94.62 82 ARG B N 1
ATOM 2850 C CA . ARG B 1 82 ? -19.266 -1.584 5.98 1 94.62 82 ARG B CA 1
ATOM 2851 C C . ARG B 1 82 ? -18.828 -0.246 6.555 1 94.62 82 ARG B C 1
ATOM 2853 O O . ARG B 1 82 ? -19.484 0.31 7.438 1 94.62 82 ARG B O 1
ATOM 2860 N N . ALA B 1 83 ? -17.781 0.268 6.043 1 97.5 83 ALA B N 1
ATOM 2861 C CA . ALA B 1 83 ? -17.156 1.508 6.508 1 97.5 83 ALA B CA 1
ATOM 2862 C C . ALA B 1 83 ? -16.938 2.48 5.355 1 97.5 83 ALA B C 1
ATOM 2864 O O . ALA B 1 83 ? -15.797 2.709 4.938 1 97.5 83 ALA B O 1
ATOM 2865 N N . PRO B 1 84 ? -17.984 3.121 4.867 1 97.69 84 PRO B N 1
ATOM 2866 C CA . PRO B 1 84 ? -17.859 4.051 3.744 1 97.69 84 PRO B CA 1
ATOM 2867 C C . PRO B 1 84 ? -17.016 5.277 4.09 1 97.69 84 PRO B C 1
ATOM 2869 O O . PRO B 1 84 ? -17.062 5.766 5.223 1 97.69 84 PRO B O 1
ATOM 2872 N N . CYS B 1 85 ? -16.281 5.738 3.096 1 98.44 85 CYS B N 1
ATOM 2873 C CA . CYS B 1 85 ? -15.461 6.922 3.326 1 98.44 85 CYS B CA 1
ATOM 2874 C C . CYS B 1 85 ? -15.031 7.547 2.006 1 98.44 85 CYS B C 1
ATOM 2876 O O . CYS B 1 85 ? -15.227 6.961 0.94 1 98.44 85 CYS B O 1
ATOM 2878 N N . LEU B 1 86 ? -14.578 8.766 2.098 1 98.75 86 LEU B N 1
ATOM 2879 C CA . LEU B 1 86 ? -13.883 9.469 1.024 1 98.75 86 LEU B CA 1
ATOM 2880 C C . LEU B 1 86 ? -12.406 9.633 1.354 1 98.75 86 LEU B C 1
ATOM 2882 O O . LEU B 1 86 ? -12.055 10.133 2.426 1 98.75 86 LEU B O 1
ATOM 2886 N N . ILE B 1 87 ? -11.562 9.094 0.496 1 98.88 87 ILE B N 1
ATOM 2887 C CA . ILE B 1 87 ? -10.133 9.336 0.647 1 98.88 87 ILE B CA 1
ATOM 2888 C C . ILE B 1 87 ? -9.688 10.438 -0.311 1 98.88 87 ILE B C 1
ATOM 2890 O O . ILE B 1 87 ? -10.078 10.445 -1.48 1 98.88 87 ILE B O 1
ATOM 2894 N N . VAL B 1 88 ? -8.922 11.406 0.188 1 98.88 88 VAL B N 1
ATOM 2895 C CA . VAL B 1 88 ? -8.453 12.57 -0.551 1 98.88 88 VAL B CA 1
ATOM 2896 C C . VAL B 1 88 ? -6.934 12.695 -0.423 1 98.88 88 VAL B C 1
ATOM 2898 O O . VAL B 1 88 ? -6.414 12.922 0.671 1 98.88 88 VAL B O 1
ATOM 2901 N N . GLY B 1 89 ? -6.25 12.477 -1.531 1 98.69 89 GLY B N 1
ATOM 2902 C CA . GLY B 1 89 ? -4.816 12.719 -1.568 1 98.69 89 GLY B CA 1
ATOM 2903 C C . GLY B 1 89 ? -4.461 14.125 -2.004 1 98.69 89 GLY B C 1
ATOM 2904 O O . GLY B 1 89 ? -4.969 14.617 -3.014 1 98.69 89 GLY B O 1
ATOM 2905 N N . VAL B 1 90 ? -3.648 14.781 -1.245 1 98.56 90 VAL B N 1
ATOM 2906 C CA . VAL B 1 90 ? -3.201 16.125 -1.571 1 98.56 90 VAL B CA 1
ATOM 2907 C C . VAL B 1 90 ? -1.726 16.109 -1.967 1 98.56 90 VAL B C 1
ATOM 2909 O O . VAL B 1 90 ? -0.85 15.953 -1.111 1 98.56 90 VAL B O 1
ATOM 2912 N N . GLY B 1 91 ? -1.49 16.156 -3.254 1 97.12 91 GLY B N 1
ATOM 2913 C CA . GLY B 1 91 ? -0.143 16.234 -3.795 1 97.12 91 GLY B CA 1
ATOM 2914 C C . GLY B 1 91 ? 0.095 17.484 -4.621 1 97.12 91 GLY B C 1
ATOM 2915 O O . GLY B 1 91 ? -0.614 18.484 -4.465 1 97.12 91 GLY B O 1
ATOM 2916 N N . TYR B 1 92 ? 1.122 17.469 -5.41 1 96.56 92 TYR B N 1
ATOM 2917 C CA . TYR B 1 92 ? 1.492 18.609 -6.227 1 96.56 92 TYR B CA 1
ATOM 2918 C C . TYR B 1 92 ? 1.503 18.25 -7.707 1 96.56 92 TYR B C 1
ATOM 2920 O O . TYR B 1 92 ? 1.814 17.125 -8.07 1 96.56 92 TYR B O 1
ATOM 2928 N N . ALA B 1 93 ? 1.139 19.109 -8.719 1 89.81 93 ALA B N 1
ATOM 2929 C CA . ALA B 1 93 ? 1.033 18.875 -10.164 1 89.81 93 ALA B CA 1
ATOM 2930 C C . ALA B 1 93 ? 2.41 18.688 -10.789 1 89.81 93 ALA B C 1
ATOM 2932 O O . ALA B 1 93 ? 2.527 18.141 -11.891 1 89.81 93 ALA B O 1
ATOM 2933 N N . GLY B 1 94 ? 3.572 18.484 -10.266 1 81.44 94 GLY B N 1
ATOM 2934 C CA . GLY B 1 94 ? 4.914 18.438 -10.828 1 81.44 94 GLY B CA 1
ATOM 2935 C C . GLY B 1 94 ? 5.375 17.031 -11.156 1 81.44 94 GLY B C 1
ATOM 2936 O O . GLY B 1 94 ? 6.406 16.844 -11.797 1 81.44 94 GLY B O 1
ATOM 2937 N N . GLY B 1 95 ? 4.59 16.016 -10.883 1 72.56 95 GLY B N 1
ATOM 2938 C CA . GLY B 1 95 ? 4.816 14.641 -11.328 1 72.56 95 GLY B CA 1
ATOM 2939 C C . GLY B 1 95 ? 5.711 13.852 -10.391 1 72.56 95 GLY B C 1
ATOM 2940 O O . GLY B 1 95 ? 5.805 12.625 -10.5 1 72.56 95 GLY B O 1
ATOM 2941 N N . GLY B 1 96 ? 6.461 14.43 -9.469 1 81.69 96 GLY B N 1
ATOM 2942 C CA . GLY B 1 96 ? 7.32 13.68 -8.562 1 81.69 96 GLY B CA 1
ATOM 2943 C C . GLY B 1 96 ? 6.566 13.062 -7.402 1 81.69 96 GLY B C 1
ATOM 2944 O O . GLY B 1 96 ? 5.434 13.453 -7.113 1 81.69 96 GLY B O 1
ATOM 2945 N N . VAL B 1 97 ? 7.211 11.984 -6.887 1 83.81 97 VAL B N 1
ATOM 2946 C CA . VAL B 1 97 ? 6.609 11.297 -5.746 1 83.81 97 VAL B CA 1
ATOM 2947 C C . VAL B 1 97 ? 6.48 12.266 -4.574 1 83.81 97 VAL B C 1
ATOM 2949 O O . VAL B 1 97 ? 5.512 12.203 -3.814 1 83.81 97 VAL B O 1
ATOM 2952 N N . ARG B 1 98 ? 7.484 13.172 -4.488 1 86.81 98 ARG B N 1
ATOM 2953 C CA . ARG B 1 98 ? 7.48 14.227 -3.477 1 86.81 98 ARG B CA 1
ATOM 2954 C C . ARG B 1 98 ? 8.047 15.523 -4.035 1 86.81 98 ARG B C 1
ATOM 2956 O O . ARG B 1 98 ? 8.984 15.508 -4.836 1 86.81 98 ARG B O 1
ATOM 2963 N N . ASP B 1 99 ? 7.41 16.547 -3.66 1 92.19 99 ASP B N 1
ATOM 2964 C CA . ASP B 1 99 ? 7.98 17.875 -3.883 1 92.19 99 ASP B CA 1
ATOM 2965 C C . ASP B 1 99 ? 8.547 18.453 -2.588 1 92.19 99 ASP B C 1
ATOM 2967 O O . ASP B 1 99 ? 7.82 19.062 -1.812 1 92.19 99 ASP B O 1
ATOM 2971 N N . LEU B 1 100 ? 9.828 18.344 -2.422 1 93 100 LEU B N 1
ATOM 2972 C CA . LEU B 1 100 ? 10.461 18.625 -1.14 1 93 100 LEU B CA 1
ATOM 2973 C C . LEU B 1 100 ? 10.367 20.109 -0.799 1 93 100 LEU B C 1
ATOM 2975 O O . LEU B 1 100 ? 10.188 20.469 0.366 1 93 100 LEU B O 1
ATOM 2979 N N . ALA B 1 101 ? 10.414 20.938 -1.781 1 94.94 101 ALA B N 1
ATOM 2980 C CA . ALA B 1 101 ? 10.367 22.375 -1.536 1 94.94 101 ALA B CA 1
ATOM 2981 C C . ALA B 1 101 ? 8.953 22.828 -1.173 1 94.94 101 ALA B C 1
ATOM 2983 O O . ALA B 1 101 ? 8.758 23.516 -0.172 1 94.94 101 ALA B O 1
ATOM 2984 N N . GLN B 1 102 ? 7.988 22.406 -1.905 1 96.44 102 GLN B N 1
ATOM 2985 C CA . GLN B 1 102 ? 6.625 22.859 -1.671 1 96.44 102 GLN B CA 1
ATOM 2986 C C . GLN B 1 102 ? 6.066 22.297 -0.371 1 96.44 102 GLN B C 1
ATOM 2988 O O . GLN B 1 102 ? 5.387 23 0.38 1 96.44 102 GLN B O 1
ATOM 2993 N N . ARG B 1 103 ? 6.441 21.047 -0.13 1 97.12 103 ARG B N 1
ATOM 2994 C CA . ARG B 1 103 ? 5.918 20.469 1.104 1 97.12 103 ARG B CA 1
ATOM 2995 C C . ARG B 1 103 ? 6.578 21.094 2.326 1 97.12 103 ARG B C 1
ATOM 2997 O O . ARG B 1 103 ? 5.953 21.219 3.381 1 97.12 103 ARG B O 1
ATOM 3004 N N . ALA B 1 104 ? 7.855 21.5 2.182 1 97.94 104 ALA B N 1
ATOM 3005 C CA . ALA B 1 104 ? 8.516 22.172 3.295 1 97.94 104 ALA B CA 1
ATOM 3006 C C . ALA B 1 104 ? 7.805 23.484 3.639 1 97.94 104 ALA B C 1
ATOM 3008 O O . ALA B 1 104 ? 7.605 23.797 4.812 1 97.94 104 ALA B O 1
ATOM 3009 N N . ALA B 1 105 ? 7.375 24.156 2.678 1 98.12 105 ALA B N 1
ATOM 3010 C CA . ALA B 1 105 ? 6.648 25.406 2.885 1 98.12 105 ALA B CA 1
ATOM 3011 C C . ALA B 1 105 ? 5.258 25.156 3.455 1 98.12 105 ALA B C 1
ATOM 3013 O O . ALA B 1 105 ? 4.879 25.734 4.473 1 98.12 105 ALA B O 1
ATOM 3014 N N . ASP B 1 106 ? 4.523 24.219 2.873 1 98.44 106 ASP B N 1
ATOM 3015 C CA . ASP B 1 106 ? 3.125 23.969 3.203 1 98.44 106 ASP B CA 1
ATOM 3016 C C . ASP B 1 106 ? 2.992 23.328 4.582 1 98.44 106 ASP B C 1
ATOM 3018 O O . ASP B 1 106 ? 2.014 23.562 5.293 1 98.44 106 ASP B O 1
ATOM 3022 N N . TYR B 1 107 ? 3.992 22.5 5 1 98.75 107 TYR B N 1
ATOM 3023 C CA . TYR B 1 107 ? 3.754 21.609 6.125 1 98.75 107 TYR B CA 1
ATOM 3024 C C . TYR B 1 107 ? 4.387 22.141 7.402 1 98.75 107 TYR B C 1
ATOM 3026 O O . TYR B 1 107 ? 4.113 21.656 8.5 1 98.75 107 TYR B O 1
ATOM 3034 N N . THR B 1 108 ? 5.203 23.234 7.305 1 98.75 108 THR B N 1
ATOM 3035 C CA . THR B 1 108 ? 5.887 23.703 8.5 1 98.75 108 THR B CA 1
ATOM 3036 C C . THR B 1 108 ? 5.137 24.875 9.125 1 98.75 108 THR B C 1
ATOM 3038 O O . THR B 1 108 ? 4.613 25.734 8.406 1 98.75 108 THR B O 1
ATOM 3041 N N . PRO B 1 109 ? 5.035 24.891 10.469 1 98.25 109 PRO B N 1
ATOM 3042 C CA . PRO B 1 109 ? 4.391 26 11.18 1 98.25 109 PRO B CA 1
ATOM 3043 C C . PRO B 1 109 ? 5.109 27.328 10.984 1 98.25 109 PRO B C 1
ATOM 3045 O O . PRO B 1 109 ? 6.273 27.359 10.578 1 98.25 109 PRO B O 1
ATOM 3048 N N . PRO B 1 110 ? 4.395 28.438 11.289 1 98 110 PRO B N 1
ATOM 3049 C CA . PRO B 1 110 ? 5.055 29.75 11.219 1 98 110 PRO B CA 1
ATOM 3050 C C . PRO B 1 110 ? 6.352 29.797 12.016 1 98 110 PRO B C 1
ATOM 3052 O O . PRO B 1 110 ? 6.434 29.219 13.109 1 98 110 PRO B O 1
ATOM 3055 N N . LEU B 1 111 ? 7.312 30.484 11.453 1 98 111 LEU B N 1
ATOM 3056 C CA . LEU B 1 111 ? 8.641 30.562 12.062 1 98 111 LEU B CA 1
ATOM 3057 C C . LEU B 1 111 ? 8.656 31.578 13.203 1 98 111 LEU B C 1
ATOM 3059 O O . LEU B 1 111 ? 7.746 32.406 13.32 1 98 111 LEU B O 1
ATOM 3063 N N . ARG B 1 112 ? 9.727 31.391 14.07 1 96.62 112 ARG B N 1
ATOM 3064 C CA . ARG B 1 112 ? 9.953 32.406 15.094 1 96.62 112 ARG B CA 1
ATOM 3065 C C . ARG B 1 112 ? 10.461 33.688 14.477 1 96.62 112 ARG B C 1
ATOM 3067 O O . ARG B 1 112 ? 10.891 33.719 13.32 1 96.62 112 ARG B O 1
ATOM 3074 N N . SER B 1 113 ? 10.375 34.719 15.242 1 93.44 113 SER B N 1
ATOM 3075 C CA . SER B 1 113 ? 10.672 36.062 14.758 1 93.44 113 SER B CA 1
ATOM 3076 C C . SER B 1 113 ? 12.133 36.188 14.344 1 93.44 113 SER B C 1
ATOM 3078 O O . SER B 1 113 ? 12.477 37.031 13.508 1 93.44 113 SER B O 1
ATOM 3080 N N . ASN B 1 114 ? 13.008 35.375 14.836 1 93.44 114 ASN B N 1
ATOM 3081 C CA . ASN B 1 114 ? 14.438 35.469 14.578 1 93.44 114 ASN B CA 1
ATOM 3082 C C . ASN B 1 114 ? 14.859 34.625 13.383 1 93.44 114 ASN B C 1
ATOM 3084 O O . ASN B 1 114 ? 16.047 34.5 13.102 1 93.44 114 ASN B O 1
ATOM 3088 N N . ALA B 1 115 ? 13.898 34.031 12.695 1 96 115 ALA B N 1
ATOM 3089 C CA . ALA B 1 115 ? 14.227 33.219 11.539 1 96 115 ALA B CA 1
ATOM 3090 C C . ALA B 1 115 ? 14.867 34.031 10.43 1 96 115 ALA B C 1
ATOM 3092 O O . ALA B 1 115 ? 14.5 35.188 10.227 1 96 115 ALA B O 1
ATOM 3093 N N . SER B 1 116 ? 15.82 33.5 9.648 1 96.56 116 SER B N 1
ATOM 3094 C CA . SER B 1 116 ? 16.5 34.156 8.539 1 96.56 116 SER B CA 1
ATOM 3095 C C . SER B 1 116 ? 15.547 34.375 7.363 1 96.56 116 SER B C 1
ATOM 3097 O O . SER B 1 116 ? 14.492 33.719 7.289 1 96.56 116 SER B O 1
ATOM 3099 N N . GLU B 1 117 ? 15.922 35.188 6.484 1 95.06 117 GLU B N 1
ATOM 3100 C CA . GLU B 1 117 ? 15.148 35.438 5.273 1 95.06 117 GLU B CA 1
ATOM 3101 C C . GLU B 1 117 ? 15.039 34.188 4.426 1 95.06 117 GLU B C 1
ATOM 3103 O O . GLU B 1 117 ? 13.992 33.906 3.84 1 95.06 117 GLU B O 1
ATOM 3108 N N . ASP B 1 118 ? 16.125 33.438 4.418 1 95.56 118 ASP B N 1
ATOM 3109 C CA . ASP B 1 118 ? 16.125 32.219 3.656 1 95.56 118 ASP B CA 1
ATOM 3110 C C . ASP B 1 118 ? 15.133 31.203 4.234 1 95.56 118 ASP B C 1
ATOM 3112 O O . ASP B 1 118 ? 14.391 30.562 3.49 1 95.56 118 ASP B O 1
ATOM 3116 N N . GLU B 1 119 ? 15.094 31.078 5.488 1 96.62 119 GLU B N 1
ATOM 3117 C CA . GLU B 1 119 ? 14.133 30.188 6.148 1 96.62 119 GLU B CA 1
ATOM 3118 C C . GLU B 1 119 ? 12.703 30.625 5.863 1 96.62 119 GLU B C 1
ATOM 3120 O O . GLU B 1 119 ? 11.836 29.781 5.602 1 96.62 119 GLU B O 1
ATOM 3125 N N . GLN B 1 120 ? 12.477 31.906 5.898 1 95.06 120 GLN B N 1
ATOM 3126 C CA . GLN B 1 120 ? 11.133 32.438 5.699 1 95.06 120 GLN B CA 1
ATOM 3127 C C . GLN B 1 120 ? 10.633 32.156 4.285 1 95.06 120 GLN B C 1
ATOM 3129 O O . GLN B 1 120 ? 9.43 32 4.07 1 95.06 120 GLN B O 1
ATOM 3134 N N . ARG B 1 121 ? 11.523 32.062 3.408 1 94.38 121 ARG B N 1
ATOM 3135 C CA . ARG B 1 121 ? 11.164 31.781 2.021 1 94.38 121 ARG B CA 1
ATOM 3136 C C . ARG B 1 121 ? 10.852 30.312 1.822 1 94.38 121 ARG B C 1
ATOM 3138 O O . ARG B 1 121 ? 10.031 29.953 0.98 1 94.38 121 ARG B O 1
ATOM 3145 N N . GLN B 1 122 ? 11.414 29.453 2.648 1 97 122 GLN B N 1
ATOM 3146 C CA . GLN B 1 122 ? 11.383 28.016 2.391 1 97 122 GLN B CA 1
ATOM 3147 C C . GLN B 1 122 ? 10.344 27.328 3.27 1 97 122 GLN B C 1
ATOM 3149 O O . GLN B 1 122 ? 9.891 26.234 2.947 1 97 122 GLN B O 1
ATOM 3154 N N . PHE B 1 123 ? 9.992 27.953 4.383 1 98.19 123 PHE B N 1
ATOM 3155 C CA . PHE B 1 123 ? 9.227 27.25 5.402 1 98.19 123 PHE B CA 1
ATOM 3156 C C . PHE B 1 123 ? 8.125 28.125 5.965 1 98.19 123 PHE B C 1
ATOM 3158 O O . PHE B 1 123 ? 8.016 29.312 5.605 1 98.19 123 PHE B O 1
ATOM 3165 N N . GLY B 1 124 ? 7.18 27.578 6.711 1 98.31 124 GLY B N 1
ATOM 3166 C CA . GLY B 1 124 ? 6.363 28.328 7.648 1 98.31 124 GLY B CA 1
ATOM 3167 C C . GLY B 1 124 ? 5.016 28.734 7.078 1 98.31 124 GLY B C 1
ATOM 3168 O O . GLY B 1 124 ? 4.371 29.656 7.586 1 98.31 124 GLY B O 1
ATOM 3169 N N . GLN B 1 125 ? 4.523 28.062 6.051 1 98.06 125 GLN B N 1
ATOM 3170 C CA . GLN B 1 125 ? 3.297 28.5 5.395 1 98.06 125 GLN B CA 1
ATOM 3171 C C . GLN B 1 125 ? 2.137 27.562 5.707 1 98.06 125 GLN B C 1
ATOM 3173 O O . GLN B 1 125 ? 1.196 27.438 4.922 1 98.06 125 GLN B O 1
ATOM 3178 N N . ALA B 1 126 ? 2.166 26.922 6.875 1 98.31 126 ALA B N 1
ATOM 3179 C CA . ALA B 1 126 ? 1.153 25.938 7.262 1 98.31 126 ALA B CA 1
ATOM 3180 C C . ALA B 1 126 ? -0.227 26.578 7.352 1 98.31 126 ALA B C 1
ATOM 3182 O O . ALA B 1 126 ? -1.238 25.938 7.051 1 98.31 126 ALA B O 1
ATOM 3183 N N . ASP B 1 127 ? -0.309 27.875 7.75 1 97.94 127 ASP B N 1
ATOM 3184 C CA . ASP B 1 127 ? -1.598 28.547 7.855 1 97.94 127 ASP B CA 1
ATOM 3185 C C . ASP B 1 127 ? -2.248 28.703 6.484 1 97.94 127 ASP B C 1
ATOM 3187 O O . ASP B 1 127 ? -3.451 28.484 6.332 1 97.94 127 ASP B O 1
ATOM 3191 N N . ARG B 1 128 ? -1.462 29.078 5.551 1 97.75 128 ARG B N 1
ATOM 3192 C CA . ARG B 1 128 ? -1.986 29.234 4.195 1 97.75 128 ARG B CA 1
ATOM 3193 C C . ARG B 1 128 ? -2.451 27.891 3.643 1 97.75 128 ARG B C 1
ATOM 3195 O O . ARG B 1 128 ? -3.488 27.797 2.982 1 97.75 128 ARG B O 1
ATOM 3202 N N . PHE B 1 129 ? -1.688 26.875 3.879 1 98.12 129 PHE B N 1
ATOM 3203 C CA . PHE B 1 129 ? -2.051 25.531 3.42 1 98.12 129 PHE B CA 1
ATOM 3204 C C . PHE B 1 129 ? -3.328 25.047 4.098 1 98.12 129 PHE B C 1
ATOM 3206 O O . PHE B 1 129 ? -4.203 24.484 3.447 1 98.12 129 PHE B O 1
ATOM 3213 N N . ALA B 1 130 ? -3.445 25.297 5.41 1 97.81 130 ALA B N 1
ATOM 3214 C CA . ALA B 1 130 ? -4.66 24.953 6.148 1 97.81 130 ALA B CA 1
ATOM 3215 C C . ALA B 1 130 ? -5.879 25.656 5.551 1 97.81 130 ALA B C 1
ATOM 3217 O O . ALA B 1 130 ? -6.941 25.047 5.402 1 97.81 130 ALA B O 1
ATOM 3218 N N . GLU B 1 131 ? -5.699 26.875 5.219 1 97.12 131 GLU B N 1
ATOM 3219 C CA . GLU B 1 131 ? -6.789 27.625 4.609 1 97.12 131 GLU B CA 1
ATOM 3220 C C . GLU B 1 131 ? -7.168 27.047 3.25 1 97.12 131 GLU B C 1
ATOM 3222 O O . GLU B 1 131 ? -8.344 27.016 2.889 1 97.12 131 GLU B O 1
ATOM 3227 N N . PHE B 1 132 ? -6.184 26.656 2.498 1 97.62 132 PHE B N 1
ATOM 3228 C CA . PHE B 1 132 ? -6.457 25.984 1.231 1 97.62 132 PHE B CA 1
ATOM 3229 C C . PHE B 1 132 ? -7.348 24.766 1.441 1 97.62 132 PHE B C 1
ATOM 3231 O O . PHE B 1 132 ? -8.344 24.594 0.733 1 97.62 132 PHE B O 1
ATOM 3238 N N . ILE B 1 133 ? -7.039 23.906 2.428 1 97.69 133 ILE B N 1
ATOM 3239 C CA . ILE B 1 133 ? -7.812 22.688 2.703 1 97.69 133 ILE B CA 1
ATOM 3240 C C . ILE B 1 133 ? -9.227 23.078 3.131 1 97.69 133 ILE B C 1
ATOM 3242 O O . ILE B 1 133 ? -10.203 22.547 2.598 1 97.69 133 ILE B O 1
ATOM 3246 N N . ASP B 1 134 ? -9.391 24.062 3.996 1 96.25 134 ASP B N 1
ATOM 3247 C CA . ASP B 1 134 ? -10.656 24.406 4.629 1 96.25 134 ASP B CA 1
ATOM 3248 C C . ASP B 1 134 ? -11.594 25.094 3.635 1 96.25 134 ASP B C 1
ATOM 3250 O O . ASP B 1 134 ? -12.82 25 3.756 1 96.25 134 ASP B O 1
ATOM 3254 N N . SER B 1 135 ? -11 25.734 2.662 1 96.06 135 SER B N 1
ATOM 3255 C CA . SER B 1 135 ? -11.828 26.562 1.795 1 96.06 135 SER B CA 1
ATOM 3256 C C . SER B 1 135 ? -11.859 26.016 0.372 1 96.06 135 SER B C 1
ATOM 3258 O O . SER B 1 135 ? -12.773 25.281 0.008 1 96.06 135 SER B O 1
ATOM 3260 N N . GLU B 1 136 ? -10.719 26.141 -0.317 1 96.88 136 GLU B N 1
ATOM 3261 C CA . GLU B 1 136 ? -10.711 25.797 -1.737 1 96.88 136 GLU B CA 1
ATOM 3262 C C . GLU B 1 136 ? -10.922 24.312 -1.95 1 96.88 136 GLU B C 1
ATOM 3264 O O . GLU B 1 136 ? -11.773 23.906 -2.744 1 96.88 136 GLU B O 1
ATOM 3269 N N . LEU B 1 137 ? -10.18 23.516 -1.256 1 97.56 137 LEU B N 1
ATOM 3270 C CA . LEU B 1 137 ? -10.297 22.078 -1.427 1 97.56 137 LEU B CA 1
ATOM 3271 C C . LEU B 1 137 ? -11.656 21.578 -0.952 1 97.56 137 LEU B C 1
ATOM 3273 O O . LEU B 1 137 ? -12.312 20.781 -1.639 1 97.56 137 LEU B O 1
ATOM 3277 N N . THR B 1 138 ? -12.117 22.047 0.198 1 96.81 138 THR B N 1
ATOM 3278 C CA . THR B 1 138 ? -13.398 21.609 0.738 1 96.81 138 THR B CA 1
ATOM 3279 C C . THR B 1 138 ? -14.539 22.016 -0.194 1 96.81 138 THR B C 1
ATOM 3281 O O . THR B 1 138 ? -15.469 21.234 -0.415 1 96.81 138 THR B O 1
AT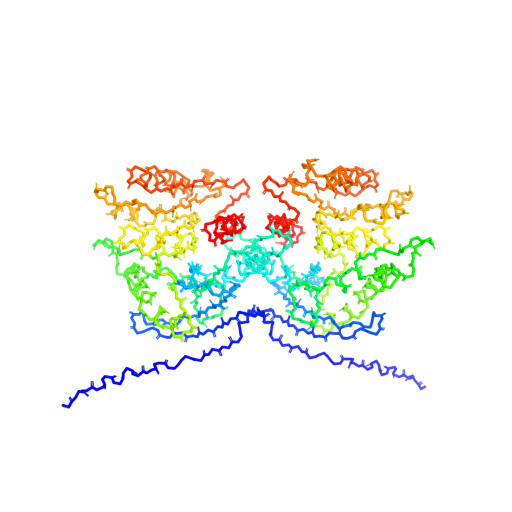OM 3284 N N . ALA B 1 139 ? -14.461 23.234 -0.756 1 96.5 139 ALA B N 1
ATOM 3285 C CA . ALA B 1 139 ? -15.484 23.672 -1.704 1 96.5 139 ALA B CA 1
ATOM 3286 C C . ALA B 1 139 ? -15.555 22.734 -2.906 1 96.5 139 ALA B C 1
ATOM 3288 O O . ALA B 1 139 ? -16.641 22.359 -3.352 1 96.5 139 ALA B O 1
ATOM 3289 N N . PHE B 1 140 ? -14.414 22.344 -3.389 1 97.19 140 PHE B N 1
ATOM 3290 C CA . PHE B 1 140 ? -14.352 21.406 -4.5 1 97.19 140 PHE B CA 1
ATOM 3291 C C . PHE B 1 140 ? -14.977 20.062 -4.113 1 97.19 140 PHE B C 1
ATOM 3293 O O . PHE B 1 140 ? -15.812 19.531 -4.84 1 97.19 140 PHE B O 1
ATOM 3300 N N . LEU B 1 141 ? -14.586 19.531 -3.006 1 98 141 LEU B N 1
ATOM 3301 C CA . LEU B 1 141 ? -15.094 18.234 -2.562 1 98 141 LEU B CA 1
ATOM 3302 C C . LEU B 1 141 ? -16.609 18.266 -2.369 1 98 141 LEU B C 1
ATOM 3304 O O . LEU B 1 141 ? -17.312 17.344 -2.775 1 98 141 LEU B O 1
ATOM 3308 N N . GLU B 1 142 ? -17.094 19.344 -1.828 1 96.94 142 GLU B N 1
ATOM 3309 C CA . GLU B 1 142 ? -18.516 19.484 -1.533 1 96.94 142 GLU B CA 1
ATOM 3310 C C . GLU B 1 142 ? -19.328 19.641 -2.812 1 96.94 142 GLU B C 1
ATOM 3312 O O . GLU B 1 142 ? -20.547 19.453 -2.809 1 96.94 142 GLU B O 1
ATOM 3317 N N . SER B 1 143 ? -18.703 20.094 -3.832 1 96.06 143 SER B N 1
ATOM 3318 C CA . SER B 1 143 ? -19.391 20.172 -5.117 1 96.06 143 SER B CA 1
ATOM 3319 C C . SER B 1 143 ? -19.672 18.781 -5.672 1 96.06 143 SER B C 1
ATOM 3321 O O . SER B 1 143 ? -20.516 18.625 -6.562 1 96.06 143 SER B O 1
ATOM 3323 N N . LYS B 1 144 ? -19.047 17.75 -5.098 1 95.25 144 LYS B N 1
ATOM 3324 C CA . LYS B 1 144 ? -19.156 16.406 -5.648 1 95.25 144 LYS B CA 1
ATOM 3325 C C . LYS B 1 144 ? -19.75 15.438 -4.629 1 95.25 144 LYS B C 1
ATOM 3327 O O . LYS B 1 144 ? -20.406 14.461 -4.996 1 95.25 144 LYS B O 1
ATOM 3332 N N . TYR B 1 145 ? -19.438 15.758 -3.354 1 96.75 145 TYR B N 1
ATOM 3333 C CA . TYR B 1 145 ? -19.812 14.828 -2.291 1 96.75 145 TYR B CA 1
ATOM 3334 C C . TYR B 1 145 ? -20.453 15.562 -1.122 1 96.75 145 TYR B C 1
ATOM 3336 O O . TYR B 1 145 ? -20.25 16.766 -0.95 1 96.75 145 TYR B O 1
ATOM 3344 N N . ARG B 1 146 ? -21.281 14.836 -0.392 1 98.12 146 ARG B N 1
ATOM 3345 C CA . ARG B 1 146 ? -21.594 15.281 0.963 1 98.12 146 ARG B CA 1
ATOM 3346 C C . ARG B 1 146 ? -20.531 14.805 1.951 1 98.12 146 ARG B C 1
ATOM 3348 O O . ARG B 1 146 ? -20.125 13.641 1.927 1 98.12 146 ARG B O 1
ATOM 3355 N N . LEU B 1 147 ? -20.078 15.648 2.729 1 98.38 147 LEU B N 1
ATOM 3356 C CA . LEU B 1 147 ? -19 15.336 3.662 1 98.38 147 LEU B CA 1
ATOM 3357 C C . LEU B 1 147 ? -19.516 15.336 5.102 1 98.38 147 LEU B C 1
ATOM 3359 O O . LEU B 1 147 ? -20.297 16.203 5.48 1 98.38 147 LEU B O 1
ATOM 3363 N N . ASP B 1 148 ? -19.156 14.391 5.879 1 97.88 148 ASP B N 1
ATOM 3364 C CA . ASP B 1 148 ? -19.328 14.438 7.328 1 97.88 148 ASP B CA 1
ATOM 3365 C C . ASP B 1 148 ? -18.219 15.242 7.988 1 97.88 148 ASP B C 1
ATOM 3367 O O . ASP B 1 148 ? -17.141 14.711 8.281 1 97.88 148 ASP B O 1
ATOM 3371 N N . LYS B 1 149 ? -18.469 16.422 8.281 1 94.12 149 LYS B N 1
ATOM 3372 C CA . LYS B 1 149 ? -17.453 17.344 8.773 1 94.12 149 LYS B CA 1
ATOM 3373 C C . LYS B 1 149 ? -17.016 16.984 10.188 1 94.12 149 LYS B C 1
ATOM 3375 O O . LYS B 1 149 ? -15.984 17.469 10.672 1 94.12 149 LYS B O 1
ATOM 3380 N N . ASN B 1 150 ? -17.766 16.125 10.852 1 95.38 150 ASN B N 1
ATOM 3381 C CA . ASN B 1 150 ? -17.422 15.711 12.203 1 95.38 150 ASN B CA 1
ATOM 3382 C C . ASN B 1 150 ? -16.516 14.477 12.203 1 95.38 150 ASN B C 1
ATOM 3384 O O . ASN B 1 150 ? -16 14.086 13.242 1 95.38 150 ASN B O 1
ATOM 3388 N N . GLU B 1 151 ? -16.359 13.844 11.039 1 97.56 151 GLU B N 1
ATOM 3389 C CA . GLU B 1 151 ? -15.516 12.656 10.906 1 97.56 151 GLU B CA 1
ATOM 3390 C C . GLU B 1 151 ? -14.461 12.836 9.82 1 97.56 151 GLU B C 1
ATOM 3392 O O . GLU B 1 151 ? -14.586 12.266 8.734 1 97.56 151 GLU B O 1
ATOM 3397 N N . THR B 1 152 ? -13.477 13.594 10.227 1 98 152 THR B N 1
ATOM 3398 C CA . THR B 1 152 ? -12.344 13.859 9.344 1 98 152 THR B CA 1
ATOM 3399 C C . THR B 1 152 ? -11.047 13.328 9.945 1 98 152 THR B C 1
ATOM 3401 O O . THR B 1 152 ? -10.852 13.383 11.164 1 98 152 THR B O 1
ATOM 3404 N N . ALA B 1 153 ? -10.266 12.758 9.125 1 98.75 153 ALA B N 1
ATOM 3405 C CA . ALA B 1 153 ? -8.969 12.219 9.523 1 98.75 153 ALA B CA 1
ATOM 3406 C C . ALA B 1 153 ? -7.855 12.742 8.625 1 98.75 153 ALA B C 1
ATOM 3408 O O . ALA B 1 153 ? -8.102 13.109 7.477 1 98.75 153 ALA B O 1
ATOM 3409 N N . VAL B 1 154 ? -6.629 12.828 9.156 1 98.81 154 VAL B N 1
ATOM 3410 C CA . VAL B 1 154 ? -5.461 13.227 8.367 1 98.81 154 VAL B CA 1
ATOM 3411 C C . VAL B 1 154 ? -4.336 12.211 8.57 1 98.81 154 VAL B C 1
ATOM 3413 O O . VAL B 1 154 ? -4.109 11.742 9.688 1 98.81 154 VAL B O 1
ATOM 3416 N N . PHE B 1 155 ? -3.758 11.773 7.492 1 98.94 155 PHE B N 1
ATOM 3417 C CA . PHE B 1 155 ? -2.541 10.969 7.473 1 98.94 155 PHE B CA 1
ATOM 3418 C C . PHE B 1 155 ? -1.341 11.812 7.059 1 98.94 155 PHE B C 1
ATOM 3420 O O . PHE B 1 155 ? -1.374 12.484 6.027 1 98.94 155 PHE B O 1
ATOM 3427 N N . GLY B 1 156 ? -0.277 11.766 7.863 1 98.81 156 GLY B N 1
ATOM 3428 C CA . GLY B 1 156 ? 0.929 12.508 7.531 1 98.81 156 GLY B CA 1
ATOM 3429 C C . GLY B 1 156 ? 2.197 11.828 8.016 1 98.81 156 GLY B C 1
ATOM 3430 O O . GLY B 1 156 ? 2.195 11.156 9.047 1 98.81 156 GLY B O 1
ATOM 3431 N N . HIS B 1 157 ? 3.262 12.039 7.289 1 98.38 157 HIS B N 1
ATOM 3432 C CA . HIS B 1 157 ? 4.586 11.508 7.594 1 98.38 157 HIS B CA 1
ATOM 3433 C C . HIS B 1 157 ? 5.625 12.625 7.645 1 98.38 157 HIS B C 1
ATOM 3435 O O . HIS B 1 157 ? 5.66 13.492 6.77 1 98.38 157 HIS B O 1
ATOM 3441 N N . SER B 1 158 ? 6.543 12.586 8.68 1 97.56 158 SER B N 1
ATOM 3442 C CA . SER B 1 158 ? 7.621 13.562 8.789 1 97.56 158 SER B CA 1
ATOM 3443 C C . SER B 1 158 ? 7.074 14.984 8.844 1 97.56 158 SER B C 1
ATOM 3445 O O . SER B 1 158 ? 6.27 15.312 9.719 1 97.56 158 SER B O 1
ATOM 3447 N N . PHE B 1 159 ? 7.328 15.828 7.84 1 98.44 159 PHE B N 1
ATOM 3448 C CA . PHE B 1 159 ? 6.773 17.172 7.793 1 98.44 159 PHE B CA 1
ATOM 3449 C C . PHE B 1 159 ? 5.254 17.125 7.652 1 98.44 159 PHE B C 1
ATOM 3451 O O . PHE B 1 159 ? 4.551 17.984 8.195 1 98.44 159 PHE B O 1
ATOM 3458 N N . GLY B 1 160 ? 4.719 16.062 6.957 1 98.69 160 GLY B N 1
ATOM 3459 C CA . GLY B 1 160 ? 3.273 15.891 6.914 1 98.69 160 GLY B CA 1
ATOM 3460 C C . GLY B 1 160 ? 2.66 15.664 8.281 1 98.69 160 GLY B C 1
ATOM 3461 O O . GLY B 1 160 ? 1.597 16.203 8.586 1 98.69 160 GLY B O 1
ATOM 3462 N N . ALA B 1 161 ? 3.361 14.922 9.062 1 98.81 161 ALA B N 1
ATOM 3463 C CA . ALA B 1 161 ? 2.908 14.68 10.43 1 98.81 161 ALA B CA 1
ATOM 3464 C C . ALA B 1 161 ? 3.066 15.93 11.289 1 98.81 161 ALA B C 1
ATOM 3466 O O . ALA B 1 161 ? 2.258 16.172 12.188 1 98.81 161 ALA B O 1
ATOM 3467 N N . LEU B 1 162 ? 4.09 16.703 11.016 1 98.69 162 LEU B N 1
ATOM 3468 C CA . LEU B 1 162 ? 4.262 17.984 11.688 1 98.69 162 LEU B CA 1
ATOM 3469 C C . LEU B 1 162 ? 3.08 18.906 11.406 1 98.69 162 LEU B C 1
ATOM 3471 O O . LEU B 1 162 ? 2.539 19.531 12.328 1 98.69 162 LEU B O 1
ATOM 3475 N N . PHE B 1 163 ? 2.635 18.953 10.211 1 98.75 163 PHE B N 1
ATOM 3476 C CA . PHE B 1 163 ? 1.447 19.719 9.867 1 98.75 163 PHE B CA 1
ATOM 3477 C C . PHE B 1 163 ? 0.223 19.188 10.602 1 98.75 163 PHE B C 1
ATOM 3479 O O . PHE B 1 163 ? -0.604 19.969 11.086 1 98.75 163 PHE B O 1
ATOM 3486 N N . GLY B 1 164 ? 0.105 17.844 10.602 1 98.5 164 GLY B N 1
ATOM 3487 C CA . GLY B 1 164 ? -0.987 17.25 11.359 1 98.5 164 GLY B CA 1
ATOM 3488 C C . GLY B 1 164 ? -1.044 17.719 12.797 1 98.5 164 GLY B C 1
ATOM 3489 O O . GLY B 1 164 ? -2.115 18.062 13.305 1 98.5 164 GLY B O 1
ATOM 3490 N N . LEU B 1 165 ? 0.099 17.75 13.438 1 97.81 165 LEU B N 1
ATOM 3491 C CA . LEU B 1 165 ? 0.17 18.25 14.805 1 97.81 165 LEU B CA 1
ATOM 3492 C C . LEU B 1 165 ? -0.209 19.719 14.883 1 97.81 165 LEU B C 1
ATOM 3494 O O . LEU B 1 165 ? -0.95 20.141 15.773 1 97.81 165 LEU B O 1
ATOM 3498 N N . TYR B 1 166 ? 0.3 20.469 13.984 1 97.56 166 TYR B N 1
ATOM 3499 C CA . TYR B 1 166 ? 0.006 21.906 13.977 1 97.56 166 TYR B CA 1
ATOM 3500 C C . TYR B 1 166 ? -1.486 22.141 13.797 1 97.56 166 TYR B C 1
ATOM 3502 O O . TYR B 1 166 ? -2.07 22.984 14.484 1 97.56 166 TYR B O 1
ATOM 3510 N N . SER B 1 167 ? -2.057 21.391 12.859 1 94.94 167 SER B N 1
ATOM 3511 C CA . SER B 1 167 ? -3.49 21.5 12.609 1 94.94 167 SER B CA 1
ATOM 3512 C C . SER B 1 167 ? -4.297 21.156 13.852 1 94.94 167 SER B C 1
ATOM 3514 O O . SER B 1 167 ? -5.336 21.766 14.117 1 94.94 167 SER B O 1
ATOM 3516 N N . LEU B 1 168 ? -3.842 20.234 14.578 1 94.81 168 LEU B N 1
ATOM 3517 C CA . LEU B 1 168 ? -4.473 19.797 15.82 1 94.81 168 LEU B CA 1
ATOM 3518 C C . LEU B 1 168 ? -4.359 20.875 16.891 1 94.81 168 LEU B C 1
ATOM 3520 O O . LEU B 1 168 ? -5.359 21.266 17.484 1 94.81 168 LEU B O 1
ATOM 3524 N N . LEU B 1 169 ? -3.207 21.422 17.047 1 94.31 169 LEU B N 1
ATOM 3525 C CA . LEU B 1 169 ? -2.896 22.266 18.203 1 94.31 169 LEU B CA 1
ATOM 3526 C C . LEU B 1 169 ? -3.352 23.703 17.953 1 94.31 169 LEU B C 1
ATOM 3528 O O . LEU B 1 169 ? -3.672 24.422 18.891 1 94.31 169 LEU B O 1
ATOM 3532 N N . SER B 1 170 ? -3.469 24.062 16.734 1 89.75 170 SER B N 1
ATOM 3533 C CA . SER B 1 170 ? -3.822 25.453 16.422 1 89.75 170 SER B CA 1
ATOM 3534 C C . SER B 1 170 ? -5.305 25.578 16.094 1 89.75 170 SER B C 1
ATOM 3536 O O . SER B 1 170 ? -5.941 26.562 16.453 1 89.75 170 SER B O 1
ATOM 3538 N N . HIS B 1 171 ? -5.859 24.625 15.352 1 83.81 171 HIS B N 1
ATOM 3539 C CA . HIS B 1 171 ? -7.188 24.859 14.797 1 83.81 171 HIS B CA 1
ATOM 3540 C C . HIS B 1 171 ? -8.094 23.656 15 1 83.81 171 HIS B C 1
ATOM 3542 O O . HIS B 1 171 ? -9.289 23.719 14.688 1 83.81 171 HIS B O 1
ATOM 3548 N N . ARG B 1 172 ? -7.664 22.625 15.5 1 85.56 172 ARG B N 1
ATOM 3549 C CA . ARG B 1 172 ? -8.422 21.391 15.688 1 85.56 172 ARG B CA 1
ATOM 3550 C C . ARG B 1 172 ? -9.219 21.031 14.438 1 85.56 172 ARG B C 1
ATOM 3552 O O . ARG B 1 172 ? -10.422 20.781 14.508 1 85.56 172 ARG B O 1
ATOM 3559 N N . ARG B 1 173 ? -8.539 20.938 13.367 1 88 173 ARG B N 1
ATOM 3560 C CA . ARG B 1 173 ? -9.141 20.844 12.039 1 88 173 ARG B CA 1
ATOM 3561 C C . ARG B 1 173 ? -9.703 19.453 11.797 1 88 173 ARG B C 1
ATOM 3563 O O . ARG B 1 173 ? -10.734 19.297 11.133 1 88 173 ARG B O 1
ATOM 3570 N N . PHE B 1 174 ? -9.086 18.422 12.344 1 96.19 174 PHE B N 1
ATOM 3571 C CA . PHE B 1 174 ? -9.484 17.047 12.109 1 96.19 174 PHE B CA 1
ATOM 3572 C C . PHE B 1 174 ? -9.836 16.344 13.422 1 96.19 174 PHE B C 1
ATOM 3574 O O . PHE B 1 174 ? -9.25 16.656 14.469 1 96.19 174 PHE B O 1
ATOM 3581 N N . ARG B 1 175 ? -10.781 15.445 13.352 1 97.19 175 ARG B N 1
ATOM 3582 C CA . ARG B 1 175 ? -11.164 14.648 14.516 1 97.19 175 ARG B CA 1
ATOM 3583 C C . ARG B 1 175 ? -10.133 13.555 14.797 1 97.19 175 ARG B C 1
ATOM 3585 O O . ARG B 1 175 ? -9.914 13.195 15.953 1 97.19 175 ARG B O 1
ATOM 3592 N N . ARG B 1 176 ? -9.516 13.039 13.758 1 98.38 176 ARG B N 1
ATOM 3593 C CA . ARG B 1 176 ? -8.594 11.914 13.875 1 98.38 176 ARG B CA 1
ATOM 3594 C C . ARG B 1 176 ? -7.281 12.211 13.156 1 98.38 176 ARG B C 1
ATOM 3596 O O . ARG B 1 176 ? -7.277 12.789 12.07 1 98.38 176 ARG B O 1
ATOM 3603 N N . HIS B 1 177 ? -6.152 11.789 13.836 1 98.69 177 HIS B N 1
ATOM 3604 C CA . HIS B 1 177 ? -4.816 12.078 13.328 1 98.69 177 HIS B CA 1
ATOM 3605 C C . HIS B 1 177 ? -3.955 10.82 13.297 1 98.69 177 HIS B C 1
ATOM 3607 O O . HIS B 1 177 ? -3.738 10.188 14.336 1 98.69 177 HIS B O 1
ATOM 3613 N N . TRP B 1 178 ? -3.566 10.391 12.156 1 98.88 178 TRP B N 1
ATOM 3614 C CA . TRP B 1 178 ? -2.553 9.352 12.016 1 98.88 178 TRP B CA 1
ATOM 3615 C C . TRP B 1 178 ? -1.218 9.945 11.578 1 98.88 178 TRP B C 1
ATOM 3617 O O . TRP B 1 178 ? -1 10.203 10.391 1 98.88 178 TRP B O 1
ATOM 3627 N N . LEU B 1 179 ? -0.348 10.156 12.531 1 98.88 179 LEU B N 1
ATOM 3628 C CA . LEU B 1 179 ? 0.875 10.93 12.344 1 98.88 179 LEU B CA 1
ATOM 3629 C C . LEU B 1 179 ? 2.107 10.047 12.523 1 98.88 179 LEU B C 1
ATOM 3631 O O . LEU B 1 179 ? 2.361 9.547 13.625 1 98.88 179 LEU B O 1
ATOM 3635 N N . VAL B 1 180 ? 2.863 9.922 11.438 1 98.69 180 VAL B N 1
ATOM 3636 C CA . VAL B 1 180 ? 3.977 8.977 11.414 1 98.69 180 VAL B CA 1
ATOM 3637 C C . VAL B 1 180 ? 5.301 9.742 11.453 1 98.69 180 VAL B C 1
ATOM 3639 O O . VAL B 1 180 ? 5.598 10.516 10.547 1 98.69 180 VAL B O 1
ATOM 3642 N N . SER B 1 181 ? 6.09 9.531 12.508 1 97.88 181 SER B N 1
ATOM 3643 C CA . SER B 1 181 ? 7.414 10.109 12.695 1 97.88 181 SER B CA 1
ATOM 3644 C C . SER B 1 181 ? 7.383 11.625 12.516 1 97.88 181 SER B C 1
ATOM 3646 O O . SER B 1 181 ? 8.148 12.18 11.719 1 97.88 181 SER B O 1
ATOM 3648 N N . PRO B 1 182 ? 6.582 12.273 13.305 1 98.38 182 PRO B N 1
ATOM 3649 C CA . PRO B 1 182 ? 6.488 13.734 13.148 1 98.38 182 PRO B CA 1
ATOM 3650 C C . PRO B 1 182 ? 7.82 14.438 13.398 1 98.38 182 PRO B C 1
ATOM 3652 O O . PRO B 1 182 ? 8.57 14.055 14.297 1 98.38 182 PRO B O 1
ATOM 3655 N N . SER B 1 183 ? 8.094 15.43 12.617 1 98 183 SER B N 1
ATOM 3656 C CA . SER B 1 183 ? 9.32 16.203 12.734 1 98 183 SER B CA 1
ATOM 3657 C C . SER B 1 183 ? 9.211 17.25 13.836 1 98 183 SER B C 1
ATOM 3659 O O . SER B 1 183 ? 9.375 18.453 13.586 1 98 183 SER B O 1
ATOM 3661 N N . ILE B 1 184 ? 9.094 16.812 15.023 1 97.62 184 ILE B N 1
ATOM 3662 C CA . ILE B 1 184 ? 8.891 17.688 16.172 1 97.62 184 ILE B CA 1
ATOM 3663 C C . ILE B 1 184 ? 10.148 18.5 16.438 1 97.62 184 ILE B C 1
ATOM 3665 O O . ILE B 1 184 ? 10.078 19.641 16.906 1 97.62 184 ILE B O 1
ATOM 3669 N N . TRP B 1 185 ? 11.32 18.031 16.047 1 95.88 185 TRP B N 1
ATOM 3670 C CA . TRP B 1 185 ? 12.625 18.656 16.234 1 95.88 185 TRP B CA 1
ATOM 3671 C C . TRP B 1 185 ? 12.734 19.938 15.406 1 95.88 185 TRP B C 1
ATOM 3673 O O . TRP B 1 185 ? 13.578 20.781 15.688 1 95.88 185 TRP B O 1
ATOM 3683 N N . TRP B 1 186 ? 11.977 20.094 14.414 1 96.81 186 TRP B N 1
ATOM 3684 C CA . TRP B 1 186 ? 12.102 21.141 13.406 1 96.81 186 TRP B CA 1
ATOM 3685 C C . TRP B 1 186 ? 12.062 22.516 14.047 1 96.81 186 TRP B C 1
ATOM 3687 O O . TRP B 1 186 ? 11.234 22.781 14.93 1 96.81 186 TRP B O 1
ATOM 3697 N N . HIS B 1 187 ? 13.008 23.375 13.625 1 96.81 187 HIS B N 1
ATOM 3698 C CA . HIS B 1 187 ? 13.109 24.766 14.047 1 96.81 187 HIS B CA 1
ATOM 3699 C C . HIS B 1 187 ? 13.07 24.891 15.562 1 96.81 187 HIS B C 1
ATOM 3701 O O . HIS B 1 187 ? 12.242 25.625 16.109 1 96.81 187 HIS B O 1
ATOM 3707 N N . ASN B 1 188 ? 13.938 24.094 16.219 1 94.88 188 ASN B N 1
ATOM 3708 C CA . ASN B 1 188 ? 14.094 24.078 17.672 1 94.88 188 ASN B CA 1
ATOM 3709 C C . ASN B 1 188 ? 12.773 23.75 18.375 1 94.88 188 ASN B C 1
ATOM 3711 O O . ASN B 1 188 ? 12.352 24.469 19.281 1 94.88 188 ASN B O 1
ATOM 3715 N N . ARG B 1 189 ? 12.039 22.719 17.875 1 96.56 189 ARG B N 1
ATOM 3716 C CA . ARG B 1 189 ? 10.812 22.188 18.469 1 96.56 189 ARG B CA 1
ATOM 3717 C C . ARG B 1 189 ? 9.703 23.234 18.453 1 96.56 189 ARG B C 1
ATOM 3719 O O . ARG B 1 189 ? 8.961 23.375 19.422 1 96.56 189 ARG B O 1
ATOM 3726 N N . ARG B 1 190 ? 9.602 23.938 17.375 1 97.25 190 ARG B N 1
ATOM 3727 C CA . ARG B 1 190 ? 8.656 25.031 17.172 1 97.25 190 ARG B CA 1
ATOM 3728 C C . ARG B 1 190 ? 7.23 24.594 17.5 1 97.25 190 ARG B C 1
ATOM 3730 O O . ARG B 1 190 ? 6.453 25.359 18.078 1 97.25 190 ARG B O 1
ATOM 3737 N N . ILE B 1 191 ? 6.887 23.375 17.266 1 97.38 191 ILE B N 1
ATOM 3738 C CA . ILE B 1 191 ? 5.52 22.875 17.391 1 97.38 191 ILE B CA 1
ATOM 3739 C C . ILE B 1 191 ? 5.086 22.922 18.859 1 97.38 191 ILE B C 1
ATOM 3741 O O . ILE B 1 191 ? 3.902 23.094 19.156 1 97.38 191 ILE B O 1
ATOM 3745 N N . LEU B 1 192 ? 6.008 22.859 19.766 1 94.81 192 LEU B N 1
ATOM 3746 C CA . LEU B 1 192 ? 5.699 22.828 21.188 1 94.81 192 LEU B CA 1
ATOM 3747 C C . LEU B 1 192 ? 5.184 24.188 21.656 1 94.81 192 LEU B C 1
ATOM 3749 O O . LEU B 1 192 ? 4.488 24.281 22.672 1 94.81 192 LEU B O 1
ATOM 3753 N N . ASP B 1 193 ? 5.453 25.25 20.906 1 94.75 193 ASP B N 1
ATOM 3754 C CA . ASP B 1 193 ? 4.992 26.578 21.25 1 94.75 193 ASP B CA 1
ATOM 3755 C C . ASP B 1 193 ? 3.48 26.703 21.078 1 94.75 193 ASP B C 1
ATOM 3757 O O . ASP B 1 193 ? 2.869 27.656 21.578 1 94.75 193 ASP B O 1
ATOM 3761 N N . PHE B 1 194 ? 2.885 25.75 20.406 1 94.25 194 PHE B N 1
ATOM 3762 C CA . PHE B 1 194 ? 1.465 25.859 20.094 1 94.25 194 PHE B CA 1
ATOM 3763 C C . PHE B 1 194 ? 0.634 24.984 21.016 1 94.25 194 PHE B C 1
ATOM 3765 O O . PHE B 1 194 ? -0.582 24.875 20.844 1 94.25 194 PHE B O 1
ATOM 3772 N N . MET B 1 195 ? 1.296 24.375 21.984 1 91.31 195 MET B N 1
ATOM 3773 C CA . MET B 1 195 ? 0.567 23.562 22.953 1 91.31 195 MET B CA 1
ATOM 3774 C C . MET B 1 195 ? -0.456 24.406 23.703 1 91.31 195 MET B C 1
ATOM 3776 O O . MET B 1 195 ? -0.162 25.531 24.109 1 91.31 195 MET B O 1
ATOM 3780 N N . PRO B 1 196 ? -1.647 23.891 23.781 1 82.81 196 PRO B N 1
ATOM 3781 C CA . PRO B 1 196 ? -2.676 24.656 24.484 1 82.81 196 PRO B CA 1
ATOM 3782 C C . PRO B 1 196 ? -2.443 24.703 26 1 82.81 196 PRO B C 1
ATOM 3784 O O . PRO B 1 196 ? -1.77 23.828 26.547 1 82.81 196 PRO B O 1
ATOM 3787 N N . SER B 1 197 ? -2.955 25.797 26.625 1 74.31 197 SER B N 1
ATOM 3788 C CA . SER B 1 197 ? -2.857 25.938 28.078 1 74.31 197 SER B CA 1
ATOM 3789 C C . SER B 1 197 ? -3.869 25.031 28.781 1 74.31 197 SER B C 1
ATOM 3791 O O . SER B 1 197 ? -3.604 24.531 29.875 1 74.31 197 SER B O 1
ATOM 3793 N N . GLU B 1 198 ? -5.141 24.844 28.219 1 72.62 198 GLU B N 1
ATOM 3794 C CA . GLU B 1 198 ? -6.195 24.078 28.875 1 72.62 198 GLU B CA 1
ATOM 3795 C C . GLU B 1 198 ? -6.52 22.797 28.094 1 72.62 198 GLU B C 1
ATOM 3797 O O . GLU B 1 198 ? -6.051 22.625 26.969 1 72.62 198 GLU B O 1
ATOM 3802 N N . ASN B 1 199 ? -7.145 21.906 28.828 1 65.12 199 ASN B N 1
ATOM 3803 C CA . ASN B 1 199 ? -7.582 20.609 28.297 1 65.12 199 ASN B CA 1
ATOM 3804 C C . ASN B 1 199 ? -8.617 20.781 27.188 1 65.12 199 ASN B C 1
ATOM 3806 O O . ASN B 1 199 ? -9.82 20.781 27.453 1 65.12 199 ASN B O 1
ATOM 3810 N N . ARG B 1 200 ? -8.109 21.016 26.062 1 81.69 200 ARG B N 1
ATOM 3811 C CA . ARG B 1 200 ? -9.039 21.359 25 1 81.69 200 ARG B CA 1
ATOM 3812 C C . ARG B 1 200 ? -8.961 20.344 23.859 1 81.69 200 ARG B C 1
ATOM 3814 O O . ARG B 1 200 ? -9.375 20.641 22.734 1 81.69 200 ARG B O 1
ATOM 3821 N N . LEU B 1 201 ? -8.43 19.109 24.188 1 91.31 201 LEU B N 1
ATOM 3822 C CA . LEU B 1 201 ? -8.273 18.188 23.062 1 91.31 201 LEU B CA 1
ATOM 3823 C C . LEU B 1 201 ? -9.211 16.984 23.203 1 91.31 201 LEU B C 1
ATOM 3825 O O . LEU B 1 201 ? -9 15.953 22.578 1 91.31 201 LEU B O 1
ATOM 3829 N N . ASN B 1 202 ? -10.281 17.172 24 1 90.88 202 ASN B N 1
ATOM 3830 C CA . ASN B 1 202 ? -11.258 16.109 24.156 1 90.88 202 ASN B CA 1
ATOM 3831 C C . ASN B 1 202 ? -11.961 15.789 22.844 1 90.88 202 ASN B C 1
ATOM 3833 O O . ASN B 1 202 ? -12.328 16.688 22.094 1 90.88 202 ASN B O 1
ATOM 3837 N N . GLY B 1 203 ? -12.07 14.531 22.594 1 92.62 203 GLY B N 1
ATOM 3838 C CA . GLY B 1 203 ? -12.781 14.094 21.406 1 92.62 203 GLY B CA 1
ATOM 3839 C C . GLY B 1 203 ? -11.875 13.922 20.203 1 92.62 203 GLY B C 1
ATOM 3840 O O . GLY B 1 203 ? -12.32 13.5 19.141 1 92.62 203 GLY B O 1
ATOM 3841 N N . ILE B 1 204 ? -10.625 14.203 20.375 1 95.88 204 ILE B N 1
ATOM 3842 C CA . ILE B 1 204 ? -9.656 14.086 19.297 1 95.88 204 ILE B CA 1
ATOM 3843 C C . ILE B 1 204 ? -8.836 12.812 19.469 1 95.88 204 ILE B C 1
ATOM 3845 O O . ILE B 1 204 ? -8.375 12.508 20.578 1 95.88 204 ILE B O 1
ATOM 3849 N N . ASP B 1 205 ? -8.719 12.023 18.406 1 97.94 205 ASP B N 1
ATOM 3850 C CA . ASP B 1 205 ? -7.871 10.836 18.375 1 97.94 205 ASP B CA 1
ATOM 3851 C C . ASP B 1 205 ? -6.547 11.109 17.672 1 97.94 205 ASP B C 1
ATOM 3853 O O . ASP B 1 205 ? -6.523 11.703 16.594 1 97.94 205 ASP B O 1
ATOM 3857 N N . VAL B 1 206 ? -5.469 10.711 18.344 1 98.31 206 VAL B N 1
ATOM 3858 C CA . VAL B 1 206 ? -4.152 10.883 17.75 1 98.31 206 VAL B CA 1
ATOM 3859 C C . VAL B 1 206 ? -3.377 9.57 17.812 1 98.31 206 VAL B C 1
ATOM 3861 O O . VAL B 1 206 ? -3.104 9.047 18.891 1 98.31 206 VAL B O 1
ATOM 3864 N N . CYS B 1 207 ? -3.086 9.031 16.656 1 98.25 207 CYS B N 1
ATOM 3865 C CA . CYS B 1 207 ? -2.162 7.906 16.547 1 98.25 207 CYS B CA 1
ATOM 3866 C C . CYS B 1 207 ? -0.777 8.375 16.125 1 98.25 207 CYS B C 1
ATOM 3868 O O . CYS B 1 207 ? -0.592 8.82 14.984 1 98.25 207 CYS B O 1
ATOM 3870 N N . LEU B 1 208 ? 0.131 8.289 17.047 1 98 208 LEU B N 1
ATOM 3871 C CA . LEU B 1 208 ? 1.515 8.664 16.766 1 98 208 LEU B CA 1
ATOM 3872 C C . LEU B 1 208 ? 2.393 7.418 16.641 1 98 208 LEU B C 1
ATOM 3874 O O . LEU B 1 208 ? 2.354 6.535 17.5 1 98 208 LEU B O 1
ATOM 3878 N N . ASN B 1 209 ? 3.168 7.359 15.516 1 96.88 209 ASN B N 1
ATOM 3879 C CA . ASN B 1 209 ? 3.994 6.191 15.242 1 96.88 209 ASN B CA 1
ATOM 3880 C C . ASN B 1 209 ? 5.434 6.586 14.914 1 96.88 209 ASN B C 1
ATOM 3882 O O . ASN B 1 209 ? 5.684 7.695 14.438 1 96.88 209 ASN B O 1
ATOM 3886 N N . ILE B 1 210 ? 6.328 5.656 15.258 1 97.12 210 ILE B N 1
ATOM 3887 C CA . ILE B 1 210 ? 7.727 5.824 14.883 1 97.12 210 ILE B CA 1
ATOM 3888 C C . ILE B 1 210 ? 8.32 4.473 14.484 1 97.12 210 ILE B C 1
ATOM 3890 O O . ILE B 1 210 ? 7.707 3.428 14.711 1 97.12 210 ILE B O 1
ATOM 3894 N N . GLY B 1 211 ? 9.398 4.551 13.773 1 96.19 211 GLY B N 1
ATOM 3895 C CA . GLY B 1 211 ? 10.219 3.361 13.586 1 96.19 211 GLY B CA 1
ATOM 3896 C C . GLY B 1 211 ? 11.25 3.174 14.68 1 96.19 211 GLY B C 1
ATOM 3897 O O . GLY B 1 211 ? 11.891 4.137 15.109 1 96.19 211 GLY B O 1
ATOM 3898 N N . ALA B 1 212 ? 11.445 1.947 15.062 1 94 212 ALA B N 1
ATOM 3899 C CA . ALA B 1 212 ? 12.375 1.642 16.156 1 94 212 ALA B CA 1
ATOM 3900 C C . ALA B 1 212 ? 13.797 2.062 15.805 1 94 212 ALA B C 1
ATOM 3902 O O . ALA B 1 212 ? 14.57 2.453 16.672 1 94 212 ALA B O 1
ATOM 3903 N N . LEU B 1 213 ? 14.133 2.051 14.547 1 90.25 213 LEU B N 1
ATOM 3904 C CA . LEU B 1 213 ? 15.484 2.367 14.109 1 90.25 213 LEU B CA 1
ATOM 3905 C C . LEU B 1 213 ? 15.711 3.875 14.094 1 90.25 213 LEU B C 1
ATOM 3907 O O . LEU B 1 213 ? 16.828 4.336 13.828 1 90.25 213 LEU B O 1
ATOM 3911 N N . GLU B 1 214 ? 14.688 4.605 14.414 1 91.69 214 GLU B N 1
ATOM 3912 C CA . GLU B 1 214 ? 14.836 6.055 14.547 1 91.69 214 GLU B CA 1
ATOM 3913 C C . GLU B 1 214 ? 15.406 6.422 15.914 1 91.69 214 GLU B C 1
ATOM 3915 O O . GLU B 1 214 ? 15.781 7.574 16.141 1 91.69 214 GLU B O 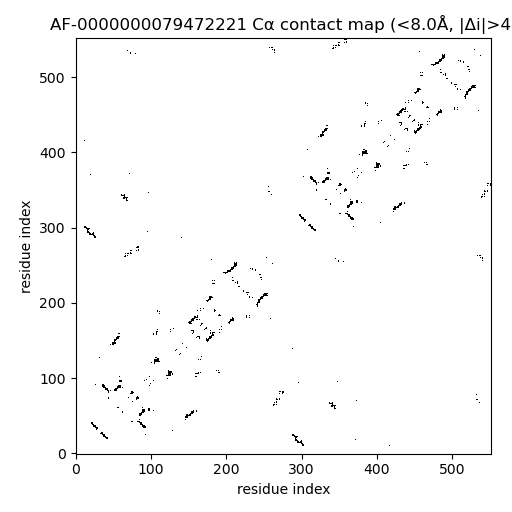1
ATOM 3920 N N . ARG B 1 215 ? 15.336 5.414 16.844 1 85.81 215 ARG B N 1
ATOM 3921 C CA . ARG B 1 215 ? 15.906 5.652 18.172 1 85.81 215 ARG B CA 1
ATOM 3922 C C . ARG B 1 215 ? 17.438 5.699 18.109 1 85.81 215 ARG B C 1
ATOM 3924 O O . ARG B 1 215 ? 18.062 6.453 18.844 1 85.81 215 ARG B O 1
ATOM 3931 N N . ARG B 1 216 ? 18.047 4.824 17.234 1 68.81 216 ARG B N 1
ATOM 3932 C CA . ARG B 1 216 ? 19.453 4.465 17.328 1 68.81 216 ARG B CA 1
ATOM 3933 C C . ARG B 1 216 ? 20.344 5.684 17.141 1 68.81 216 ARG B C 1
ATOM 3935 O O . ARG B 1 216 ? 20.031 6.57 16.344 1 68.81 216 ARG B O 1
ATOM 3942 N N . SER B 1 217 ? 21.156 5.879 18.141 1 62.81 217 SER B N 1
ATOM 3943 C CA . SER B 1 217 ? 21.922 7.055 18.547 1 62.81 217 SER B CA 1
ATOM 3944 C C . SER B 1 217 ? 23.312 7.047 17.938 1 62.81 217 SER B C 1
ATOM 3946 O O . SER B 1 217 ? 24.109 7.965 18.156 1 62.81 217 SER B O 1
ATOM 3948 N N . ASP B 1 218 ? 23.594 6.094 17.031 1 65.56 218 ASP B N 1
ATOM 3949 C CA . ASP B 1 218 ? 25.031 6.156 16.734 1 65.56 218 ASP B CA 1
ATOM 3950 C C . ASP B 1 218 ? 25.328 7.293 15.758 1 65.56 218 ASP B C 1
ATOM 3952 O O . ASP B 1 218 ? 26.469 7.48 15.352 1 65.56 218 ASP B O 1
ATOM 3956 N N . CYS B 1 219 ? 24.297 8.055 15.422 1 67.5 219 CYS B N 1
ATOM 3957 C CA . CYS B 1 219 ? 24.516 9.18 14.516 1 67.5 219 CYS B CA 1
ATOM 3958 C C . CYS B 1 219 ? 24.141 10.492 15.188 1 67.5 219 CYS B C 1
ATOM 3960 O O . CYS B 1 219 ? 23.078 10.609 15.812 1 67.5 219 CYS B O 1
ATOM 3962 N N . LYS B 1 220 ? 25.125 11.375 15.25 1 70 220 LYS B N 1
ATOM 3963 C CA . LYS B 1 220 ? 24.953 12.672 15.906 1 70 220 LYS B CA 1
ATOM 3964 C C . LYS B 1 220 ? 23.656 13.344 15.461 1 70 220 LYS B C 1
ATOM 3966 O O . LYS B 1 220 ? 22.922 13.891 16.281 1 70 220 LYS B O 1
ATOM 3971 N N . ARG B 1 221 ? 23.375 13.234 14.172 1 70.38 221 ARG B N 1
ATOM 3972 C CA . ARG B 1 221 ? 22.172 13.859 13.656 1 70.38 221 ARG B CA 1
ATOM 3973 C C . ARG B 1 221 ? 20.922 13.242 14.273 1 70.38 221 ARG B C 1
ATOM 3975 O O . ARG B 1 221 ? 19.984 13.961 14.633 1 70.38 221 ARG B O 1
ATOM 3982 N N . ARG B 1 222 ? 20.922 12 14.398 1 73.81 222 ARG B N 1
ATOM 3983 C CA . ARG B 1 222 ? 19.781 11.297 14.977 1 73.81 222 ARG B CA 1
ATOM 3984 C C . ARG B 1 222 ? 19.641 11.594 16.469 1 73.81 222 ARG B C 1
ATOM 3986 O O . ARG B 1 222 ? 18.531 11.703 16.984 1 73.81 222 ARG B O 1
ATOM 3993 N N . GLU B 1 223 ? 20.734 11.766 16.984 1 73.44 223 GLU B N 1
ATOM 3994 C CA . GLU B 1 223 ? 20.734 12.125 18.406 1 73.44 223 GLU B CA 1
ATOM 3995 C C . GLU B 1 223 ? 20.141 13.516 18.625 1 73.44 223 GLU B C 1
ATOM 3997 O O . GLU B 1 223 ? 19.344 13.719 19.547 1 73.44 223 GLU B O 1
ATOM 4002 N N . GLU B 1 224 ? 20.5 14.32 17.797 1 77.25 224 GLU B N 1
ATOM 4003 C CA . GLU B 1 224 ? 20.016 15.695 17.922 1 77.25 224 GLU B CA 1
ATOM 4004 C C . GLU B 1 224 ? 18.516 15.789 17.641 1 77.25 224 GLU B C 1
ATOM 4006 O O . GLU B 1 224 ? 17.812 16.562 18.297 1 77.25 224 GLU B O 1
ATOM 4011 N N . ARG B 1 225 ? 18.062 14.984 16.781 1 81.81 225 ARG B N 1
ATOM 4012 C CA . ARG B 1 225 ? 16.656 15.055 16.391 1 81.81 225 ARG B CA 1
ATOM 4013 C C . ARG B 1 225 ? 15.789 14.297 17.391 1 81.81 225 ARG B C 1
ATOM 4015 O O . ARG B 1 225 ? 14.609 14.633 17.578 1 81.81 225 ARG B O 1
ATOM 4022 N N . ASP B 1 226 ? 16.344 13.383 18.016 1 88.94 226 ASP B N 1
ATOM 4023 C CA . ASP B 1 226 ? 15.672 12.602 19.047 1 88.94 226 ASP B CA 1
ATOM 4024 C C . ASP B 1 226 ? 14.211 12.336 18.672 1 88.94 226 ASP B C 1
ATOM 4026 O O . ASP B 1 226 ? 13.305 12.648 19.438 1 88.94 226 ASP B O 1
ATOM 4030 N N . MET B 1 227 ? 13.984 11.742 17.469 1 90.81 227 MET B N 1
ATOM 4031 C CA . MET B 1 227 ? 12.648 11.508 16.922 1 90.81 227 MET B CA 1
ATOM 4032 C C . MET B 1 227 ? 11.789 10.719 17.906 1 90.81 227 MET B C 1
ATOM 4034 O O . MET B 1 227 ? 10.648 11.102 18.188 1 90.81 227 MET B O 1
ATOM 4038 N N . ALA B 1 228 ? 12.383 9.68 18.453 1 91.94 228 ALA B N 1
ATOM 4039 C CA . ALA B 1 228 ? 11.633 8.797 19.344 1 91.94 228 ALA B CA 1
ATOM 4040 C C . ALA B 1 228 ? 11.312 9.5 20.656 1 91.94 228 ALA B C 1
ATOM 4042 O O . ALA B 1 228 ? 10.156 9.516 21.094 1 91.94 228 ALA B O 1
ATOM 4043 N N . GLY B 1 229 ? 12.32 10.141 21.281 1 93.5 229 GLY B N 1
ATOM 4044 C CA . GLY B 1 229 ? 12.102 10.836 22.547 1 93.5 229 GLY B CA 1
ATOM 4045 C C . GLY B 1 229 ? 11.109 11.969 22.438 1 93.5 229 GLY B C 1
ATOM 4046 O O . GLY B 1 229 ? 10.242 12.125 23.297 1 93.5 229 GLY B O 1
ATOM 4047 N N . LEU B 1 230 ? 11.164 12.703 21.422 1 95.44 230 LEU B N 1
ATOM 4048 C CA . LEU B 1 230 ? 10.25 13.82 21.234 1 95.44 230 LEU B CA 1
ATOM 4049 C C . LEU B 1 230 ? 8.836 13.328 20.953 1 95.44 230 LEU B C 1
ATOM 4051 O O . LEU B 1 230 ? 7.863 13.938 21.406 1 95.44 230 LEU B O 1
ATOM 4055 N N . SER B 1 231 ? 8.688 12.242 20.219 1 96.62 231 SER B N 1
ATOM 4056 C CA . SER B 1 231 ? 7.371 11.664 19.984 1 96.62 231 SER B CA 1
ATOM 4057 C C . SER B 1 231 ? 6.738 11.172 21.281 1 96.62 231 SER B C 1
ATOM 4059 O O . SER B 1 231 ? 5.551 11.398 21.516 1 96.62 231 SER B O 1
ATOM 4061 N N . GLU B 1 232 ? 7.547 10.555 22.109 1 95.94 232 GLU B N 1
ATOM 4062 C CA . GLU B 1 232 ? 7.047 10.07 23.391 1 95.94 232 GLU B CA 1
ATOM 4063 C C . GLU B 1 232 ? 6.605 11.227 24.281 1 95.94 232 GLU B C 1
ATOM 4065 O O . GLU B 1 232 ? 5.578 11.148 24.953 1 95.94 232 GLU B O 1
ATOM 4070 N N . ARG B 1 233 ? 7.367 12.266 24.281 1 95.38 233 ARG B N 1
ATOM 4071 C CA . ARG B 1 233 ? 7 13.445 25.062 1 95.38 233 ARG B CA 1
ATOM 4072 C C . ARG B 1 233 ? 5.719 14.07 24.531 1 95.38 233 ARG B C 1
ATOM 4074 O O . ARG B 1 233 ? 4.859 14.5 25.297 1 95.38 233 ARG B O 1
ATOM 4081 N N . MET B 1 234 ? 5.594 14.109 23.25 1 97.12 234 MET B N 1
ATOM 4082 C CA . MET B 1 234 ? 4.387 14.648 22.625 1 97.12 234 MET B CA 1
ATOM 4083 C C . MET B 1 234 ? 3.164 13.82 23 1 97.12 234 MET B C 1
ATOM 4085 O O . MET B 1 234 ? 2.107 14.367 23.312 1 97.12 234 MET B O 1
ATOM 4089 N N . VAL B 1 235 ? 3.318 12.508 22.984 1 97.06 235 VAL B N 1
ATOM 4090 C CA . VAL B 1 235 ? 2.244 11.594 23.359 1 97.06 235 VAL B CA 1
ATOM 4091 C C . VAL B 1 235 ? 1.775 11.922 24.781 1 97.06 235 VAL B C 1
ATOM 4093 O O . VAL B 1 235 ? 0.575 12.055 25.031 1 97.06 235 VAL B O 1
ATOM 4096 N N . ALA B 1 236 ? 2.709 12.109 25.672 1 95.31 236 ALA B N 1
ATOM 4097 C CA . ALA B 1 236 ? 2.396 12.414 27.062 1 95.31 236 ALA B CA 1
ATOM 4098 C C . ALA B 1 236 ? 1.665 13.75 27.188 1 95.31 236 ALA B C 1
ATOM 4100 O O . ALA B 1 236 ? 0.685 13.859 27.922 1 95.31 236 ALA B O 1
ATOM 4101 N N . GLU B 1 237 ? 2.109 14.703 26.438 1 94.56 237 GLU B N 1
ATOM 4102 C CA . GLU B 1 237 ? 1.502 16.031 26.484 1 94.56 237 GLU B CA 1
ATOM 4103 C C . GLU B 1 237 ? 0.079 16 25.938 1 94.56 237 GLU B C 1
ATOM 4105 O O . GLU B 1 237 ? -0.831 16.594 26.531 1 94.56 237 GLU B O 1
ATOM 4110 N N . LEU B 1 238 ? -0.117 15.32 24.828 1 96.44 238 LEU B N 1
ATOM 4111 C CA . LEU B 1 238 ? -1.44 15.234 24.219 1 96.44 238 LEU B CA 1
ATOM 4112 C C . LEU B 1 238 ? -2.416 14.516 25.141 1 96.44 238 LEU B C 1
ATOM 4114 O O . LEU B 1 238 ? -3.564 14.938 25.281 1 96.44 238 LEU B O 1
ATOM 4118 N N . ASP B 1 239 ? -1.897 13.469 25.75 1 94.81 239 ASP B N 1
ATOM 4119 C CA . ASP B 1 239 ? -2.721 12.719 26.688 1 94.81 239 ASP B CA 1
ATOM 4120 C C . ASP B 1 239 ? -3.127 13.586 27.875 1 94.81 239 ASP B C 1
ATOM 4122 O O . ASP B 1 239 ? -4.289 13.586 28.281 1 94.81 239 ASP B O 1
ATOM 4126 N N . LYS B 1 240 ? -2.191 14.32 28.375 1 92.81 240 LYS B N 1
ATOM 4127 C CA . LYS B 1 240 ? -2.434 15.219 29.5 1 92.81 240 LYS B CA 1
ATOM 4128 C C . LYS B 1 240 ? -3.516 16.234 29.172 1 92.81 240 LYS B C 1
ATOM 4130 O O . LYS B 1 240 ? -4.273 16.656 30.047 1 92.81 240 LYS B O 1
ATOM 4135 N N . HIS B 1 241 ? -3.619 16.562 27.938 1 93.38 241 HIS B N 1
ATOM 4136 C CA . HIS B 1 241 ? -4.551 17.609 27.531 1 93.38 241 HIS B CA 1
ATOM 4137 C C . HIS B 1 241 ? -5.859 17.016 27.016 1 93.38 241 HIS B C 1
ATOM 4139 O O . HIS B 1 241 ? -6.68 17.719 26.422 1 93.38 241 HIS B O 1
ATOM 4145 N N . GLY B 1 242 ? -6.012 15.664 27.094 1 93.25 242 GLY B N 1
ATOM 4146 C CA . GLY B 1 242 ? -7.332 15.07 26.953 1 93.25 242 GLY B CA 1
ATOM 4147 C C . GLY B 1 242 ? -7.496 14.289 25.656 1 93.25 242 GLY B C 1
ATOM 4148 O O . GLY B 1 242 ? -8.523 13.648 25.453 1 93.25 242 GLY B O 1
ATOM 4149 N N . ALA B 1 243 ? -6.512 14.336 24.75 1 95.56 243 ALA B N 1
ATOM 4150 C CA . ALA B 1 243 ? -6.617 13.57 23.5 1 95.56 243 ALA B CA 1
ATOM 4151 C C . ALA B 1 243 ? -6.566 12.07 23.766 1 95.56 243 ALA B C 1
ATOM 4153 O O . ALA B 1 243 ? -5.938 11.625 24.734 1 95.56 243 ALA B O 1
ATOM 4154 N N . ALA B 1 244 ? -7.324 11.336 23.016 1 96.94 244 ALA B N 1
ATOM 4155 C CA . ALA B 1 244 ? -7.117 9.891 22.984 1 96.94 244 ALA B CA 1
ATOM 4156 C C . ALA B 1 244 ? -5.902 9.523 22.141 1 96.94 244 ALA B C 1
ATOM 4158 O O . ALA B 1 244 ? -5.957 9.586 20.906 1 96.94 244 ALA B O 1
ATOM 4159 N N . VAL B 1 245 ? -4.801 9.094 22.781 1 97.38 245 VAL B N 1
ATOM 4160 C CA . VAL B 1 245 ? -3.539 8.93 22.062 1 97.38 245 VAL B CA 1
ATOM 4161 C C . VAL B 1 245 ? -3.154 7.453 22.016 1 97.38 245 VAL B C 1
ATOM 4163 O O . VAL B 1 245 ? -3.25 6.75 23.031 1 97.38 245 VAL B O 1
ATOM 4166 N N . PHE B 1 246 ? -2.795 7.055 20.812 1 95.62 246 PHE B N 1
ATOM 4167 C CA . PHE B 1 246 ? -2.209 5.738 20.578 1 95.62 246 PHE B CA 1
ATOM 4168 C C . PHE B 1 246 ? -0.797 5.863 20.031 1 95.62 246 PHE B C 1
ATOM 4170 O O . PHE B 1 246 ? -0.572 6.582 19.047 1 95.62 246 PHE B O 1
ATOM 4177 N N . PHE B 1 247 ? 0.144 5.238 20.719 1 97.06 247 PHE B N 1
ATOM 4178 C CA . PHE B 1 247 ? 1.535 5.27 20.281 1 97.06 247 PHE B CA 1
ATOM 4179 C C . PHE B 1 247 ? 1.988 3.887 19.828 1 97.06 247 PHE B C 1
ATOM 4181 O O . PHE B 1 247 ? 1.73 2.889 20.5 1 97.06 247 PHE B O 1
ATOM 4188 N N . ARG B 1 248 ? 2.646 3.848 18.672 1 95.75 248 ARG B N 1
ATOM 4189 C CA . ARG B 1 248 ? 3.141 2.576 18.172 1 95.75 248 ARG B CA 1
ATOM 4190 C C . ARG B 1 248 ? 4.555 2.721 17.609 1 95.75 248 ARG B C 1
ATOM 4192 O O . ARG B 1 248 ? 4.863 3.701 16.938 1 95.75 248 ARG B O 1
ATOM 4199 N N . GLU B 1 249 ? 5.34 1.757 17.984 1 96.19 249 GLU B N 1
ATOM 4200 C CA . GLU B 1 249 ? 6.684 1.63 17.422 1 96.19 249 GLU B CA 1
ATOM 4201 C C . GLU B 1 249 ? 6.801 0.389 16.547 1 96.19 249 GLU B C 1
ATOM 4203 O O . GLU B 1 249 ? 6.441 -0.712 16.969 1 96.19 249 GLU B O 1
ATOM 4208 N N . TYR B 1 250 ? 7.176 0.519 15.32 1 95.25 250 TYR B N 1
ATOM 4209 C CA . TYR B 1 250 ? 7.336 -0.597 14.398 1 95.25 250 TYR B CA 1
ATOM 4210 C C . TYR B 1 250 ? 8.766 -1.128 14.43 1 95.25 250 TYR B C 1
ATOM 4212 O O . TYR B 1 250 ? 9.711 -0.4 14.125 1 95.25 250 TYR B O 1
ATOM 4220 N N . PRO B 1 251 ? 8.789 -2.438 14.625 1 90.81 251 PRO B N 1
ATOM 4221 C CA . PRO B 1 251 ? 10.133 -3.012 14.688 1 90.81 251 PRO B CA 1
ATOM 4222 C C . PRO B 1 251 ? 10.836 -3.02 13.328 1 90.81 251 PRO B C 1
ATOM 4224 O O . PRO B 1 251 ? 10.18 -3.146 12.289 1 90.81 251 PRO B O 1
ATOM 4227 N N . ASN B 1 252 ? 12.023 -2.811 13.133 1 85.88 252 ASN B N 1
ATOM 4228 C CA . ASN B 1 252 ? 12.883 -2.867 11.961 1 85.88 252 ASN B CA 1
ATOM 4229 C C . ASN B 1 252 ? 12.555 -1.757 10.961 1 85.88 252 ASN B C 1
ATOM 4231 O O . ASN B 1 252 ? 12.883 -1.862 9.781 1 85.88 252 ASN B O 1
ATOM 4235 N N . ALA B 1 253 ? 11.789 -0.772 11.461 1 94.06 253 ALA B N 1
ATOM 4236 C CA . ALA B 1 253 ? 11.43 0.336 10.578 1 94.06 253 ALA B CA 1
ATOM 4237 C C . ALA B 1 253 ? 12.289 1.564 10.867 1 94.06 253 ALA B C 1
ATOM 4239 O O . ALA B 1 253 ? 12.617 1.84 12.023 1 94.06 253 ALA B O 1
ATOM 4240 N N . ASN B 1 254 ? 12.703 2.211 9.836 1 92.12 254 ASN B N 1
ATOM 4241 C CA . ASN B 1 254 ? 13.406 3.49 9.898 1 92.12 254 ASN B CA 1
ATOM 4242 C C . ASN B 1 254 ? 12.523 4.633 9.406 1 92.12 254 ASN B C 1
ATOM 4244 O O . ASN B 1 254 ? 11.344 4.434 9.109 1 92.12 254 ASN B O 1
ATOM 4248 N N . HIS B 1 255 ? 13.078 5.844 9.359 1 92.75 255 HIS B N 1
ATOM 4249 C CA . HIS B 1 255 ? 12.297 7.027 9.016 1 92.75 255 HIS B CA 1
ATOM 4250 C C . HIS B 1 255 ? 11.688 6.902 7.629 1 92.75 255 HIS B C 1
ATOM 4252 O O . HIS B 1 255 ? 10.578 7.387 7.387 1 92.75 255 HIS B O 1
ATOM 4258 N N . GLY B 1 256 ? 12.375 6.199 6.77 1 92.94 256 GLY B N 1
ATOM 4259 C CA . GLY B 1 256 ? 11.945 6.129 5.383 1 92.94 256 GLY B CA 1
ATOM 4260 C C . GLY B 1 256 ? 10.859 5.098 5.148 1 92.94 256 GLY B C 1
ATOM 4261 O O . GLY B 1 256 ? 9.961 5.309 4.328 1 92.94 256 GLY B O 1
ATOM 4262 N N . ASN B 1 257 ? 10.852 3.957 5.875 1 95.38 257 ASN B N 1
ATOM 4263 C CA . ASN B 1 257 ? 9.93 2.885 5.535 1 95.38 257 ASN B CA 1
ATOM 4264 C C . ASN B 1 257 ? 8.812 2.762 6.566 1 95.38 257 ASN B C 1
ATOM 4266 O O . ASN B 1 257 ? 7.812 2.078 6.332 1 95.38 257 ASN B O 1
ATOM 4270 N N . VAL B 1 258 ? 8.859 3.488 7.672 1 96.88 258 VAL B N 1
ATOM 4271 C CA . VAL B 1 258 ? 7.902 3.332 8.766 1 96.88 258 VAL B CA 1
ATOM 4272 C C . VAL B 1 258 ? 6.508 3.736 8.289 1 96.88 258 VAL B C 1
ATOM 4274 O O . VAL B 1 258 ? 5.512 3.123 8.688 1 96.88 258 VAL B O 1
ATOM 4277 N N . PRO B 1 259 ? 6.352 4.77 7.449 1 97.81 259 PRO B N 1
ATOM 4278 C CA . PRO B 1 259 ? 4.977 5.074 7.043 1 97.81 259 PRO B CA 1
ATOM 4279 C C . PRO B 1 259 ? 4.305 3.914 6.312 1 97.81 259 PRO B C 1
ATOM 4281 O O . PRO B 1 259 ? 3.096 3.709 6.453 1 97.81 259 PRO B O 1
ATOM 4284 N N . PHE B 1 260 ? 5.055 3.119 5.609 1 97.75 260 PHE B N 1
ATOM 4285 C CA . PHE B 1 260 ? 4.477 2.027 4.836 1 97.75 260 PHE B CA 1
ATOM 4286 C C . PHE B 1 260 ? 4.137 0.846 5.734 1 97.75 260 PHE B C 1
ATOM 4288 O O . PHE B 1 260 ? 3.189 0.106 5.465 1 97.75 260 PHE B O 1
ATOM 4295 N N . HIS B 1 261 ? 4.863 0.677 6.805 1 96.75 261 HIS B N 1
ATOM 4296 C CA . HIS B 1 261 ? 4.512 -0.333 7.797 1 96.75 261 HIS B CA 1
ATOM 4297 C C . HIS B 1 261 ? 3.229 0.042 8.531 1 96.75 261 HIS B C 1
ATOM 4299 O O . HIS B 1 261 ? 2.527 -0.83 9.055 1 96.75 261 HIS B O 1
ATOM 4305 N N . SER B 1 262 ? 2.889 1.3 8.484 1 97.5 262 SER B N 1
ATOM 4306 C CA . SER B 1 262 ? 1.779 1.781 9.305 1 97.5 262 SER B CA 1
ATOM 4307 C C . SER B 1 262 ? 0.488 1.854 8.492 1 97.5 262 SER B C 1
ATOM 4309 O O . SER B 1 262 ? -0.592 2.053 9.055 1 97.5 262 SER B O 1
ATOM 4311 N N . LEU B 1 263 ? 0.518 1.685 7.184 1 98.12 263 LEU B N 1
ATOM 4312 C CA . LEU B 1 263 ? -0.62 1.945 6.309 1 98.12 263 LEU B CA 1
ATOM 4313 C C . LEU B 1 263 ? -1.813 1.079 6.695 1 98.12 263 LEU B C 1
ATOM 4315 O O . LEU B 1 263 ? -2.928 1.583 6.852 1 98.12 263 LEU B O 1
ATOM 4319 N N . THR B 1 264 ? -1.544 -0.194 6.828 1 97.62 264 THR B N 1
ATOM 4320 C CA . THR B 1 264 ? -2.641 -1.118 7.09 1 97.62 264 THR B CA 1
ATOM 4321 C C . THR B 1 264 ? -3.26 -0.852 8.461 1 97.62 264 THR B C 1
ATOM 4323 O O . THR B 1 264 ? -4.48 -0.924 8.617 1 97.62 264 THR B O 1
ATOM 4326 N N . ASP B 1 265 ? -2.422 -0.513 9.445 1 97.31 265 ASP B N 1
ATOM 4327 C CA . ASP B 1 265 ? -2.934 -0.168 10.773 1 97.31 265 ASP B CA 1
ATOM 4328 C C . ASP B 1 265 ? -3.803 1.086 10.711 1 97.31 265 ASP B C 1
ATOM 4330 O O . ASP B 1 265 ? -4.816 1.178 11.414 1 97.31 265 ASP B O 1
ATOM 4334 N N . CYS B 1 266 ? -3.402 2.023 9.914 1 98.44 266 CYS B N 1
ATOM 4335 C CA . CYS B 1 266 ? -4.211 3.221 9.719 1 98.44 266 CYS B CA 1
ATOM 4336 C C . CYS B 1 266 ? -5.586 2.867 9.164 1 98.44 266 CYS B C 1
ATOM 4338 O O . CYS B 1 266 ? -6.605 3.311 9.695 1 98.44 266 CYS B O 1
ATOM 4340 N N . VAL B 1 267 ? -5.625 2.006 8.172 1 98.38 267 VAL B N 1
ATOM 4341 C CA . VAL B 1 267 ? -6.871 1.622 7.516 1 98.38 267 VAL B CA 1
ATOM 4342 C C . VAL B 1 267 ? -7.754 0.852 8.492 1 98.38 267 VAL B C 1
ATOM 4344 O O . VAL B 1 267 ? -8.961 1.097 8.57 1 98.38 267 VAL B O 1
ATOM 4347 N N . GLU B 1 268 ? -7.137 -0.039 9.258 1 96.88 268 GLU B N 1
ATOM 4348 C CA . GLU B 1 268 ? -7.902 -0.821 10.227 1 96.88 268 GLU B CA 1
ATOM 4349 C C . GLU B 1 268 ? -8.5 0.071 11.312 1 96.88 268 GLU B C 1
ATOM 4351 O O . GLU B 1 268 ? -9.633 -0.134 11.734 1 96.88 268 GLU B O 1
ATOM 4356 N N . TYR B 1 269 ? -7.734 1.044 11.773 1 97.56 269 TYR B N 1
ATOM 4357 C CA . TYR B 1 269 ? -8.219 1.999 12.758 1 97.56 269 TYR B CA 1
ATOM 4358 C C . TYR B 1 269 ? -9.438 2.756 12.242 1 97.56 269 TYR B C 1
ATOM 4360 O O . TYR B 1 269 ? -10.461 2.85 12.922 1 97.56 269 TYR B O 1
ATOM 4368 N N . LEU B 1 270 ? -9.359 3.254 11.016 1 98.38 270 LEU B N 1
ATOM 4369 C CA . LEU B 1 270 ? -10.445 4.039 10.43 1 98.38 270 LEU B CA 1
ATOM 4370 C C . LEU B 1 270 ? -11.648 3.156 10.133 1 98.38 270 LEU B C 1
ATOM 4372 O O . LEU B 1 270 ? -12.797 3.594 10.273 1 98.38 270 LEU B O 1
ATOM 4376 N N . ARG B 1 271 ? -11.352 1.939 9.633 1 97.25 271 ARG B N 1
ATOM 4377 C CA . ARG B 1 271 ? -12.422 0.989 9.375 1 97.25 271 ARG B CA 1
ATOM 4378 C C . ARG B 1 271 ? -13.281 0.778 10.625 1 97.25 271 ARG B C 1
ATOM 4380 O O . ARG B 1 271 ? -14.508 0.802 10.555 1 97.25 271 ARG B O 1
ATOM 4387 N N . LYS B 1 272 ? -12.648 0.6 11.766 1 95.94 272 LYS B N 1
ATOM 4388 C CA . LYS B 1 272 ? -13.359 0.413 13.023 1 95.94 272 LYS B CA 1
ATOM 4389 C C . LYS B 1 272 ? -14.117 1.676 13.414 1 95.94 272 LYS B C 1
ATOM 4391 O O . LYS B 1 272 ? -15.281 1.604 13.836 1 95.94 272 LYS B O 1
ATOM 4396 N N . ALA B 1 273 ? -13.531 2.814 13.242 1 97 273 ALA B N 1
ATOM 4397 C CA . ALA B 1 273 ? -14.117 4.09 13.648 1 97 273 ALA B CA 1
ATOM 4398 C C . ALA B 1 273 ? -15.344 4.422 12.797 1 97 273 ALA B C 1
ATOM 4400 O O . ALA B 1 273 ? -16.281 5.055 13.281 1 97 273 ALA B O 1
ATOM 4401 N N . TRP B 1 274 ? -15.32 3.92 11.516 1 97.25 274 TRP B N 1
ATOM 4402 C CA . TRP B 1 274 ? -16.344 4.371 10.578 1 97.25 274 TRP B CA 1
ATOM 4403 C C . TRP B 1 274 ? -17.297 3.236 10.234 1 97.25 274 TRP B C 1
ATOM 4405 O O . TRP B 1 274 ? -18.078 3.34 9.281 1 97.25 274 TRP B O 1
ATOM 4415 N N . GLN B 1 275 ? -17.188 2.1 10.969 1 94.25 275 GLN B N 1
ATOM 4416 C CA . GLN B 1 275 ? -18.062 0.965 10.734 1 94.25 275 GLN B CA 1
ATOM 4417 C C . GLN B 1 275 ? -19.531 1.35 10.969 1 94.25 275 GLN B C 1
ATOM 4419 O O . GLN B 1 275 ? -19.844 2.072 11.914 1 94.25 275 GLN B O 1
ATOM 4424 N N . ARG B 1 276 ? -20.406 0.82 10.07 1 88.56 276 ARG B N 1
ATOM 4425 C CA . ARG B 1 276 ? -21.844 1.024 10.188 1 88.56 276 ARG B CA 1
ATOM 4426 C C . ARG B 1 276 ? -22.562 -0.302 10.383 1 88.56 276 ARG B C 1
ATOM 4428 O O . ARG B 1 276 ? -22.109 -1.341 9.898 1 88.56 276 ARG B O 1
#